Protein AF-A0A7J5TTG1-F1 (afdb_monomer_lite)

Sequence (548 aa):
MKLLYAWLSVLLIGTSTRAQTPTDELLDASKVRQKIILWPDFTQKDPLFKFELDESKGTETAKPLSGSVTFAVSLKDKSVNVVTPFYNPLRFSLTVSDTSLIDPSYQSVSDHVNGITAILKETGLTIPSQSISDFENHGFKDLATGRFSMIIGEAGGSVQGAAAAETLDLQLGELAEWGYLAASVSLDCINLQSPTIKWLIGLDKEFSKTTFNHDLTDVLERLKEAESLNEFKRIRTDLTKTLKDLKKLNETNHRKLSNFVEAVATQDFITMGSSNTVCEAFGDYSKLVFKRVVETLQTKQKKREQLITIAVNLDESLEQILNKTGLVNTANGTQSTNSFILGTYRVSFDKMSDLTLVMRKREVDFSADQPEINELNEKITAKIRLRAYRRLIPEFSIGTYYSSLTYNLYNAKVSSKVLSSSLVETATTVDSVVGRDKNPMVLAGMLNLTLNTYSGEAHPVFQFGVGTGKGRPSILLGGGVRFRRANPLVISLGVIWAWKKELNELKLGQTISGQSQIDNDLKYQGFWEPFRNRPQFYAGLQYAFKSK

Secondary structure (DSSP, 8-state):
-HHHHHHHHHHHHTT-S----HHHHHHHPEEESSEEEEEEE-SSSS-EEEEEESS---TTTPEE--SEEEEEE-TTT-EEEEEEE---TTTEEEEEEEEEEE-HHHHHHHHHHHHHHHHHHHTT-----------------------------------------------SHHHHHHHHHHHHS-GGGB-TTSHHHHHHHHHHHHHS-THHHHHHHHHHHHHHH--SHHHHHHHHHHHHHHHHHHHHHHHHHHHHHHHHHHHHHHTTTB-TT---HHHHHHHHHHHHHHHHHHHHHHHHHHHHHHHHHHHHHHHHHHHHHHTT---EE-TTS-EE-SEEEEEEEE--SSEEEEEEEEEEEEEEESSSSS-EEEEEEEEEEEEEEEEE--SEEEEEEEEEEEE--EEEEEEEEEEEEEEETTEEEEEEEEEEEEEEPS---EEEEEEEEEE--SS-SEEEEEEEEEEEETTEEEEEEEEEEEESTTSSEEEEEEEEEEPPEE-SS--TT-B-S-HHHHHHH-EEPPTTHHHHSPPEEEEEEEEEPPP-

Organism: NCBI:txid2614655

Foldseek 3Di:
DVVVVVVVVCVQVVPPPPDAFLVLLLLPAAEAEAEKEWEWDPPDPATFIFIDGQDDPDDVPTHTQPAEHEHAYAPVNLWYFYKYFDDQCQFKDKDKDKDKDFRVLLVLVVVQVVVVVVVCVVQVNDDPDDDPDDDDDDDDDDDDDDDDDDDDDYDDDDDDDDDDDDQQDADPPLCVVLSVVCVVLDVLFWPCGDLLVVLRSVLRVLLVPPCLVVQQVVLVVQCSPDDFPVSNVVSLVSLVVSLVVLVVSLVVSVVSLVSNVVRLVVLRTGDPPDPDVSSVVSSVVVSVSSVVVSVVSVVSSVLSVLVSVQSVVVSVVVVVQQVQQDQDQRPVRDTDRGMGRPDIGGEDQGIKMKMKMKMWTWHWDPPDSHIDIGTDPDMYIHIYIYYHNDQWRKFKWKWKKFWPDKAWDWFFDWDWDDPDPPDTDTFTFIATDGDDDPPRIFMKIKIWGWGSDHDDQKTKTWIWIWTPPDQKIKIWTWIWIFGRPSQGKTKIKGWMFIFFFDFDPGDGGDGDPGCVVVVVRRHTDDPCVSVVDDTIMMIIIIHGDRDD

pLDDT: mean 79.15, std 18.77, range [20.89, 97.56]

Radius of gyration: 44.65 Å; chains: 1; bounding box: 106×52×143 Å

Structure (mmCIF, N/CA/C/O backbone):
data_AF-A0A7J5TTG1-F1
#
_entry.id   AF-A0A7J5TTG1-F1
#
loop_
_atom_site.group_PDB
_atom_site.id
_atom_site.type_symbol
_atom_site.label_atom_id
_atom_site.label_alt_id
_atom_site.label_comp_id
_atom_site.label_asym_id
_atom_site.label_entity_id
_atom_site.label_seq_id
_atom_site.pdbx_PDB_ins_code
_atom_site.Cartn_x
_atom_site.Cartn_y
_atom_site.Cartn_z
_atom_site.occupancy
_atom_site.B_iso_or_equiv
_atom_site.auth_seq_id
_atom_site.auth_comp_id
_atom_site.auth_asym_id
_atom_site.auth_atom_id
_atom_site.pdbx_PDB_model_num
ATOM 1 N N . MET A 1 1 ? -13.002 -17.277 48.155 1.00 49.00 1 MET A N 1
ATOM 2 C CA . MET A 1 1 ? -11.726 -16.541 47.986 1.00 49.00 1 MET A CA 1
ATOM 3 C C . MET A 1 1 ? -10.653 -17.378 47.279 1.00 49.00 1 MET A C 1
ATOM 5 O O . MET A 1 1 ? -10.402 -17.079 46.124 1.00 49.00 1 MET A O 1
ATOM 9 N N . LYS A 1 2 ? -10.080 -18.449 47.869 1.00 54.44 2 LYS A N 1
ATOM 10 C CA . LYS A 1 2 ? -8.990 -19.248 47.239 1.00 54.44 2 LYS A CA 1
ATOM 11 C C . LYS A 1 2 ? -9.258 -19.697 45.784 1.00 54.44 2 LYS A C 1
ATOM 13 O O . LYS A 1 2 ? -8.384 -19.540 44.942 1.00 54.44 2 LYS A O 1
ATOM 18 N N . LEU A 1 3 ? -10.470 -20.172 45.471 1.00 57.81 3 LEU A N 1
ATOM 19 C CA . LEU A 1 3 ? -10.838 -20.593 44.106 1.00 57.81 3 LEU A CA 1
ATOM 20 C C . LEU A 1 3 ? -10.782 -19.445 43.073 1.00 57.81 3 LEU A C 1
ATOM 22 O O . LEU A 1 3 ? -10.417 -19.673 41.926 1.00 57.81 3 LEU A O 1
ATOM 26 N N . LEU A 1 4 ? -11.101 -18.213 43.491 1.00 56.56 4 LEU A N 1
ATOM 27 C CA . LEU A 1 4 ? -11.053 -17.022 42.635 1.00 56.56 4 LEU A CA 1
ATOM 28 C C . LEU A 1 4 ? -9.604 -16.673 42.269 1.00 56.56 4 LEU A C 1
ATOM 30 O O . LEU A 1 4 ? -9.322 -16.395 41.111 1.00 56.56 4 LEU A O 1
ATOM 34 N N . TYR A 1 5 ? -8.686 -16.758 43.240 1.00 68.25 5 TYR A N 1
ATOM 35 C CA . TYR A 1 5 ? -7.248 -16.592 43.003 1.00 68.25 5 TYR A CA 1
ATOM 36 C C . TYR A 1 5 ? -6.707 -17.639 42.025 1.00 68.25 5 TYR A C 1
ATOM 38 O O . TYR A 1 5 ? -5.988 -17.279 41.101 1.00 68.25 5 TYR A O 1
ATOM 46 N N . ALA A 1 6 ? -7.079 -18.915 42.187 1.00 66.00 6 ALA A N 1
ATOM 47 C CA . ALA A 1 6 ? -6.650 -19.976 41.275 1.00 66.00 6 ALA A CA 1
ATOM 48 C C . ALA A 1 6 ? -7.099 -19.708 39.825 1.00 66.00 6 ALA A C 1
ATOM 50 O O . ALA A 1 6 ? -6.284 -19.790 38.908 1.00 66.00 6 ALA A O 1
ATOM 51 N N . TRP A 1 7 ? -8.361 -19.309 39.625 1.00 68.94 7 TRP A N 1
ATOM 52 C CA . TRP A 1 7 ? -8.869 -18.918 38.306 1.00 68.94 7 TRP A CA 1
ATOM 53 C C . TRP A 1 7 ? -8.161 -17.682 37.739 1.00 68.94 7 TRP A C 1
ATOM 55 O O . TRP A 1 7 ? -7.772 -17.707 36.573 1.00 68.94 7 TRP A O 1
ATOM 65 N N . LEU A 1 8 ? -7.932 -16.637 38.545 1.00 56.69 8 LEU A N 1
ATOM 66 C CA . LEU A 1 8 ? -7.199 -15.442 38.105 1.00 56.69 8 LEU A CA 1
ATOM 67 C C . LEU A 1 8 ? -5.778 -15.792 37.639 1.00 56.69 8 LEU A C 1
ATOM 69 O O . LEU A 1 8 ? -5.361 -15.358 36.569 1.00 56.69 8 LEU A O 1
ATOM 73 N N . SER A 1 9 ? -5.056 -16.613 38.409 1.00 62.72 9 SER A N 1
ATOM 74 C CA . SER A 1 9 ? -3.698 -17.050 38.070 1.00 62.72 9 SER A CA 1
ATOM 75 C C . SER A 1 9 ? -3.651 -17.848 36.767 1.00 62.72 9 SER A C 1
ATOM 77 O O . SER A 1 9 ? -2.783 -17.592 35.937 1.00 62.72 9 SER A O 1
ATOM 79 N N . VAL A 1 10 ? -4.590 -18.773 36.536 1.00 61.06 10 VAL A N 1
ATOM 80 C CA . VAL A 1 10 ? -4.649 -19.542 35.277 1.00 61.06 10 VAL A CA 1
ATOM 81 C C . VAL A 1 10 ? -4.916 -18.625 34.076 1.00 61.06 10 VAL A C 1
ATOM 83 O O . VAL A 1 10 ? -4.260 -18.765 33.044 1.00 61.06 10 VAL A O 1
ATOM 86 N N . LEU A 1 11 ? -5.813 -17.644 34.221 1.00 54.12 11 LEU A N 1
ATOM 87 C CA . LEU A 1 11 ? -6.148 -16.680 33.164 1.00 54.12 11 LEU A CA 1
ATOM 88 C C . LEU A 1 11 ? -4.971 -15.732 32.845 1.00 54.12 11 LEU A C 1
ATOM 90 O O . LEU A 1 11 ? -4.722 -15.420 31.679 1.00 54.12 11 LEU A O 1
ATOM 94 N N . LEU A 1 12 ? -4.204 -15.330 33.864 1.00 53.06 12 LEU A N 1
ATOM 95 C CA . LEU A 1 12 ? -2.993 -14.509 33.724 1.00 53.06 12 LEU A CA 1
ATOM 96 C C . LEU A 1 12 ? -1.816 -15.272 33.092 1.00 53.06 12 LEU A C 1
ATOM 98 O O . LEU A 1 12 ? -1.080 -14.702 32.291 1.00 53.06 12 LEU A O 1
ATOM 102 N N . ILE A 1 13 ? -1.628 -16.552 33.430 1.00 54.59 13 ILE A N 1
ATOM 103 C CA . ILE A 1 13 ? -0.496 -17.360 32.940 1.00 54.59 13 ILE A CA 1
ATOM 104 C C . ILE A 1 13 ? -0.752 -17.878 31.513 1.00 54.59 13 ILE A C 1
ATOM 106 O O . ILE A 1 13 ? 0.133 -17.804 30.655 1.00 54.59 13 ILE A O 1
ATOM 110 N N . GLY A 1 14 ? -1.972 -18.350 31.229 1.00 47.59 14 GLY A N 1
ATOM 111 C CA . GLY A 1 14 ? -2.349 -18.959 29.947 1.00 47.59 14 GLY A CA 1
ATOM 112 C C . GLY A 1 14 ? -2.468 -17.996 28.757 1.00 47.59 14 GLY A C 1
ATOM 113 O O . GLY A 1 14 ? -2.722 -18.442 27.642 1.00 47.59 14 GLY A O 1
ATOM 114 N N . THR A 1 15 ? -2.295 -16.687 28.965 1.00 44.94 15 THR A N 1
ATOM 115 C CA . THR A 1 15 ? -2.485 -15.638 27.941 1.00 44.94 15 THR A CA 1
ATOM 116 C C . THR A 1 15 ? -1.195 -14.885 27.582 1.00 44.94 15 THR A C 1
ATOM 118 O O . THR A 1 15 ? -1.231 -13.810 26.985 1.00 44.94 15 THR A O 1
ATOM 121 N N . SER A 1 16 ? -0.032 -15.448 27.916 1.00 42.53 16 SER A N 1
ATOM 122 C CA . SER A 1 16 ? 1.294 -14.816 27.784 1.00 42.53 16 SER A CA 1
ATOM 123 C C . SER A 1 16 ? 1.803 -14.611 26.342 1.00 42.53 16 SER A C 1
ATOM 125 O O . SER A 1 16 ? 2.803 -13.916 26.137 1.00 42.53 16 SER A O 1
ATOM 127 N N . THR A 1 17 ? 1.114 -15.132 25.321 1.00 46.41 17 THR A N 1
ATOM 128 C CA . THR A 1 17 ? 1.418 -14.846 23.910 1.00 46.41 17 THR A CA 1
ATOM 129 C C . THR A 1 17 ? 1.014 -13.411 23.536 1.00 46.41 17 THR A C 1
ATOM 131 O O . THR A 1 17 ? -0.165 -13.044 23.520 1.00 46.41 17 THR A O 1
ATOM 134 N N . ARG A 1 18 ? 2.016 -12.580 23.205 1.00 53.44 18 ARG A N 1
ATOM 135 C CA . ARG A 1 18 ? 1.894 -11.131 22.923 1.00 53.44 18 ARG A CA 1
ATOM 136 C C . ARG A 1 18 ? 1.210 -10.782 21.586 1.00 53.44 18 ARG A C 1
ATOM 138 O O . ARG A 1 18 ? 1.664 -9.895 20.870 1.00 53.44 18 ARG A O 1
ATOM 145 N N . ALA A 1 19 ? 0.111 -11.444 21.242 1.00 50.91 19 ALA A N 1
ATOM 146 C CA . ALA A 1 19 ? -0.773 -10.965 20.183 1.00 50.91 19 ALA A CA 1
ATOM 147 C C . ALA A 1 19 ? -1.431 -9.644 20.631 1.00 50.91 19 ALA A C 1
ATOM 149 O O . ALA A 1 19 ? -2.189 -9.648 21.607 1.00 50.91 19 ALA A O 1
ATOM 150 N N . GLN A 1 20 ? -1.101 -8.542 19.947 1.00 59.50 20 GLN A N 1
ATOM 151 C CA . GLN A 1 20 ? -1.744 -7.228 20.093 1.00 59.50 20 GLN A CA 1
ATOM 152 C C . GLN A 1 20 ? -3.214 -7.303 19.648 1.00 59.50 20 GLN A C 1
ATOM 154 O O . GLN A 1 20 ? -3.555 -8.093 18.769 1.00 59.50 20 GLN A O 1
ATOM 159 N N . THR A 1 21 ? -4.088 -6.477 20.226 1.00 78.50 21 THR A N 1
ATOM 160 C CA . THR A 1 21 ? -5.443 -6.265 19.680 1.00 78.50 21 THR A CA 1
ATOM 161 C C . THR A 1 21 ? -5.451 -5.177 18.597 1.00 78.50 21 THR A C 1
ATOM 163 O O . THR A 1 21 ? -4.573 -4.308 18.608 1.00 78.50 21 THR A O 1
ATOM 166 N N . PRO A 1 22 ? -6.478 -5.127 17.719 1.00 83.00 22 PRO A N 1
ATOM 167 C CA . PRO A 1 22 ? -6.664 -4.028 16.759 1.00 83.00 22 PRO A CA 1
ATOM 168 C C . PRO A 1 22 ? -6.805 -2.636 17.401 1.00 83.00 22 PRO A C 1
ATOM 170 O O . PRO A 1 22 ? -6.673 -1.620 16.715 1.00 83.00 22 PRO A O 1
ATOM 173 N N . THR A 1 23 ? -7.099 -2.583 18.704 1.00 85.94 23 THR A N 1
ATOM 174 C CA . THR A 1 23 ? -7.115 -1.361 19.516 1.00 85.94 23 THR A CA 1
ATOM 175 C C . THR A 1 23 ? -5.706 -0.965 19.950 1.00 85.94 23 THR A C 1
ATOM 177 O O . THR A 1 23 ? -5.356 0.204 19.832 1.00 85.94 23 THR A O 1
ATOM 180 N N . ASP A 1 24 ? -4.879 -1.913 20.411 1.00 86.94 24 ASP A N 1
ATOM 181 C CA . ASP A 1 24 ? -3.475 -1.639 20.767 1.00 86.94 24 ASP A CA 1
ATOM 182 C C . ASP A 1 24 ? -2.696 -1.164 19.536 1.00 86.94 24 ASP A C 1
ATOM 184 O O . ASP A 1 24 ? -1.971 -0.176 19.597 1.00 86.94 24 ASP A O 1
ATOM 188 N N . GLU A 1 25 ? -2.944 -1.807 18.395 1.00 87.00 25 GLU A N 1
ATOM 189 C CA . GLU A 1 25 ? -2.446 -1.402 17.084 1.00 87.00 25 GLU A CA 1
ATOM 190 C C . GLU A 1 25 ? -2.823 0.052 16.735 1.00 87.00 25 GLU A C 1
ATOM 192 O O . GLU A 1 25 ? -1.974 0.801 16.263 1.00 87.00 25 GLU A O 1
ATOM 197 N N . LEU A 1 26 ? -4.059 0.492 17.010 1.00 86.62 26 LEU A N 1
ATOM 198 C CA . LEU A 1 26 ? -4.494 1.884 16.803 1.00 86.62 26 LEU A CA 1
ATOM 199 C C . LEU A 1 26 ? -3.945 2.881 17.836 1.00 86.62 26 LEU A C 1
ATOM 201 O O . LEU A 1 26 ? -3.876 4.079 17.548 1.00 86.62 26 LEU A O 1
ATOM 205 N N . LEU A 1 27 ? -3.595 2.421 19.038 1.00 88.75 27 LEU A N 1
ATOM 206 C CA . LEU A 1 27 ? -2.953 3.235 20.075 1.00 88.75 27 LEU A CA 1
ATOM 207 C C . LEU A 1 27 ? -1.455 3.431 19.789 1.00 88.75 27 LEU A C 1
ATOM 209 O O . LEU A 1 27 ? -0.918 4.496 20.090 1.00 88.75 27 LEU A O 1
ATOM 213 N N . ASP A 1 28 ? -0.811 2.441 19.167 1.00 88.88 28 ASP A N 1
ATOM 214 C CA . ASP A 1 28 ? 0.575 2.502 18.684 1.00 88.88 28 ASP A CA 1
ATOM 215 C C . ASP A 1 28 ? 0.724 3.100 17.276 1.00 88.88 28 ASP A C 1
ATOM 217 O O . ASP A 1 28 ? 1.822 3.521 16.899 1.00 88.88 28 ASP A O 1
ATOM 221 N N . ALA A 1 29 ? -0.361 3.161 16.497 1.00 91.81 29 ALA A N 1
ATOM 222 C CA . ALA A 1 29 ? -0.339 3.643 15.122 1.00 91.81 29 ALA A CA 1
ATOM 223 C C . ALA A 1 29 ? 0.225 5.067 15.029 1.00 91.81 29 ALA A C 1
ATOM 225 O O . ALA A 1 29 ? -0.354 6.039 15.532 1.00 91.81 29 ALA A O 1
ATOM 226 N N . SER A 1 30 ? 1.354 5.204 14.331 1.00 93.50 30 SER A N 1
ATOM 227 C CA . SER A 1 30 ? 1.978 6.509 14.126 1.00 93.50 30 SER A CA 1
ATOM 228 C C . SER A 1 30 ? 1.075 7.375 13.246 1.00 93.50 30 SER A C 1
ATOM 230 O O . SER A 1 30 ? 0.589 6.938 12.202 1.00 93.50 30 SER A O 1
ATOM 232 N N . LYS A 1 31 ? 0.807 8.602 13.700 1.00 93.25 31 LYS A N 1
ATOM 233 C CA . LYS A 1 31 ? -0.124 9.524 13.038 1.00 93.25 31 LYS A CA 1
ATOM 234 C C . LYS A 1 31 ? 0.568 10.149 11.829 1.00 93.25 31 LYS A C 1
ATOM 236 O O . LYS A 1 31 ? 1.689 10.631 11.962 1.00 93.25 31 LYS A O 1
ATOM 241 N N . VAL A 1 32 ? -0.110 10.154 10.685 1.00 92.31 32 VAL A N 1
ATOM 242 C CA . VAL A 1 32 ? 0.381 10.726 9.423 1.00 92.31 32 VAL A CA 1
ATOM 243 C C . VAL A 1 32 ? -0.690 11.627 8.811 1.00 92.31 32 VAL A C 1
ATOM 245 O O . VAL A 1 32 ? -1.887 11.351 8.932 1.00 92.31 32 VAL A O 1
ATOM 248 N N . ARG A 1 33 ? -0.282 12.733 8.191 1.00 89.12 33 ARG A N 1
ATOM 249 C CA . ARG A 1 33 ? -1.192 13.733 7.615 1.00 89.12 33 ARG A CA 1
ATOM 250 C C . ARG A 1 33 ? -1.266 13.643 6.099 1.00 89.12 33 ARG A C 1
ATOM 252 O O . ARG A 1 33 ? -2.359 13.671 5.556 1.00 89.12 33 ARG A O 1
ATOM 259 N N . GLN A 1 34 ? -0.116 13.553 5.438 1.00 88.81 34 GLN A N 1
ATOM 260 C CA . GLN A 1 34 ? 0.037 13.796 4.005 1.00 88.81 34 GLN A CA 1
ATOM 261 C C . GLN A 1 34 ? 0.880 12.733 3.300 1.00 88.81 34 GLN A C 1
ATOM 263 O O . GLN A 1 34 ? 0.525 12.343 2.184 1.00 88.81 34 GLN A O 1
ATOM 268 N N . LYS A 1 35 ? 1.981 12.252 3.902 1.00 91.81 35 LYS A N 1
ATOM 269 C CA . LYS A 1 35 ? 2.847 11.268 3.227 1.00 91.81 35 LYS A CA 1
ATOM 270 C C . LYS A 1 35 ? 3.603 10.298 4.131 1.00 91.81 35 LYS A C 1
ATOM 272 O O . LYS A 1 35 ? 4.039 10.647 5.223 1.00 91.81 35 LYS A O 1
ATOM 277 N N . ILE A 1 36 ? 3.826 9.101 3.594 1.00 94.88 36 ILE A N 1
ATOM 278 C CA . ILE A 1 36 ? 4.741 8.083 4.118 1.00 94.88 36 ILE A CA 1
ATOM 279 C C . ILE A 1 36 ? 5.863 7.935 3.090 1.00 94.88 36 ILE A C 1
ATOM 281 O O . ILE A 1 36 ? 5.590 7.582 1.944 1.00 94.88 36 ILE A O 1
ATOM 285 N N . ILE A 1 37 ? 7.101 8.230 3.482 1.00 94.38 37 ILE A N 1
ATOM 286 C CA . ILE A 1 37 ? 8.291 8.089 2.632 1.00 94.38 37 ILE A CA 1
ATOM 287 C C . ILE A 1 37 ? 8.943 6.750 2.964 1.00 94.38 37 ILE A C 1
ATOM 289 O O . ILE A 1 37 ? 9.216 6.494 4.134 1.00 94.38 37 ILE A O 1
ATOM 293 N N . LEU A 1 38 ? 9.191 5.911 1.960 1.00 95.81 38 LEU A N 1
ATOM 294 C CA . LEU A 1 38 ? 9.753 4.571 2.114 1.00 95.81 38 LEU A CA 1
ATOM 295 C C . LEU A 1 38 ? 11.113 4.473 1.431 1.00 95.81 38 LEU A C 1
ATOM 297 O O . LEU A 1 38 ? 11.202 4.597 0.215 1.00 95.81 38 LEU A O 1
ATOM 301 N N . TRP A 1 39 ? 12.159 4.214 2.208 1.00 94.31 39 TRP A N 1
ATOM 302 C CA . TRP A 1 39 ? 13.531 4.064 1.729 1.00 94.31 39 TRP A CA 1
ATOM 303 C C . TRP A 1 39 ? 13.890 2.573 1.687 1.00 94.31 39 TRP A C 1
ATOM 305 O O . TRP A 1 39 ? 13.927 1.951 2.751 1.00 94.31 39 TRP A O 1
ATOM 315 N N . PRO A 1 40 ? 14.131 1.963 0.515 1.00 94.69 40 PRO A N 1
ATOM 316 C CA . PRO A 1 40 ? 14.647 0.599 0.450 1.00 94.69 40 PRO A CA 1
ATOM 317 C C . PRO A 1 40 ? 16.107 0.567 0.921 1.00 94.69 40 PRO A C 1
ATOM 319 O O . PRO A 1 40 ? 16.923 1.368 0.472 1.00 94.69 40 PRO A O 1
ATOM 322 N N . ASP A 1 41 ? 16.448 -0.365 1.808 1.00 94.00 41 ASP A N 1
ATOM 323 C CA . ASP A 1 41 ? 17.803 -0.546 2.323 1.00 94.00 41 ASP A CA 1
ATOM 324 C C . ASP A 1 41 ? 18.297 -1.973 2.050 1.00 94.00 41 ASP A C 1
ATOM 326 O O . ASP A 1 41 ? 17.968 -2.922 2.762 1.00 94.00 41 ASP A O 1
ATOM 330 N N . PHE A 1 42 ? 19.099 -2.097 0.990 1.00 91.00 42 PHE A N 1
ATOM 331 C CA . PHE A 1 42 ? 19.813 -3.317 0.602 1.00 91.00 42 PHE A CA 1
ATOM 332 C C . PHE A 1 42 ? 21.252 -3.374 1.156 1.00 91.00 42 PHE A C 1
ATOM 334 O O . PHE A 1 42 ? 22.014 -4.251 0.761 1.00 91.00 42 PHE A O 1
ATOM 341 N N . THR A 1 43 ? 21.657 -2.442 2.030 1.00 90.12 43 THR A N 1
ATOM 342 C CA . THR A 1 43 ? 23.013 -2.436 2.623 1.00 90.12 43 THR A CA 1
ATOM 343 C C . THR A 1 43 ? 23.117 -3.321 3.865 1.00 90.12 43 THR A C 1
ATOM 345 O O . THR A 1 43 ? 24.208 -3.728 4.261 1.00 90.12 43 THR A O 1
ATOM 348 N N . GLN A 1 44 ? 21.977 -3.632 4.484 1.00 90.25 44 GLN A N 1
ATOM 349 C CA . GLN A 1 44 ? 21.888 -4.494 5.656 1.00 90.25 44 GLN A CA 1
ATOM 350 C C . GLN A 1 44 ? 21.850 -5.975 5.266 1.00 90.25 44 GLN A C 1
ATOM 352 O O . GLN A 1 44 ? 21.307 -6.346 4.227 1.00 90.25 44 GLN A O 1
ATOM 357 N N . LYS A 1 45 ? 22.367 -6.831 6.158 1.00 92.38 45 LYS A N 1
ATOM 358 C CA . LYS A 1 45 ? 22.356 -8.299 6.015 1.00 92.38 45 LYS A CA 1
ATOM 359 C C . LYS A 1 45 ? 20.951 -8.865 5.767 1.00 92.38 45 LYS A C 1
ATOM 361 O O . LYS A 1 45 ? 20.811 -9.837 5.032 1.00 92.38 45 LYS A O 1
ATOM 366 N N . ASP A 1 46 ? 19.944 -8.250 6.381 1.00 92.44 46 ASP A N 1
ATOM 367 C CA . ASP A 1 46 ? 18.528 -8.567 6.214 1.00 92.44 46 ASP A CA 1
ATOM 368 C C . ASP A 1 46 ? 17.839 -7.346 5.559 1.00 92.44 46 ASP A C 1
ATOM 370 O O . ASP A 1 46 ? 17.439 -6.420 6.273 1.00 92.44 46 ASP A O 1
ATOM 374 N N . PRO A 1 47 ? 17.753 -7.279 4.211 1.00 94.12 47 PRO A N 1
ATOM 375 C CA . PRO A 1 47 ? 17.251 -6.106 3.496 1.00 94.12 47 PRO A CA 1
ATOM 376 C C . PRO A 1 47 ? 15.826 -5.707 3.896 1.00 94.12 47 PRO A C 1
ATOM 378 O O . PRO A 1 47 ? 14.901 -6.525 3.892 1.00 94.12 47 PRO A O 1
ATOM 381 N N . LEU A 1 48 ? 15.633 -4.423 4.205 1.00 96.12 48 LEU A N 1
ATOM 382 C CA . LEU A 1 48 ? 14.389 -3.895 4.772 1.00 96.12 48 LEU A CA 1
ATOM 383 C C . LEU A 1 48 ? 14.034 -2.515 4.210 1.00 96.12 48 LEU A C 1
ATOM 385 O O . LEU A 1 48 ? 14.888 -1.787 3.715 1.00 96.12 48 LEU A O 1
ATOM 389 N N . PHE A 1 49 ? 12.764 -2.125 4.303 1.00 96.56 49 PHE A N 1
ATOM 390 C CA . PHE A 1 49 ? 12.383 -0.724 4.117 1.00 96.56 49 PHE A CA 1
ATOM 391 C C . PHE A 1 49 ? 12.607 0.048 5.423 1.00 96.56 49 PHE A C 1
ATOM 393 O O . PHE A 1 49 ? 12.319 -0.459 6.506 1.00 96.56 49 PHE A O 1
ATOM 400 N N . LYS A 1 50 ? 13.050 1.300 5.331 1.00 96.06 50 LYS A N 1
ATOM 401 C CA . LYS A 1 50 ? 12.933 2.310 6.393 1.00 96.06 50 LYS A CA 1
ATOM 402 C C . LYS A 1 50 ? 11.823 3.303 6.035 1.00 96.06 50 LYS A C 1
ATOM 404 O O . LYS A 1 50 ? 11.503 3.454 4.857 1.00 96.06 50 LYS A O 1
ATOM 409 N N . PHE A 1 51 ? 11.241 3.993 7.015 1.00 95.50 51 PHE A N 1
ATOM 410 C CA . PHE A 1 51 ? 10.156 4.951 6.791 1.00 95.50 51 PHE A CA 1
ATOM 411 C C . PHE A 1 51 ? 10.317 6.290 7.527 1.00 95.50 51 PHE A C 1
ATOM 413 O O . PHE A 1 51 ? 10.795 6.349 8.662 1.00 95.50 51 PHE A O 1
ATOM 420 N N . GLU A 1 52 ? 9.834 7.356 6.888 1.00 94.56 52 GLU A N 1
ATOM 421 C CA . GLU A 1 52 ? 9.618 8.695 7.457 1.00 94.56 52 GLU A CA 1
ATOM 422 C C . GLU A 1 52 ? 8.167 9.145 7.213 1.00 94.56 52 GLU A C 1
ATOM 424 O O . GLU A 1 52 ? 7.495 8.645 6.306 1.00 94.56 52 GLU A O 1
ATOM 429 N N . LEU A 1 53 ? 7.668 10.085 8.024 1.00 93.56 53 LEU A N 1
ATOM 430 C CA . LEU A 1 53 ? 6.279 10.560 7.991 1.00 93.56 53 LEU A CA 1
ATOM 431 C C . LEU A 1 53 ? 6.224 12.085 7.848 1.00 93.56 53 LEU A C 1
ATOM 433 O O . LEU A 1 53 ? 6.850 12.797 8.630 1.00 93.56 53 LEU A O 1
ATOM 437 N N . ASP A 1 54 ? 5.415 12.557 6.895 1.00 88.00 54 ASP A N 1
ATOM 438 C CA . ASP A 1 54 ? 5.083 13.954 6.557 1.00 88.00 54 ASP A CA 1
ATOM 439 C C . ASP A 1 54 ? 6.250 14.882 6.151 1.00 88.00 54 ASP A C 1
ATOM 441 O O . ASP A 1 54 ? 6.171 15.544 5.114 1.00 88.00 54 ASP A O 1
ATOM 445 N N . GLU A 1 55 ? 7.356 14.900 6.888 1.00 81.75 55 GLU A N 1
ATOM 446 C CA . GLU A 1 55 ? 8.595 15.610 6.547 1.00 81.75 55 GLU A CA 1
ATOM 447 C C . GLU A 1 55 ? 9.677 14.622 6.105 1.00 81.75 55 GLU A C 1
ATOM 449 O O . GLU A 1 55 ? 9.687 13.473 6.537 1.00 81.75 55 GLU A O 1
ATOM 454 N N . SER A 1 56 ? 10.596 15.074 5.245 1.00 72.88 56 SER A N 1
ATOM 455 C CA . SER A 1 56 ? 11.822 14.329 4.952 1.00 72.88 56 SER A CA 1
ATOM 456 C C . SER A 1 56 ? 12.990 14.998 5.665 1.00 72.88 56 SER A C 1
ATOM 458 O O . SER A 1 56 ? 13.266 16.170 5.416 1.00 72.88 56 SER A O 1
ATOM 460 N N . LYS A 1 57 ? 13.642 14.256 6.556 1.00 76.06 57 LYS A N 1
ATOM 461 C CA . LYS A 1 57 ? 14.907 14.594 7.220 1.00 76.06 57 LYS A CA 1
ATOM 462 C C . LYS A 1 57 ? 16.033 13.651 6.788 1.00 76.06 57 LYS A C 1
ATOM 464 O O . LYS A 1 57 ? 17.194 13.983 6.991 1.00 76.06 57 LYS A O 1
ATOM 469 N N . GLY A 1 58 ? 15.699 12.548 6.114 1.00 73.81 58 GLY A N 1
ATOM 470 C CA . GLY A 1 58 ? 16.641 11.670 5.428 1.00 73.81 58 GLY A CA 1
ATOM 471 C C . GLY A 1 58 ? 16.862 10.345 6.150 1.00 73.81 58 GLY A C 1
ATOM 472 O O . GLY A 1 58 ? 16.467 10.163 7.306 1.00 73.81 58 GLY A O 1
ATOM 473 N N . THR A 1 59 ? 17.535 9.428 5.451 1.00 77.12 59 THR A N 1
ATOM 474 C CA . THR A 1 59 ? 17.721 8.008 5.808 1.00 77.12 59 THR A CA 1
ATOM 475 C C . THR A 1 59 ? 18.241 7.753 7.222 1.00 77.12 59 THR A C 1
ATOM 477 O O . THR A 1 59 ? 17.894 6.727 7.805 1.00 77.12 59 THR A O 1
ATOM 480 N N . GLU A 1 60 ? 19.027 8.669 7.790 1.00 82.38 60 GLU A N 1
ATOM 481 C CA . GLU A 1 60 ? 19.523 8.613 9.175 1.00 82.38 60 GLU A CA 1
ATOM 482 C C . GLU A 1 60 ? 18.395 8.679 10.218 1.00 82.38 60 GLU A C 1
ATOM 484 O O . GLU A 1 60 ? 18.485 8.084 11.290 1.00 82.38 60 GLU A O 1
ATOM 489 N N . THR A 1 61 ? 17.304 9.380 9.896 1.00 84.50 61 THR A N 1
ATOM 490 C CA . THR A 1 61 ? 16.117 9.529 10.754 1.00 84.50 61 THR A CA 1
ATOM 491 C C . THR A 1 61 ? 15.022 8.498 10.459 1.00 84.50 61 THR A C 1
ATOM 493 O O . THR A 1 61 ? 14.056 8.377 11.221 1.00 84.50 61 THR A O 1
ATOM 496 N N . ALA A 1 62 ? 15.161 7.750 9.361 1.00 91.12 62 ALA A N 1
ATOM 497 C CA . ALA A 1 62 ? 14.157 6.820 8.873 1.00 91.12 62 ALA A CA 1
ATOM 498 C C . ALA A 1 62 ? 14.115 5.537 9.723 1.00 91.12 62 ALA A C 1
ATOM 500 O O . ALA A 1 62 ? 15.102 4.813 9.869 1.00 91.12 62 ALA A O 1
ATOM 501 N N . LYS A 1 63 ? 12.940 5.225 10.276 1.00 94.25 63 LYS A N 1
ATOM 502 C CA . LYS A 1 63 ? 12.743 4.086 11.187 1.00 94.25 63 LYS A CA 1
ATOM 503 C C . LYS A 1 63 ? 12.653 2.772 10.406 1.00 94.25 63 LYS A C 1
ATOM 505 O O . LYS A 1 63 ? 11.992 2.761 9.373 1.00 94.25 63 LYS A O 1
ATOM 510 N N . PRO A 1 64 ? 13.228 1.651 10.874 1.00 95.56 64 PRO A N 1
ATOM 511 C CA . PRO A 1 64 ? 13.068 0.363 10.200 1.00 95.56 64 PRO A CA 1
ATOM 512 C C . PRO A 1 64 ? 11.596 -0.081 10.193 1.00 95.56 64 PRO A C 1
ATOM 514 O O . PRO A 1 64 ? 10.909 -0.037 11.214 1.00 95.56 64 PRO A O 1
ATOM 517 N N . LEU A 1 65 ? 11.115 -0.528 9.034 1.00 94.81 65 LEU A N 1
ATOM 518 C CA . LEU A 1 65 ? 9.754 -1.008 8.798 1.00 94.81 65 LEU A CA 1
ATOM 519 C C . LEU A 1 65 ? 9.689 -2.530 9.014 1.00 94.81 65 LEU A C 1
ATOM 521 O O . LEU A 1 65 ? 9.462 -3.308 8.089 1.00 94.81 65 LEU A O 1
ATOM 525 N N . SER A 1 66 ? 9.958 -2.971 10.243 1.00 87.81 66 SER A N 1
ATOM 526 C CA . SER A 1 66 ? 10.009 -4.395 10.587 1.00 87.81 66 SER A CA 1
ATOM 527 C C . SER A 1 66 ? 8.606 -5.011 10.676 1.00 87.81 66 SER A C 1
ATOM 529 O O . SER A 1 66 ? 7.865 -4.742 11.623 1.00 87.81 66 SER A O 1
ATOM 531 N N . GLY A 1 67 ? 8.262 -5.884 9.724 1.00 88.69 67 GLY A N 1
ATOM 532 C CA . GLY A 1 67 ? 7.007 -6.642 9.718 1.00 88.69 67 GLY A CA 1
ATOM 533 C C . GLY A 1 67 ? 5.834 -5.877 9.099 1.00 88.69 67 GLY A C 1
ATOM 534 O O . GLY A 1 67 ? 5.894 -5.477 7.937 1.00 88.69 67 GLY A O 1
ATOM 535 N N . SER A 1 68 ? 4.748 -5.731 9.864 1.00 92.19 68 SER A N 1
ATOM 536 C CA . SER A 1 68 ? 3.555 -4.971 9.474 1.00 92.19 68 SER A CA 1
ATOM 537 C C . SER A 1 68 ? 3.401 -3.769 10.398 1.00 92.19 68 SER A C 1
ATOM 539 O O . SER A 1 68 ? 3.291 -3.950 11.609 1.00 92.19 68 SER A O 1
ATOM 541 N N . VAL A 1 69 ? 3.397 -2.557 9.841 1.00 94.94 69 VAL A N 1
ATOM 542 C CA . VAL A 1 69 ? 3.296 -1.309 10.616 1.00 94.94 69 VAL A CA 1
ATOM 543 C C . VAL A 1 69 ? 2.061 -0.521 10.198 1.00 94.94 69 VAL A C 1
ATOM 545 O O . VAL A 1 69 ? 1.757 -0.390 9.012 1.00 94.94 69 VAL A O 1
ATOM 548 N N . THR A 1 70 ? 1.354 0.013 11.190 1.00 95.31 70 THR A N 1
ATOM 549 C CA . THR A 1 70 ? 0.042 0.637 11.006 1.00 95.31 70 THR A CA 1
ATOM 550 C C . THR A 1 70 ? 0.132 2.147 11.199 1.00 95.31 70 THR A C 1
ATOM 552 O O . THR A 1 70 ? 0.663 2.630 12.202 1.00 95.31 70 THR A O 1
ATOM 555 N N . PHE A 1 71 ? -0.392 2.904 10.234 1.00 96.06 71 PHE A N 1
ATOM 556 C CA . PHE A 1 71 ? -0.391 4.364 10.238 1.00 96.06 71 PHE A CA 1
ATOM 557 C C . PHE A 1 71 ? -1.810 4.918 10.328 1.00 96.06 71 PHE A C 1
ATOM 559 O O . PHE A 1 71 ? -2.711 4.536 9.576 1.00 96.06 71 PHE A O 1
ATOM 566 N N . ALA A 1 72 ? -1.990 5.856 11.255 1.00 94.69 72 ALA A N 1
ATOM 567 C CA . ALA A 1 72 ? -3.258 6.517 11.508 1.00 94.69 72 ALA A CA 1
ATOM 568 C C . ALA A 1 72 ? -3.343 7.805 10.675 1.00 94.69 72 ALA A C 1
ATOM 570 O O . ALA A 1 72 ? -2.787 8.842 11.047 1.00 94.69 72 ALA A O 1
ATOM 571 N N . VAL A 1 73 ? -4.026 7.725 9.534 1.00 94.69 73 VAL A N 1
ATOM 572 C CA . VAL A 1 73 ? -4.136 8.804 8.543 1.00 94.69 73 VAL A CA 1
ATOM 573 C C . VAL A 1 73 ? -5.148 9.859 8.997 1.00 94.69 73 VAL A C 1
ATOM 575 O O . VAL A 1 73 ? -6.254 9.541 9.441 1.00 94.69 73 VAL A O 1
ATOM 578 N N . SER A 1 74 ? -4.782 11.132 8.880 1.00 90.00 74 SER A N 1
ATOM 579 C CA . SER A 1 74 ? -5.620 12.273 9.257 1.00 90.00 74 SER A CA 1
ATOM 580 C C . SER A 1 74 ? -6.945 12.344 8.479 1.00 90.00 74 SER A C 1
ATOM 582 O O . SER A 1 74 ? -6.983 12.446 7.255 1.00 90.00 74 SER A O 1
ATOM 584 N N . LEU A 1 75 ? -8.059 12.393 9.217 1.00 82.31 75 LEU A N 1
ATOM 585 C CA . LEU A 1 75 ? -9.416 12.562 8.674 1.00 82.31 75 LEU A CA 1
ATOM 586 C C . LEU A 1 75 ? -9.664 13.913 7.979 1.00 82.31 75 LEU A C 1
ATOM 588 O O . LEU A 1 75 ? -10.638 14.035 7.238 1.00 82.31 75 LEU A O 1
ATOM 592 N N . LYS A 1 76 ? -8.828 14.933 8.227 1.00 85.25 76 LYS A N 1
ATOM 593 C CA . LYS A 1 76 ? -8.927 16.221 7.517 1.00 85.25 76 LYS A CA 1
ATOM 594 C C . LYS A 1 76 ? -8.466 16.079 6.068 1.00 85.25 76 LYS A C 1
ATOM 596 O O . LYS A 1 76 ? -9.131 16.558 5.158 1.00 85.25 76 LYS A O 1
ATOM 601 N N . ASP A 1 77 ? -7.350 15.385 5.895 1.00 81.38 77 ASP A N 1
ATOM 602 C CA . ASP A 1 77 ? -6.639 15.186 4.636 1.00 81.38 77 ASP A CA 1
ATOM 603 C C . ASP A 1 77 ? -7.233 14.009 3.829 1.00 81.38 77 ASP A C 1
ATOM 605 O O . ASP A 1 77 ? -7.093 13.947 2.607 1.00 81.38 77 ASP A O 1
ATOM 609 N N . LYS A 1 78 ? -7.949 13.092 4.510 1.00 86.06 78 LYS A N 1
ATOM 610 C CA . LYS A 1 78 ? -8.709 11.930 3.981 1.00 86.06 78 LYS A CA 1
ATOM 611 C C . LYS A 1 78 ? -7.900 10.923 3.157 1.00 86.06 78 LYS A C 1
ATOM 613 O O . LYS A 1 78 ? -8.438 9.905 2.722 1.00 86.06 78 LYS A O 1
ATOM 618 N N . SER A 1 79 ? -6.627 11.196 2.923 1.00 92.19 79 SER A N 1
ATOM 619 C CA . SER A 1 79 ? -5.756 10.423 2.059 1.00 92.19 79 SER A CA 1
ATOM 620 C C . SER A 1 79 ? -4.297 10.616 2.444 1.00 92.19 79 SER A C 1
ATOM 622 O O . SER A 1 79 ? -3.942 11.612 3.068 1.00 92.19 79 SER A O 1
ATOM 624 N N . VAL A 1 80 ? -3.458 9.652 2.076 1.00 94.44 80 VAL A N 1
ATOM 625 C CA . VAL A 1 80 ? -2.010 9.706 2.281 1.00 94.44 80 VAL A CA 1
ATOM 626 C C . VAL A 1 80 ? -1.293 9.268 1.010 1.00 94.44 80 VAL A C 1
ATOM 628 O O . VAL A 1 80 ? -1.669 8.283 0.371 1.00 94.44 80 VAL A O 1
ATOM 631 N N . ASN A 1 81 ? -0.247 10.000 0.639 1.00 93.19 81 ASN A N 1
ATOM 632 C CA . ASN A 1 81 ? 0.650 9.606 -0.438 1.00 93.19 81 ASN A CA 1
ATOM 633 C C . ASN A 1 81 ? 1.706 8.654 0.122 1.00 93.19 81 ASN A C 1
ATOM 635 O O . ASN A 1 81 ? 2.523 9.057 0.952 1.00 93.19 81 ASN A O 1
ATOM 639 N N . VAL A 1 82 ? 1.721 7.405 -0.337 1.00 94.56 82 VAL A N 1
ATOM 640 C CA . VAL A 1 82 ? 2.878 6.534 -0.105 1.00 94.56 82 VAL A CA 1
ATOM 641 C C . VAL A 1 82 ? 3.866 6.807 -1.229 1.00 94.56 82 VAL A C 1
ATOM 643 O O . VAL A 1 82 ? 3.517 6.720 -2.408 1.00 94.56 82 VAL A O 1
ATOM 646 N N . VAL A 1 83 ? 5.083 7.197 -0.867 1.00 93.50 83 VAL A N 1
ATOM 647 C CA . VAL A 1 83 ? 6.127 7.615 -1.805 1.00 93.50 83 VAL A CA 1
ATOM 648 C C . VAL A 1 83 ? 7.428 6.883 -1.501 1.00 93.50 83 VAL A C 1
ATOM 650 O O . VAL A 1 83 ? 7.692 6.509 -0.362 1.00 93.50 83 VAL A O 1
ATOM 653 N N . THR A 1 84 ? 8.262 6.711 -2.516 1.00 93.00 84 THR A N 1
ATOM 654 C CA . THR A 1 84 ? 9.651 6.250 -2.379 1.00 93.00 84 THR A CA 1
ATOM 655 C C . THR A 1 84 ? 10.564 7.290 -3.022 1.00 93.00 84 THR A C 1
ATOM 657 O O . THR A 1 84 ? 10.149 7.916 -4.003 1.00 93.00 84 THR A O 1
ATOM 660 N N . PRO A 1 85 ? 11.800 7.485 -2.537 1.00 91.00 85 PRO A N 1
ATOM 661 C CA . PRO A 1 85 ? 12.838 8.162 -3.303 1.00 91.00 85 PRO A CA 1
ATOM 662 C C . PRO A 1 85 ? 13.017 7.519 -4.682 1.00 91.00 85 PRO A C 1
ATOM 664 O O . PRO A 1 85 ? 12.556 6.398 -4.930 1.00 91.00 85 PRO A O 1
ATOM 667 N N . PHE A 1 86 ? 13.723 8.217 -5.569 1.00 90.88 86 PHE A N 1
ATOM 668 C CA . PHE A 1 86 ? 14.184 7.617 -6.815 1.00 90.88 86 PHE A CA 1
ATOM 669 C C . PHE A 1 86 ? 14.966 6.321 -6.547 1.00 90.88 86 PHE A C 1
ATOM 671 O O . PHE A 1 86 ? 15.934 6.311 -5.792 1.00 90.88 86 PHE A O 1
ATOM 678 N N . TYR A 1 87 ? 14.541 5.250 -7.209 1.00 91.12 87 TYR A N 1
ATOM 679 C CA . TYR A 1 87 ? 15.308 4.035 -7.440 1.00 91.12 87 TYR A CA 1
ATOM 680 C C . TYR A 1 87 ? 15.437 3.861 -8.955 1.00 91.12 87 TYR A C 1
ATOM 682 O O . TYR A 1 87 ? 14.524 4.227 -9.701 1.00 91.12 87 TYR A O 1
ATOM 690 N N . ASN A 1 88 ? 16.545 3.292 -9.424 1.00 92.69 88 ASN A N 1
ATOM 691 C CA . ASN A 1 88 ? 16.714 3.031 -10.848 1.00 92.69 88 ASN A CA 1
ATOM 692 C C . ASN A 1 88 ? 15.807 1.851 -11.277 1.00 92.69 88 ASN A C 1
ATOM 694 O O . ASN A 1 88 ? 15.978 0.749 -10.745 1.00 92.69 88 ASN A O 1
ATOM 698 N N . PRO A 1 89 ? 14.853 2.035 -12.213 1.00 89.38 89 PRO A N 1
ATOM 699 C CA . PRO A 1 89 ? 13.884 1.001 -12.588 1.00 89.38 89 PRO A CA 1
ATOM 700 C C . PRO A 1 89 ? 14.492 -0.179 -13.365 1.00 89.38 89 PRO A C 1
ATOM 702 O O . PRO A 1 89 ? 13.819 -1.193 -13.539 1.00 89.38 89 PRO A O 1
ATOM 705 N N . LEU A 1 90 ? 15.743 -0.061 -13.830 1.00 88.69 90 LEU A N 1
ATOM 706 C CA . LEU A 1 90 ? 16.486 -1.157 -14.460 1.00 88.69 90 LEU A CA 1
ATOM 707 C C . LEU A 1 90 ? 17.118 -2.076 -13.401 1.00 88.69 90 LEU A C 1
ATOM 709 O O . LEU A 1 90 ? 17.086 -3.294 -13.545 1.00 88.69 90 LEU A O 1
ATOM 713 N N . ARG A 1 91 ? 17.625 -1.497 -12.302 1.00 93.00 91 ARG A N 1
ATOM 714 C CA . ARG A 1 91 ? 18.255 -2.224 -11.179 1.00 93.00 91 ARG A CA 1
ATOM 715 C C . ARG A 1 91 ? 17.256 -2.739 -10.141 1.00 93.00 91 ARG A C 1
ATOM 717 O O . ARG A 1 91 ? 17.562 -3.679 -9.407 1.00 93.00 91 ARG A O 1
ATOM 724 N N . PHE A 1 92 ? 16.067 -2.139 -10.052 1.00 93.62 92 PHE A N 1
ATOM 725 C CA . PHE A 1 92 ? 15.044 -2.522 -9.079 1.00 93.62 92 PHE A CA 1
ATOM 726 C C . PHE A 1 92 ? 13.634 -2.460 -9.665 1.00 93.62 92 PHE A C 1
ATOM 728 O O . PHE A 1 92 ? 13.244 -1.476 -10.290 1.00 93.62 92 PHE A O 1
ATOM 735 N N . SER A 1 93 ? 12.816 -3.464 -9.354 1.00 92.81 93 SER A N 1
ATOM 736 C CA . SER A 1 93 ? 11.370 -3.423 -9.589 1.00 92.81 93 SER A CA 1
ATOM 737 C C . SER A 1 93 ? 10.610 -3.351 -8.278 1.00 92.81 93 SER A C 1
ATOM 739 O O . SER A 1 93 ? 10.895 -4.131 -7.370 1.00 92.81 93 SER A O 1
ATOM 741 N N . LEU A 1 94 ? 9.601 -2.486 -8.209 1.00 94.19 94 LEU A N 1
ATOM 742 C CA . LEU A 1 94 ? 8.725 -2.334 -7.053 1.00 94.19 94 LEU A CA 1
ATOM 743 C C . LEU A 1 94 ? 7.279 -2.656 -7.435 1.00 94.19 94 LEU A C 1
ATOM 745 O O . LEU A 1 94 ? 6.676 -1.976 -8.262 1.00 94.19 94 LEU A O 1
ATOM 749 N N . THR A 1 95 ? 6.721 -3.684 -6.804 1.00 94.38 95 THR A N 1
ATOM 750 C CA . THR A 1 95 ? 5.295 -4.012 -6.858 1.00 94.38 95 THR A CA 1
ATOM 751 C C . THR A 1 95 ? 4.631 -3.553 -5.566 1.00 94.38 95 THR A C 1
ATOM 753 O O . THR A 1 95 ? 5.154 -3.795 -4.477 1.00 94.38 95 THR A O 1
ATOM 756 N N . VAL A 1 96 ? 3.464 -2.921 -5.680 1.00 95.75 96 VAL A N 1
ATOM 757 C CA . VAL A 1 96 ? 2.604 -2.576 -4.542 1.00 95.75 96 VAL A CA 1
ATOM 758 C C . VAL A 1 96 ? 1.224 -3.166 -4.796 1.00 95.75 96 VAL A C 1
ATOM 760 O O . VAL A 1 96 ? 0.641 -2.923 -5.851 1.00 95.75 96 VAL A O 1
ATOM 763 N N . SER A 1 97 ? 0.715 -3.946 -3.846 1.00 96.06 97 SER A N 1
ATOM 764 C CA . SER A 1 97 ? -0.654 -4.462 -3.857 1.00 96.06 97 SER A CA 1
ATOM 765 C C . SER A 1 97 ? -1.430 -3.917 -2.662 1.00 96.06 97 SER A C 1
ATOM 767 O O . SER A 1 97 ? -0.989 -4.051 -1.522 1.00 96.06 97 SER A O 1
ATOM 769 N N . ASP A 1 98 ? -2.585 -3.309 -2.933 1.00 96.38 98 ASP A N 1
ATOM 770 C CA . ASP A 1 98 ? -3.545 -2.846 -1.926 1.00 96.38 98 ASP A CA 1
ATOM 771 C C . ASP A 1 98 ? -4.614 -3.924 -1.701 1.00 96.38 98 ASP A C 1
ATOM 773 O O . ASP A 1 98 ? -5.053 -4.590 -2.640 1.00 96.38 98 ASP A O 1
ATOM 777 N N . THR A 1 99 ? -5.022 -4.123 -0.454 1.00 96.06 99 THR A N 1
ATOM 778 C CA . THR A 1 99 ? -6.154 -4.968 -0.072 1.00 96.06 99 THR A CA 1
ATOM 779 C C . THR A 1 99 ? -7.011 -4.198 0.920 1.00 96.06 99 THR A C 1
ATOM 781 O O . THR A 1 99 ? -6.602 -3.966 2.058 1.00 96.06 99 THR A O 1
ATOM 784 N N . SER A 1 100 ? -8.215 -3.808 0.498 1.00 93.62 100 SER A N 1
ATOM 785 C CA . SER A 1 100 ? -9.164 -3.136 1.383 1.00 93.62 100 SER A CA 1
ATOM 786 C C . SER A 1 100 ? -9.839 -4.148 2.312 1.00 93.62 100 SER A C 1
ATOM 788 O O . SER A 1 100 ? -10.344 -5.176 1.861 1.00 93.62 100 SER A O 1
ATOM 790 N N . LEU A 1 101 ? -9.846 -3.849 3.609 1.00 92.94 101 LEU A N 1
ATOM 791 C CA . LEU A 1 101 ? -10.401 -4.678 4.679 1.00 92.94 101 LEU A CA 1
ATOM 792 C C . LEU A 1 101 ? -11.374 -3.851 5.527 1.00 92.94 101 LEU A C 1
ATOM 794 O O . LEU A 1 101 ? -11.196 -2.641 5.675 1.00 92.94 101 LEU A O 1
ATOM 798 N N . ILE A 1 102 ? -12.378 -4.500 6.123 1.00 90.81 102 ILE A N 1
ATOM 799 C CA . ILE A 1 102 ? -13.283 -3.847 7.083 1.00 90.81 102 ILE A CA 1
ATOM 800 C C . ILE A 1 102 ? -12.495 -3.482 8.347 1.00 90.81 102 ILE A C 1
ATOM 802 O O . ILE A 1 102 ? -11.741 -4.292 8.884 1.00 90.81 102 ILE A O 1
ATOM 806 N N . ASP A 1 103 ? -12.678 -2.256 8.834 1.00 89.56 103 ASP A N 1
ATOM 807 C CA . ASP A 1 103 ? -12.068 -1.759 10.065 1.00 89.56 103 ASP A CA 1
ATOM 808 C C . ASP A 1 103 ? -12.625 -2.526 11.297 1.00 89.56 103 ASP A C 1
ATOM 810 O O . ASP A 1 103 ? -13.823 -2.428 11.581 1.00 89.56 103 ASP A O 1
ATOM 814 N N . PRO A 1 104 ? -11.802 -3.244 12.094 1.00 86.94 104 PRO A N 1
ATOM 815 C CA . PRO A 1 104 ? -12.302 -4.053 13.219 1.00 86.94 104 PRO A CA 1
ATOM 816 C C . PRO A 1 104 ? -13.005 -3.263 14.337 1.00 86.94 104 PRO A C 1
ATOM 818 O O . PRO A 1 104 ? -13.811 -3.812 15.090 1.00 86.94 104 PRO A O 1
ATOM 821 N N . SER A 1 105 ? -12.733 -1.962 14.450 1.00 85.38 105 SER A N 1
ATOM 822 C CA . SER A 1 105 ? -13.416 -1.066 15.388 1.00 85.38 105 SER A CA 1
ATOM 823 C C . SER A 1 105 ? -14.746 -0.562 14.820 1.00 85.38 105 SER A C 1
ATOM 825 O O . SER A 1 105 ? -15.667 -0.302 15.588 1.00 85.38 105 SER A O 1
ATOM 827 N N . TYR A 1 106 ? -14.897 -0.463 13.495 1.00 85.44 106 TYR A N 1
ATOM 828 C CA . TYR A 1 106 ? -16.213 -0.311 12.864 1.00 85.44 106 TYR A CA 1
ATOM 829 C C . TYR A 1 106 ? -17.060 -1.577 13.056 1.00 85.44 106 TYR A C 1
ATOM 831 O O . TYR A 1 106 ? -18.196 -1.481 13.523 1.00 85.44 106 TYR A O 1
ATOM 839 N N . GLN A 1 107 ? -16.478 -2.760 12.822 1.00 81.44 107 GLN A N 1
ATOM 840 C CA . GLN A 1 107 ? -17.141 -4.042 13.081 1.00 81.44 107 GLN A CA 1
ATOM 841 C C . GLN A 1 107 ? -17.599 -4.159 14.547 1.00 81.44 107 GLN A C 1
ATOM 843 O O . GLN A 1 107 ? -18.764 -4.452 14.791 1.00 81.44 107 GLN A O 1
ATOM 848 N N . SER A 1 108 ? -16.749 -3.782 15.512 1.00 78.69 108 SER A N 1
ATOM 849 C CA . SER A 1 108 ? -17.093 -3.759 16.949 1.00 78.69 108 SER A CA 1
ATOM 850 C C . SER A 1 108 ? -18.334 -2.914 17.290 1.00 78.69 108 SER A C 1
ATOM 852 O O . SER A 1 108 ? -19.025 -3.206 18.266 1.00 78.69 108 SER A O 1
ATOM 854 N N . VAL A 1 109 ? -18.634 -1.859 16.517 1.00 76.31 109 VAL A N 1
ATOM 855 C CA . VAL A 1 109 ? -19.866 -1.065 16.690 1.00 76.31 109 VAL A CA 1
ATOM 856 C C . VAL A 1 109 ? -21.072 -1.802 16.107 1.00 76.31 109 VAL A C 1
ATOM 858 O O . VAL A 1 109 ? -22.111 -1.854 16.761 1.00 76.31 109 VAL A O 1
ATOM 861 N N . SER A 1 110 ? -20.929 -2.409 14.924 1.00 73.38 110 SER A N 1
ATOM 862 C CA . SER A 1 110 ? -21.969 -3.248 14.310 1.00 73.38 110 SER A CA 1
ATOM 863 C C . SER A 1 110 ? -22.353 -4.415 15.228 1.00 73.38 110 SER A C 1
ATOM 865 O O . SER A 1 110 ? -23.524 -4.585 15.565 1.00 73.38 110 SER A O 1
ATOM 867 N N . ASP A 1 111 ? -21.362 -5.149 15.738 1.00 76.88 111 ASP A N 1
ATOM 868 C CA . ASP A 1 111 ? -21.545 -6.275 16.660 1.00 76.88 111 ASP A CA 1
ATOM 869 C C . ASP A 1 111 ? -22.272 -5.850 17.947 1.00 76.88 111 ASP A C 1
ATOM 871 O O . ASP A 1 111 ? -23.180 -6.543 18.412 1.00 76.88 111 ASP A O 1
ATOM 875 N N . HIS A 1 112 ? -21.936 -4.678 18.499 1.00 75.31 112 HIS A N 1
ATOM 876 C CA . HIS A 1 112 ? -22.610 -4.140 19.681 1.00 75.31 112 HIS A CA 1
ATOM 877 C C . HIS A 1 112 ? -24.071 -3.750 19.408 1.00 75.31 112 HIS A C 1
ATOM 879 O O . HIS A 1 112 ? -24.946 -4.076 20.211 1.00 75.31 112 HIS A O 1
ATOM 885 N N . VAL A 1 113 ? -24.358 -3.099 18.273 1.00 73.00 113 VAL A N 1
ATOM 886 C CA . VAL A 1 113 ? -25.732 -2.758 17.861 1.00 73.00 113 VAL A CA 1
ATOM 887 C C . VAL A 1 113 ? -26.560 -4.028 17.656 1.00 73.00 113 VAL A C 1
ATOM 889 O O . VAL A 1 113 ? -27.653 -4.138 18.210 1.00 73.00 113 VAL A O 1
ATOM 892 N N . ASN A 1 114 ? -26.010 -5.029 16.966 1.00 72.94 114 ASN A N 1
ATOM 893 C CA . ASN A 1 114 ? -26.649 -6.333 16.781 1.00 72.94 114 ASN A CA 1
ATOM 894 C C . ASN A 1 114 ? -26.918 -7.038 18.126 1.00 72.94 114 ASN A C 1
ATOM 896 O O . ASN A 1 114 ? -28.002 -7.590 18.325 1.00 72.94 114 ASN A O 1
ATOM 900 N N . GLY A 1 115 ? -25.981 -6.958 19.078 1.00 71.19 115 GLY A N 1
ATOM 901 C CA . GLY A 1 115 ? -26.148 -7.463 20.445 1.00 71.19 115 GLY A CA 1
ATOM 902 C C . GLY A 1 115 ? -27.266 -6.762 21.228 1.00 71.19 115 GLY A C 1
ATOM 903 O O . GLY A 1 115 ? -28.089 -7.433 21.851 1.00 71.19 115 GLY A O 1
ATOM 904 N N . ILE A 1 116 ? -27.362 -5.428 21.145 1.00 69.50 116 ILE A N 1
ATOM 905 C CA . ILE A 1 116 ? -28.486 -4.660 21.714 1.00 69.50 116 ILE A CA 1
ATOM 906 C C . ILE A 1 116 ? -29.812 -5.119 21.088 1.00 69.50 116 ILE A C 1
ATOM 908 O O . ILE A 1 116 ? -30.772 -5.402 21.806 1.00 69.50 116 ILE A O 1
ATOM 912 N N . THR A 1 117 ? -29.875 -5.233 19.758 1.00 70.62 117 THR A N 1
ATOM 913 C CA . THR A 1 117 ? -31.082 -5.665 19.039 1.00 70.62 117 THR A CA 1
ATOM 914 C C . THR A 1 117 ? -31.505 -7.091 19.402 1.00 70.62 117 THR A C 1
ATOM 916 O O . THR A 1 117 ? -32.703 -7.357 19.486 1.00 70.62 117 THR A O 1
ATOM 919 N N . ALA A 1 118 ? -30.564 -8.005 19.659 1.00 69.50 118 ALA A N 1
ATOM 920 C CA . ALA A 1 118 ? -30.874 -9.352 20.140 1.00 69.50 118 ALA A CA 1
ATOM 921 C C . ALA A 1 118 ? -31.532 -9.325 21.533 1.00 69.50 118 ALA A C 1
ATOM 923 O O . ALA A 1 118 ? -32.606 -9.894 21.715 1.00 69.50 118 ALA A O 1
ATOM 924 N N . ILE A 1 119 ? -30.957 -8.585 22.487 1.00 65.81 119 ILE A N 1
ATOM 925 C CA . ILE A 1 119 ? -31.487 -8.484 23.860 1.00 65.81 119 ILE A CA 1
ATOM 926 C C . ILE A 1 119 ? -32.855 -7.772 23.886 1.00 65.81 119 ILE A C 1
ATOM 928 O O . ILE A 1 119 ? -33.751 -8.154 24.641 1.00 65.81 119 ILE A O 1
ATOM 932 N N . LEU A 1 120 ? -33.078 -6.778 23.020 1.00 66.62 120 LEU A N 1
ATOM 933 C CA . LEU A 1 120 ? -34.392 -6.135 22.885 1.00 66.62 120 LEU A CA 1
ATOM 934 C C . LEU A 1 120 ? -35.456 -7.081 22.294 1.00 66.62 120 LEU A C 1
ATOM 936 O O . LEU A 1 120 ? -36.611 -7.025 22.713 1.00 66.62 120 LEU A O 1
ATOM 940 N N . LYS A 1 121 ? -35.081 -8.023 21.417 1.00 69.31 121 LYS A N 1
ATOM 941 C CA . LYS A 1 121 ? -35.995 -9.087 20.959 1.00 69.31 121 LYS A CA 1
ATOM 942 C C . LYS A 1 121 ? -36.358 -10.057 22.089 1.00 69.31 121 LYS A C 1
ATOM 944 O O . LYS A 1 121 ? -37.533 -10.385 22.230 1.00 69.31 121 LYS A O 1
ATOM 949 N N . GLU A 1 122 ? -35.402 -10.460 22.932 1.00 66.88 122 GLU A N 1
ATOM 950 C CA . GLU A 1 122 ? -35.665 -11.345 24.085 1.00 66.88 122 GLU A CA 1
ATOM 951 C C . GLU A 1 122 ? -36.621 -10.737 25.128 1.00 66.88 122 GLU A C 1
ATOM 953 O O . GLU A 1 122 ? -37.310 -11.467 25.840 1.00 66.88 122 GLU A O 1
ATOM 958 N N . THR A 1 123 ? -36.707 -9.405 25.217 1.00 62.56 123 THR A N 1
ATOM 959 C CA . THR A 1 123 ? -37.650 -8.721 26.123 1.00 62.56 123 THR A CA 1
ATOM 960 C C . THR A 1 123 ? -39.058 -8.548 25.550 1.00 62.56 123 THR A C 1
ATOM 962 O O . THR A 1 123 ? -39.935 -8.048 26.253 1.00 62.56 123 THR A O 1
ATOM 965 N N . GLY A 1 124 ? -39.297 -8.956 24.297 1.00 62.34 124 GLY A N 1
ATOM 966 C CA . GLY A 1 124 ? -40.557 -8.716 23.586 1.00 62.34 124 GLY A CA 1
ATOM 967 C C . GLY A 1 124 ? -40.748 -7.262 23.133 1.00 62.34 124 GLY A C 1
ATOM 968 O O . GLY A 1 124 ? -41.840 -6.893 22.704 1.00 62.34 124 GLY A O 1
ATOM 969 N N . LEU A 1 125 ? -39.708 -6.424 23.218 1.00 55.66 125 LEU A N 1
ATOM 970 C CA . LEU A 1 125 ? -39.767 -5.008 22.862 1.00 55.66 125 LEU A CA 1
ATOM 971 C C . LEU A 1 125 ? -39.472 -4.830 21.365 1.00 55.66 125 LEU A C 1
ATOM 973 O O . LEU A 1 125 ? -38.325 -4.691 20.938 1.00 55.66 125 LEU A O 1
ATOM 977 N N . THR A 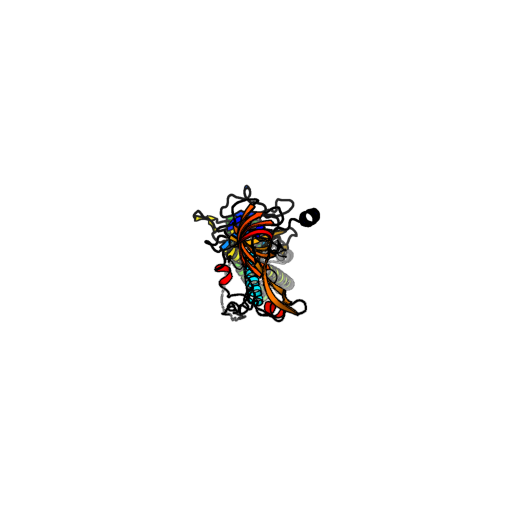1 126 ? -40.530 -4.831 20.553 1.00 47.06 126 THR A N 1
ATOM 978 C CA . THR A 1 126 ? -40.451 -4.603 19.103 1.00 47.06 126 THR A CA 1
ATOM 979 C C . THR A 1 126 ? -39.939 -3.197 18.782 1.00 47.06 126 THR A C 1
ATOM 981 O O . THR A 1 126 ? -40.672 -2.214 18.902 1.00 47.06 126 THR A O 1
ATOM 984 N N . ILE A 1 127 ? -38.690 -3.106 18.326 1.00 47.19 127 ILE A N 1
ATOM 985 C CA . ILE A 1 127 ? -38.131 -1.888 17.727 1.00 47.19 127 ILE A CA 1
ATOM 986 C C . ILE A 1 127 ? -38.842 -1.638 16.381 1.00 47.19 127 ILE A C 1
ATOM 988 O O . ILE A 1 127 ? -38.915 -2.573 15.579 1.00 47.19 127 ILE A O 1
ATOM 992 N N . PRO A 1 128 ? -39.328 -0.417 16.082 1.00 43.75 128 PRO A N 1
ATOM 993 C CA . PRO A 1 128 ? -39.840 -0.082 14.754 1.00 43.75 128 PRO A CA 1
ATOM 994 C C . PRO A 1 128 ? -38.742 -0.236 13.691 1.00 43.75 128 PRO A C 1
ATOM 996 O O . PRO A 1 128 ? -37.741 0.478 13.709 1.00 43.75 128 PRO A O 1
ATOM 999 N N . SER A 1 129 ? -38.905 -1.187 12.772 1.00 38.25 129 SER A N 1
ATOM 1000 C CA . SER A 1 129 ? -37.893 -1.504 11.763 1.00 38.25 129 SER A CA 1
ATOM 1001 C C . SER A 1 129 ? -38.023 -0.609 10.528 1.00 38.25 129 SER A C 1
ATOM 1003 O O . SER A 1 129 ? -38.883 -0.851 9.681 1.00 38.25 129 SER A O 1
ATOM 1005 N N . GLN A 1 130 ? -37.134 0.377 10.387 1.00 36.81 130 GLN A N 1
ATOM 1006 C CA . GLN A 1 130 ? -36.905 1.079 9.120 1.00 36.81 130 GLN A CA 1
ATOM 1007 C C . GLN A 1 130 ? -35.426 0.996 8.712 1.00 36.81 130 GLN A C 1
ATOM 1009 O O . GLN A 1 130 ? -34.554 1.563 9.362 1.00 36.81 130 GLN A O 1
ATOM 1014 N N . SER A 1 131 ? -35.195 0.232 7.638 1.00 35.81 131 SER A N 1
ATOM 1015 C CA . SER A 1 131 ? -34.076 0.293 6.679 1.00 35.81 131 SER A CA 1
ATOM 1016 C C . SER A 1 131 ? -32.677 0.706 7.176 1.00 35.81 131 SER A C 1
ATOM 1018 O O . SER A 1 131 ? -32.353 1.890 7.248 1.00 35.81 131 SER A O 1
ATOM 1020 N N . ILE A 1 132 ? -31.786 -0.284 7.305 1.00 29.98 132 ILE A N 1
ATOM 1021 C CA . ILE A 1 132 ? -30.349 -0.129 7.012 1.00 29.98 132 ILE A CA 1
ATOM 1022 C C . ILE A 1 132 ? -29.965 -1.271 6.060 1.00 29.98 132 ILE A C 1
ATOM 1024 O O . ILE A 1 132 ? -29.494 -2.321 6.493 1.00 29.98 132 ILE A O 1
ATOM 1028 N N . SER A 1 133 ? -30.264 -1.107 4.768 1.00 31.61 133 SER A N 1
ATOM 1029 C CA . SER A 1 133 ? -30.075 -2.159 3.754 1.00 31.61 133 SER A CA 1
ATOM 1030 C C . SER A 1 133 ? -30.014 -1.614 2.317 1.00 31.61 133 SER A C 1
ATOM 1032 O O . SER A 1 133 ? -30.643 -2.175 1.430 1.00 31.61 133 SER A O 1
ATOM 1034 N N . ASP A 1 134 ? -29.272 -0.526 2.093 1.00 31.58 134 ASP A N 1
ATOM 1035 C CA . ASP A 1 134 ? -29.045 0.062 0.762 1.00 31.58 134 ASP A CA 1
ATOM 1036 C C . ASP A 1 134 ? -27.612 0.609 0.656 1.00 31.58 134 ASP A C 1
ATOM 1038 O O . ASP A 1 134 ? -27.385 1.794 0.893 1.00 31.58 134 ASP A O 1
ATOM 1042 N N . PHE A 1 135 ? -26.627 -0.247 0.338 1.00 28.48 135 PHE A N 1
ATOM 1043 C CA . PHE A 1 135 ? -25.324 0.218 -0.178 1.00 28.48 135 PHE A CA 1
ATOM 1044 C C . PHE A 1 135 ? -24.476 -0.848 -0.906 1.00 28.48 135 PHE A C 1
ATOM 1046 O O . PHE A 1 135 ? -23.272 -0.948 -0.681 1.00 28.48 135 PHE A O 1
ATOM 1053 N N . GLU A 1 136 ? -25.062 -1.631 -1.819 1.00 25.47 136 GLU A N 1
ATOM 1054 C CA . GLU A 1 136 ? -24.257 -2.503 -2.691 1.00 25.47 136 GLU A CA 1
ATOM 1055 C C . GLU A 1 136 ? -24.944 -2.798 -4.038 1.00 25.47 136 GLU A C 1
ATOM 1057 O O . GLU A 1 136 ? -25.921 -3.541 -4.072 1.00 25.47 136 GLU A O 1
ATOM 1062 N N . ASN A 1 137 ? -24.457 -2.188 -5.137 1.00 25.59 137 ASN A N 1
ATOM 1063 C CA . ASN A 1 137 ? -24.411 -2.704 -6.527 1.00 25.59 137 ASN A CA 1
ATOM 1064 C C . ASN A 1 137 ? -23.954 -1.621 -7.538 1.00 25.59 137 ASN A C 1
ATOM 1066 O O . ASN A 1 137 ? -23.931 -0.441 -7.200 1.00 25.59 137 ASN A O 1
ATOM 1070 N N . HIS A 1 138 ? -23.686 -2.033 -8.791 1.00 25.64 138 HIS A N 1
ATOM 1071 C CA . HIS A 1 138 ? -23.061 -1.281 -9.908 1.00 25.64 138 HIS A CA 1
ATOM 1072 C C . HIS A 1 138 ? -21.533 -1.096 -9.740 1.00 25.64 138 HIS A C 1
ATOM 1074 O O . HIS A 1 138 ? -21.081 -0.375 -8.860 1.00 25.64 138 HIS A O 1
ATOM 1080 N N . GLY A 1 139 ? -20.647 -1.698 -10.544 1.00 23.20 139 GLY A N 1
ATOM 1081 C CA . GLY A 1 139 ? -20.844 -2.621 -11.670 1.00 23.20 139 GLY A CA 1
ATOM 1082 C C . GLY A 1 139 ? -20.785 -1.934 -13.040 1.00 23.20 139 GLY A C 1
ATOM 1083 O O . GLY A 1 139 ? -21.732 -1.260 -13.425 1.00 23.20 139 GLY A O 1
ATOM 1084 N N . PHE A 1 140 ? -19.689 -2.147 -13.778 1.00 23.61 140 PHE A N 1
ATOM 1085 C CA . PHE A 1 140 ? -19.523 -1.799 -15.198 1.00 23.61 140 PHE A CA 1
ATOM 1086 C C . PHE A 1 140 ? -18.579 -2.801 -15.883 1.00 23.61 140 PHE A C 1
ATOM 1088 O O . PHE A 1 140 ? -17.787 -3.462 -15.209 1.00 23.61 140 PHE A O 1
ATOM 1095 N N . LYS A 1 141 ? -18.696 -2.950 -17.208 1.00 23.41 141 LYS A N 1
ATOM 1096 C CA . LYS A 1 141 ? -18.097 -4.053 -17.977 1.00 23.41 141 LYS A CA 1
ATOM 1097 C C . LYS A 1 141 ? -17.761 -3.626 -19.417 1.00 23.41 141 LYS A C 1
ATOM 1099 O O . LYS A 1 141 ? -18.396 -2.713 -19.925 1.00 23.41 141 LYS A O 1
ATOM 1104 N N . ASP A 1 142 ? -16.808 -4.341 -20.021 1.00 22.33 142 ASP A N 1
ATOM 1105 C CA . ASP A 1 142 ? -16.479 -4.490 -21.456 1.00 22.33 142 ASP A CA 1
ATOM 1106 C C . ASP A 1 142 ? -16.407 -3.256 -22.390 1.00 22.33 142 ASP A C 1
ATOM 1108 O O . ASP A 1 142 ? -17.394 -2.574 -22.642 1.00 22.33 142 ASP A O 1
ATOM 1112 N N . LEU A 1 143 ? -15.273 -3.121 -23.093 1.00 23.77 143 LEU A N 1
ATOM 1113 C CA . LEU A 1 143 ? -15.235 -2.831 -24.539 1.00 23.77 143 LEU A CA 1
ATOM 1114 C C . LEU A 1 143 ? -13.866 -3.232 -25.127 1.00 23.77 143 LEU A C 1
ATOM 1116 O O . LEU A 1 143 ? -12.884 -3.328 -24.390 1.00 23.77 143 LEU A O 1
ATOM 1120 N N . ALA A 1 144 ? -13.805 -3.538 -26.428 1.00 21.66 144 ALA A N 1
ATOM 1121 C CA . ALA A 1 144 ? -12.711 -4.319 -27.017 1.00 21.66 144 ALA A CA 1
ATOM 1122 C C . ALA A 1 144 ? -12.199 -3.807 -28.382 1.00 21.66 144 ALA A C 1
ATOM 1124 O O . ALA A 1 144 ? -12.937 -3.205 -29.152 1.00 21.66 144 ALA A O 1
ATOM 1125 N N . THR A 1 145 ? -10.923 -4.119 -28.651 1.00 27.20 145 THR A N 1
ATOM 1126 C CA . THR A 1 145 ? -10.256 -4.380 -29.952 1.00 27.20 145 THR A CA 1
ATOM 1127 C C . THR A 1 145 ? -10.752 -3.709 -31.249 1.00 27.20 145 THR A C 1
ATOM 1129 O O . THR A 1 145 ? -11.833 -4.019 -31.744 1.00 27.20 145 THR A O 1
ATOM 1132 N N . GLY A 1 146 ? -9.848 -3.000 -31.942 1.00 22.36 146 GLY A N 1
ATOM 1133 C CA . GLY A 1 146 ? -9.972 -2.668 -33.372 1.00 22.36 146 GLY A CA 1
ATOM 1134 C C . GLY A 1 146 ? -8.626 -2.312 -34.033 1.00 22.36 146 GLY A C 1
ATOM 1135 O O . GLY A 1 146 ? -7.798 -1.643 -33.422 1.00 22.36 146 GLY A O 1
ATOM 1136 N N . ARG A 1 147 ? -8.397 -2.764 -35.277 1.00 21.59 147 ARG A N 1
ATOM 1137 C CA . ARG A 1 147 ? -7.232 -2.464 -36.150 1.00 21.59 147 ARG A CA 1
ATOM 1138 C C . ARG A 1 147 ? -7.733 -2.115 -37.558 1.00 21.59 147 ARG A C 1
ATOM 1140 O O . ARG A 1 147 ? -8.686 -2.750 -37.991 1.00 21.59 147 ARG A O 1
ATOM 1147 N N . PHE A 1 148 ? -7.040 -1.240 -38.297 1.00 20.89 148 PHE A N 1
ATOM 1148 C CA . PHE A 1 148 ? -7.108 -1.139 -39.773 1.00 20.89 148 PHE A CA 1
ATOM 1149 C C . PHE A 1 148 ? -5.788 -0.578 -40.370 1.00 20.89 148 PHE A C 1
ATOM 1151 O O . PHE A 1 148 ? -4.846 -0.334 -39.618 1.00 20.89 148 PHE A O 1
ATOM 1158 N N . SER A 1 149 ? -5.668 -0.470 -41.704 1.00 21.25 149 SER A N 1
ATOM 1159 C CA . SER A 1 149 ? -4.404 -0.282 -42.472 1.00 21.25 149 SER A CA 1
ATOM 1160 C C . SER A 1 149 ? -4.630 0.402 -43.844 1.00 21.25 149 SER A C 1
ATOM 1162 O O . SER A 1 149 ? -5.804 0.610 -44.148 1.00 21.25 149 SER A O 1
ATOM 1164 N N . MET A 1 150 ? -3.567 0.686 -44.654 1.00 21.34 150 MET A N 1
ATOM 1165 C CA . MET A 1 150 ? -3.453 0.442 -46.141 1.00 21.34 150 MET A CA 1
ATOM 1166 C C . MET A 1 150 ? -2.553 1.432 -46.983 1.00 21.34 150 MET A C 1
ATOM 1168 O O . MET A 1 150 ? -2.783 2.629 -46.913 1.00 21.34 150 MET A O 1
ATOM 1172 N N . ILE A 1 151 ? -1.608 0.890 -47.809 1.00 21.81 151 ILE A N 1
ATOM 1173 C CA . ILE A 1 151 ? -1.023 1.312 -49.153 1.00 21.81 151 ILE A CA 1
ATOM 1174 C C . ILE A 1 151 ? -0.420 2.753 -49.340 1.00 21.81 151 ILE A C 1
ATOM 1176 O O . ILE A 1 151 ? -1.081 3.722 -49.003 1.00 21.81 151 ILE A O 1
ATOM 1180 N N . ILE A 1 152 ? 0.863 3.007 -49.718 1.00 25.08 152 ILE A N 1
ATOM 1181 C CA . ILE A 1 152 ? 1.726 2.815 -50.949 1.00 25.08 152 ILE A CA 1
ATOM 1182 C C . ILE A 1 152 ? 1.625 3.937 -52.039 1.00 25.08 152 ILE A C 1
ATOM 1184 O O . ILE A 1 152 ? 0.524 4.323 -52.416 1.00 25.08 152 ILE A O 1
ATOM 1188 N N . GLY A 1 153 ? 2.778 4.420 -52.568 1.00 22.81 153 GLY A N 1
ATOM 1189 C CA . GLY A 1 153 ? 2.946 5.365 -53.709 1.00 22.81 153 GLY A CA 1
ATOM 1190 C C . GLY A 1 153 ? 4.432 5.707 -54.045 1.00 22.81 153 GLY A C 1
ATOM 1191 O O . GLY A 1 153 ? 5.295 5.478 -53.201 1.00 22.81 153 GLY A O 1
ATOM 1192 N N . GLU A 1 154 ? 4.750 6.222 -55.252 1.00 25.67 154 GLU A N 1
ATOM 1193 C CA . GLU A 1 154 ? 6.114 6.264 -55.885 1.00 25.67 154 GLU A CA 1
ATOM 1194 C C . GLU A 1 154 ? 6.377 7.604 -56.676 1.00 25.67 154 GLU A C 1
ATOM 1196 O O . GLU A 1 154 ? 5.538 8.494 -56.563 1.00 25.67 154 GLU A O 1
ATOM 1201 N N . ALA A 1 155 ? 7.433 7.922 -57.476 1.00 27.22 155 ALA A N 1
ATOM 1202 C CA . ALA A 1 155 ? 8.635 7.244 -58.043 1.00 27.22 155 ALA A CA 1
ATOM 1203 C C . ALA A 1 155 ? 9.735 8.257 -58.555 1.00 27.22 155 ALA A C 1
ATOM 1205 O O . ALA A 1 155 ? 9.421 9.426 -58.769 1.00 27.22 155 ALA A O 1
ATOM 1206 N N . GLY A 1 156 ? 10.967 7.792 -58.884 1.00 25.88 156 GLY A N 1
ATOM 1207 C CA . GLY A 1 156 ? 11.989 8.451 -59.767 1.00 25.88 156 GLY A CA 1
ATOM 1208 C C . GLY A 1 156 ? 12.927 9.542 -59.168 1.00 25.88 156 GLY A C 1
ATOM 1209 O O . GLY A 1 156 ? 12.570 10.169 -58.179 1.00 25.88 156 GLY A O 1
ATOM 1210 N N . GLY A 1 157 ? 14.142 9.852 -59.688 1.00 26.91 157 GLY A N 1
ATOM 1211 C CA . GLY A 1 157 ? 14.996 9.231 -60.738 1.00 26.91 157 GLY A CA 1
ATOM 1212 C C . GLY A 1 157 ? 16.329 10.002 -61.049 1.00 26.91 157 GLY A C 1
ATOM 1213 O O . GLY A 1 157 ? 16.387 11.203 -60.816 1.00 26.91 157 GLY A O 1
ATOM 1214 N N . SER A 1 158 ? 17.364 9.319 -61.604 1.00 29.03 158 SER A N 1
ATOM 1215 C CA . SER A 1 158 ? 18.668 9.787 -62.218 1.00 29.03 158 SER A CA 1
ATOM 1216 C C . SER A 1 158 ? 19.637 10.727 -61.427 1.00 29.03 158 SER A C 1
ATOM 1218 O O . SER A 1 158 ? 19.198 11.759 -60.942 1.00 29.03 158 SER A O 1
ATOM 1220 N N . VAL A 1 159 ? 20.947 10.458 -61.178 1.00 30.47 159 VAL A N 1
ATOM 1221 C CA . VAL A 1 159 ? 22.144 10.085 -62.022 1.00 30.47 159 VAL A CA 1
ATOM 1222 C C . VAL A 1 159 ? 22.764 11.304 -62.759 1.00 30.47 159 VAL A C 1
ATOM 1224 O O . VAL A 1 159 ? 22.003 12.072 -63.328 1.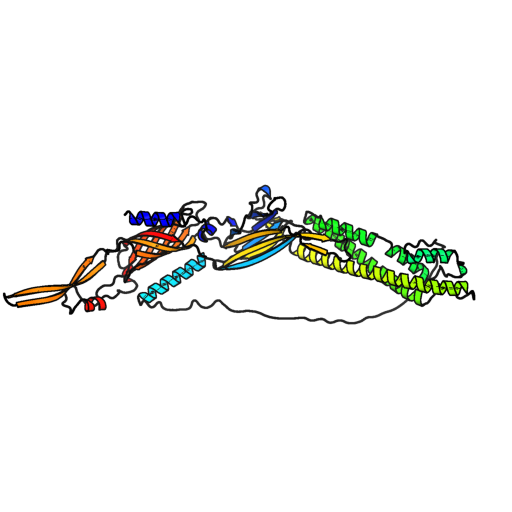00 30.47 159 VAL A O 1
ATOM 1227 N N . GLN A 1 160 ? 24.089 11.587 -62.835 1.00 32.31 160 G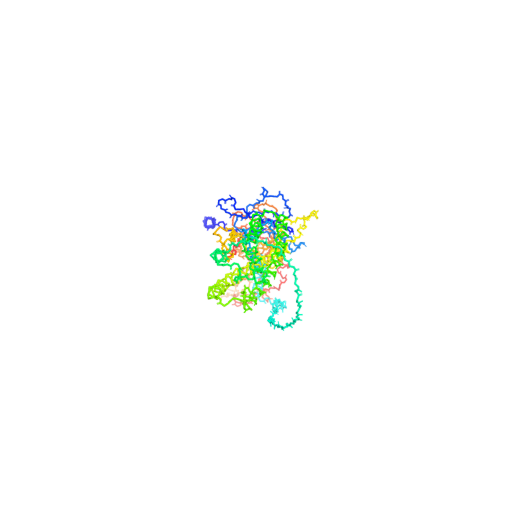LN A N 1
ATOM 1228 C CA . GLN A 1 160 ? 25.363 10.864 -62.522 1.00 32.31 160 GLN A CA 1
ATOM 1229 C C . GLN A 1 160 ? 26.210 11.618 -61.432 1.00 32.31 160 GLN A C 1
ATOM 1231 O O . GLN A 1 160 ? 25.570 12.084 -60.498 1.00 32.31 160 GLN A O 1
ATOM 1236 N N . GLY A 1 161 ? 27.554 11.813 -61.343 1.00 30.31 161 GLY A N 1
ATOM 1237 C CA . GLY A 1 161 ? 28.833 11.500 -62.058 1.00 30.31 161 GLY A CA 1
ATOM 1238 C C . GLY A 1 161 ? 29.932 12.524 -61.624 1.00 30.31 161 GLY A C 1
ATOM 1239 O O . GLY A 1 161 ? 29.561 13.643 -61.292 1.00 30.31 161 GLY A O 1
ATOM 1240 N N . ALA A 1 162 ? 31.257 12.304 -61.539 1.00 29.53 162 ALA A N 1
ATOM 1241 C CA . ALA A 1 162 ? 32.158 11.138 -61.640 1.00 29.53 162 ALA A CA 1
ATOM 1242 C C . ALA A 1 162 ? 33.399 11.364 -60.714 1.00 29.53 162 ALA A C 1
ATOM 1244 O O . ALA A 1 162 ? 33.634 12.498 -60.297 1.00 29.53 162 ALA A O 1
ATOM 1245 N N . ALA A 1 163 ? 34.184 10.329 -60.365 1.00 31.52 163 ALA A N 1
ATOM 1246 C CA . ALA A 1 163 ? 35.205 10.401 -59.296 1.00 31.52 163 ALA A CA 1
ATOM 1247 C C . ALA A 1 163 ? 36.584 9.808 -59.663 1.00 31.52 163 ALA A C 1
ATOM 1249 O O . ALA A 1 163 ? 36.677 8.891 -60.482 1.00 31.52 163 ALA A O 1
ATOM 1250 N N . ALA A 1 164 ? 37.639 10.325 -59.018 1.00 32.28 164 ALA A N 1
ATOM 1251 C CA . ALA A 1 164 ? 39.021 9.841 -59.115 1.00 32.28 164 ALA A CA 1
ATOM 1252 C C . ALA A 1 164 ? 39.209 8.442 -58.484 1.00 32.28 164 ALA A C 1
ATOM 1254 O O . ALA A 1 164 ? 38.322 7.937 -57.801 1.00 32.28 164 ALA A O 1
ATOM 1255 N N . ALA A 1 165 ? 40.362 7.809 -58.726 1.00 34.09 165 ALA A N 1
ATOM 1256 C CA . ALA A 1 165 ? 40.638 6.447 -58.269 1.00 34.09 165 ALA A CA 1
ATOM 1257 C C . ALA A 1 165 ? 40.897 6.375 -56.751 1.00 34.09 165 ALA A C 1
ATOM 1259 O O . ALA A 1 165 ? 41.945 6.810 -56.274 1.00 34.09 165 ALA A O 1
ATOM 1260 N N . GLU A 1 166 ? 39.958 5.786 -56.009 1.00 41.75 166 GLU A N 1
ATOM 1261 C CA . GLU A 1 166 ? 40.142 5.365 -54.615 1.00 41.75 166 GLU A CA 1
ATOM 1262 C C . GLU A 1 166 ? 40.603 3.899 -54.544 1.00 41.75 166 GLU A C 1
ATOM 1264 O O . GLU A 1 166 ? 40.188 3.057 -55.341 1.00 41.75 166 GLU A O 1
ATOM 1269 N N . THR A 1 167 ? 41.441 3.576 -53.559 1.00 45.44 167 THR A N 1
ATOM 1270 C CA . THR A 1 167 ? 41.788 2.194 -53.195 1.00 45.44 167 THR A CA 1
ATOM 1271 C C . THR A 1 167 ? 40.636 1.535 -52.437 1.00 45.44 167 THR A C 1
ATOM 1273 O O . THR A 1 167 ? 40.140 2.122 -51.474 1.00 45.44 167 THR A O 1
ATOM 1276 N N . LEU A 1 168 ? 40.244 0.310 -52.805 1.00 51.91 168 LEU A N 1
ATOM 1277 C CA . LEU A 1 168 ? 39.222 -0.436 -52.064 1.00 51.91 168 LEU A CA 1
ATOM 1278 C C . LEU A 1 168 ? 39.770 -0.944 -50.720 1.00 51.91 168 LEU A C 1
ATOM 1280 O O . LEU A 1 168 ? 40.558 -1.884 -50.677 1.00 51.91 168 LEU A O 1
ATOM 1284 N N . ASP A 1 169 ? 39.296 -0.335 -49.635 1.00 61.19 169 ASP A N 1
ATOM 1285 C CA . ASP A 1 169 ? 39.327 -0.873 -48.271 1.00 61.19 169 ASP A CA 1
ATOM 1286 C C . ASP A 1 169 ? 37.961 -1.529 -47.995 1.00 61.19 169 ASP A C 1
ATOM 1288 O O . ASP A 1 169 ? 36.935 -0.849 -48.069 1.00 61.19 169 ASP A O 1
ATOM 1292 N N . LEU A 1 170 ? 37.944 -2.846 -47.754 1.00 71.69 170 LEU A N 1
ATOM 1293 C CA . LEU A 1 170 ? 36.740 -3.655 -47.510 1.00 71.69 170 LEU A CA 1
ATOM 1294 C C . LEU A 1 170 ? 36.939 -4.504 -46.250 1.00 71.69 170 LEU A C 1
ATOM 1296 O O . LEU A 1 170 ? 37.972 -5.153 -46.087 1.00 71.69 170 LEU A O 1
ATOM 1300 N N . GLN A 1 171 ? 35.946 -4.497 -45.363 1.00 71.31 171 GLN A N 1
ATOM 1301 C CA . GLN A 1 171 ? 36.073 -4.941 -43.973 1.00 71.31 171 GLN A CA 1
ATOM 1302 C C . GLN A 1 171 ? 35.144 -6.122 -43.626 1.00 71.31 171 GLN A C 1
ATOM 1304 O O . GLN A 1 171 ? 35.307 -6.753 -42.580 1.00 71.31 171 GLN A O 1
ATOM 1309 N N . LEU A 1 172 ? 34.187 -6.469 -44.495 1.00 76.81 172 LEU A N 1
ATOM 1310 C CA . LEU A 1 172 ? 33.471 -7.748 -44.458 1.00 76.81 172 LEU A CA 1
ATOM 1311 C C . LEU A 1 172 ? 34.396 -8.896 -44.900 1.00 76.81 172 LEU A C 1
ATOM 1313 O O . LEU A 1 172 ? 35.055 -8.815 -45.937 1.00 76.81 172 LEU A O 1
ATOM 1317 N N . GLY A 1 173 ? 34.412 -10.000 -44.147 1.00 72.75 173 GLY A N 1
ATOM 1318 C CA . GLY A 1 173 ? 35.282 -11.148 -44.437 1.00 72.75 173 GLY A CA 1
ATOM 1319 C C . GLY A 1 173 ? 34.981 -11.800 -45.790 1.00 72.75 173 GLY A C 1
ATOM 1320 O O . GLY A 1 173 ? 35.893 -12.232 -46.488 1.00 72.75 173 GLY A O 1
ATOM 1321 N N . GLU A 1 174 ? 33.714 -11.780 -46.204 1.00 75.50 174 GLU A N 1
ATOM 1322 C CA . GLU A 1 174 ? 33.246 -12.242 -47.513 1.00 75.50 174 GLU A CA 1
ATOM 1323 C C . GLU A 1 174 ? 33.792 -11.404 -48.685 1.00 75.50 174 GLU A C 1
ATOM 1325 O O . GLU A 1 174 ? 33.779 -11.865 -49.825 1.00 75.50 174 GLU A O 1
ATOM 1330 N N . LEU A 1 175 ? 34.273 -10.184 -48.418 1.00 80.75 175 LEU A N 1
ATOM 1331 C CA . LEU A 1 175 ? 34.819 -9.267 -49.418 1.00 80.75 175 LEU A CA 1
ATOM 1332 C C . LEU A 1 175 ? 36.346 -9.234 -49.476 1.00 80.75 175 LEU A C 1
ATOM 1334 O O . LEU A 1 175 ? 36.880 -8.783 -50.485 1.00 80.75 175 LEU A O 1
ATOM 1338 N N . ALA A 1 176 ? 37.055 -9.732 -48.461 1.00 75.12 176 ALA A N 1
ATOM 1339 C CA . ALA A 1 176 ? 38.519 -9.747 -48.462 1.00 75.12 176 ALA A CA 1
ATOM 1340 C C . ALA A 1 176 ? 39.086 -10.635 -49.590 1.00 75.12 176 ALA A C 1
ATOM 1342 O O . ALA A 1 176 ? 39.968 -10.213 -50.339 1.00 75.12 176 ALA A O 1
ATOM 1343 N N . GLU A 1 177 ? 38.530 -11.840 -49.76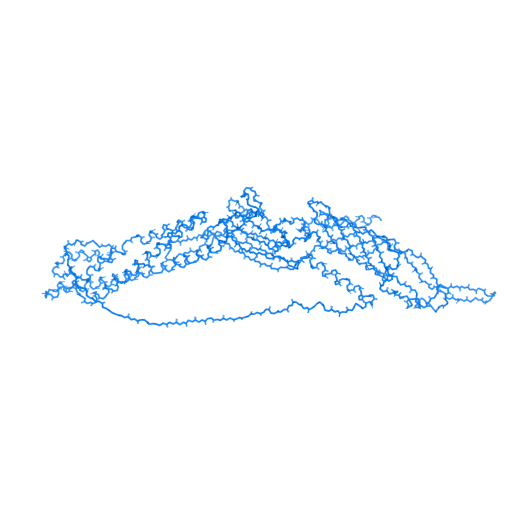4 1.00 75.69 177 GLU A N 1
ATOM 1344 C CA . GLU A 1 177 ? 38.894 -12.759 -50.853 1.00 75.69 177 GLU A CA 1
ATOM 1345 C C . GLU A 1 177 ? 38.523 -12.174 -52.226 1.00 75.69 177 GLU A C 1
ATOM 1347 O O . GLU A 1 177 ? 39.320 -12.204 -53.164 1.00 75.69 177 GLU A O 1
ATOM 1352 N N . TRP A 1 178 ? 37.330 -11.579 -52.338 1.00 83.06 178 TRP A N 1
ATOM 1353 C CA . TRP A 1 178 ? 36.872 -10.943 -53.573 1.00 83.06 178 TRP A CA 1
ATOM 1354 C C . TRP A 1 178 ? 37.720 -9.729 -53.962 1.00 83.06 178 TRP A C 1
ATOM 1356 O O . TRP A 1 178 ? 38.098 -9.623 -55.121 1.00 83.06 178 TRP A O 1
ATOM 1366 N N . GLY A 1 179 ? 38.076 -8.858 -53.014 1.00 77.31 179 GLY A N 1
ATOM 1367 C CA . GLY A 1 179 ? 38.923 -7.689 -53.255 1.00 77.31 179 GLY A CA 1
ATOM 1368 C C . GLY A 1 179 ? 40.342 -8.064 -53.690 1.00 77.31 179 GLY A C 1
ATOM 1369 O O . GLY A 1 179 ? 40.897 -7.430 -54.585 1.00 77.31 179 GLY A O 1
ATOM 1370 N N . TYR A 1 180 ? 40.905 -9.138 -53.124 1.00 75.81 180 TYR A N 1
ATOM 1371 C CA . TYR A 1 180 ? 42.185 -9.689 -53.576 1.00 75.81 180 TYR A CA 1
ATOM 1372 C C . TYR A 1 180 ? 42.100 -10.223 -55.014 1.00 75.81 180 TYR A C 1
ATOM 1374 O O . TYR A 1 180 ? 42.915 -9.855 -55.860 1.00 75.81 180 TYR A O 1
ATOM 1382 N N . LEU A 1 181 ? 41.079 -11.032 -55.320 1.00 74.25 181 LEU A N 1
ATOM 1383 C CA . LEU A 1 181 ? 40.878 -11.582 -56.665 1.00 74.25 181 LEU A CA 1
ATOM 1384 C C . LEU A 1 181 ? 40.559 -10.489 -57.702 1.00 74.25 181 LEU A C 1
ATOM 1386 O O . LEU A 1 181 ? 41.061 -10.550 -58.821 1.00 74.25 181 LEU A O 1
ATOM 1390 N N . ALA A 1 182 ? 39.802 -9.459 -57.316 1.00 76.19 182 ALA A N 1
ATOM 1391 C CA . ALA A 1 182 ? 39.495 -8.273 -58.119 1.00 76.19 182 ALA A CA 1
ATOM 1392 C C . ALA A 1 182 ? 40.728 -7.414 -58.450 1.00 76.19 182 ALA A C 1
ATOM 1394 O O . ALA A 1 182 ? 40.713 -6.674 -59.430 1.00 76.19 182 ALA A O 1
ATOM 1395 N N . ALA A 1 183 ? 41.785 -7.493 -57.636 1.00 72.50 183 ALA A N 1
ATOM 1396 C CA . ALA A 1 183 ? 43.064 -6.843 -57.903 1.00 72.50 183 ALA A CA 1
ATOM 1397 C C . ALA A 1 183 ? 44.022 -7.726 -58.728 1.00 72.50 183 ALA A C 1
ATOM 1399 O O . ALA A 1 183 ? 44.937 -7.200 -59.362 1.00 72.50 183 ALA A O 1
ATOM 1400 N N . SER A 1 184 ? 43.837 -9.054 -58.723 1.00 69.00 184 SER A N 1
ATOM 1401 C CA . SER A 1 184 ? 44.691 -10.008 -59.451 1.00 69.00 184 SER A CA 1
ATOM 1402 C C . SER A 1 184 ? 44.177 -10.362 -60.850 1.00 69.00 184 SER A C 1
ATOM 1404 O O . SER A 1 184 ? 44.967 -10.612 -61.758 1.00 69.00 184 SER A O 1
ATOM 1406 N N . VAL A 1 185 ? 42.855 -10.413 -61.029 1.00 63.97 185 VAL A N 1
ATOM 1407 C CA . VAL A 1 185 ? 42.189 -10.525 -62.332 1.00 63.97 185 VAL A CA 1
ATOM 1408 C C . VAL A 1 185 ? 42.015 -9.104 -62.858 1.00 63.97 185 VAL A C 1
ATOM 1410 O O . VAL A 1 185 ? 41.486 -8.268 -62.135 1.00 63.97 185 VAL A O 1
ATOM 1413 N N . SER A 1 186 ? 42.506 -8.820 -64.072 1.00 61.22 186 SER A N 1
ATOM 1414 C CA . SER A 1 186 ? 42.716 -7.436 -64.532 1.00 61.22 186 SER A CA 1
ATOM 1415 C C . SER A 1 186 ? 41.504 -6.529 -64.308 1.00 61.22 186 SER A C 1
ATOM 1417 O O . SER A 1 186 ? 40.369 -6.914 -64.602 1.00 61.22 186 SER A O 1
ATOM 1419 N N . LEU A 1 187 ? 41.772 -5.295 -63.864 1.00 64.31 187 LEU A N 1
ATOM 1420 C CA . LEU A 1 187 ? 40.764 -4.259 -63.605 1.00 64.31 187 LEU A CA 1
ATOM 1421 C C . LEU A 1 187 ? 39.841 -4.017 -64.812 1.00 64.31 187 LEU A C 1
ATOM 1423 O O . LEU A 1 187 ? 38.702 -3.595 -64.638 1.00 64.31 187 LEU A O 1
ATOM 1427 N N . ASP A 1 188 ? 40.301 -4.356 -66.020 1.00 73.62 188 ASP A N 1
ATOM 1428 C CA . ASP A 1 188 ? 39.525 -4.350 -67.263 1.00 73.62 188 ASP A CA 1
ATOM 1429 C C . ASP A 1 188 ? 38.233 -5.186 -67.200 1.00 73.62 188 ASP A C 1
ATOM 1431 O O . ASP A 1 188 ? 37.308 -4.892 -67.954 1.00 73.62 188 ASP A O 1
ATOM 1435 N N . CYS A 1 189 ? 38.143 -6.202 -66.324 1.00 78.56 189 CYS A N 1
ATOM 1436 C CA . CYS A 1 189 ? 36.935 -7.011 -66.095 1.00 78.56 189 CYS A CA 1
ATOM 1437 C C . CYS A 1 189 ? 35.892 -6.332 -65.175 1.00 78.56 189 CYS A C 1
ATOM 1439 O O . CYS A 1 189 ? 34.771 -6.836 -65.058 1.00 78.56 189 CYS A O 1
ATOM 1441 N N . ILE A 1 190 ? 36.242 -5.239 -64.478 1.00 80.31 190 ILE A N 1
ATOM 1442 C CA . ILE A 1 190 ? 35.420 -4.647 -63.410 1.00 80.31 190 ILE A CA 1
ATOM 1443 C C . ILE A 1 190 ? 35.151 -3.169 -63.681 1.00 80.31 190 ILE A C 1
ATOM 1445 O O . ILE A 1 190 ? 36.039 -2.317 -63.657 1.00 80.31 190 ILE A O 1
ATOM 1449 N N . ASN A 1 191 ? 33.875 -2.820 -63.809 1.00 85.69 191 ASN A N 1
ATOM 1450 C CA . ASN A 1 191 ? 33.434 -1.435 -63.817 1.00 85.69 191 ASN A CA 1
ATOM 1451 C C . ASN A 1 191 ? 33.498 -0.848 -62.392 1.00 85.69 191 ASN A C 1
ATOM 1453 O O . ASN A 1 191 ? 32.482 -0.736 -61.704 1.00 85.69 191 ASN A O 1
ATOM 1457 N N . LEU A 1 192 ? 34.689 -0.432 -61.943 1.00 81.44 192 LEU A N 1
ATOM 1458 C CA . LEU A 1 192 ? 34.892 0.258 -60.655 1.00 81.44 192 LEU A CA 1
ATOM 1459 C C . LEU A 1 192 ? 34.076 1.557 -60.528 1.00 81.44 192 LEU A C 1
ATOM 1461 O O . LEU A 1 192 ? 33.813 2.033 -59.425 1.00 81.44 192 LEU A O 1
ATOM 1465 N N . GLN A 1 193 ? 33.657 2.145 -61.652 1.00 85.38 193 GLN A N 1
ATOM 1466 C CA . GLN A 1 193 ? 32.812 3.336 -61.669 1.00 85.38 193 GLN A CA 1
ATOM 1467 C C . GLN A 1 193 ? 31.309 3.015 -61.558 1.00 85.38 193 GLN A C 1
ATOM 1469 O O . GLN A 1 193 ? 30.521 3.956 -61.409 1.00 85.38 193 GLN A O 1
ATOM 1474 N N . SER A 1 194 ? 30.914 1.736 -61.575 1.00 87.81 194 SER A N 1
ATOM 1475 C CA . SER A 1 194 ? 29.521 1.297 -61.427 1.00 87.81 194 SER A CA 1
ATOM 1476 C C . SER A 1 194 ? 28.887 1.762 -60.106 1.00 87.81 194 SER A C 1
ATOM 1478 O O . SER A 1 194 ? 29.563 1.844 -59.071 1.00 87.81 194 SER A O 1
ATOM 1480 N N . PRO A 1 195 ? 27.569 2.031 -60.109 1.00 85.50 195 PRO A N 1
ATOM 1481 C CA . PRO A 1 195 ? 26.765 2.120 -58.898 1.00 85.50 195 PRO A CA 1
ATOM 1482 C C . PRO A 1 195 ? 26.993 0.949 -57.933 1.00 85.50 195 PRO A C 1
ATOM 1484 O O . PRO A 1 195 ? 27.217 1.207 -56.753 1.00 85.50 195 PRO A O 1
ATOM 1487 N N . THR A 1 196 ? 27.005 -0.306 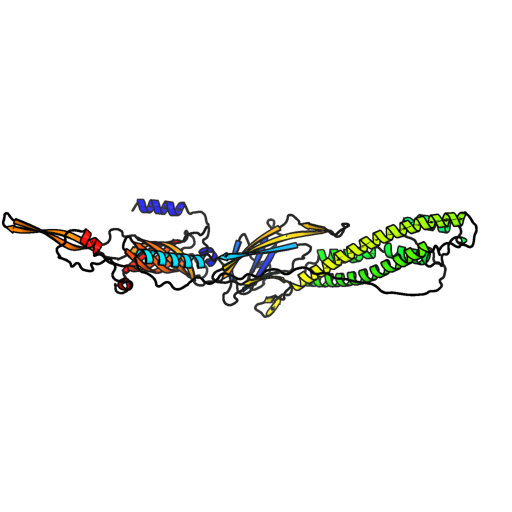-58.406 1.00 86.75 196 THR A N 1
ATOM 1488 C CA . THR A 1 196 ? 27.176 -1.493 -57.544 1.00 86.75 196 THR A CA 1
ATOM 1489 C C . THR A 1 196 ? 28.439 -1.430 -56.686 1.00 86.75 196 THR A C 1
ATOM 1491 O O . THR A 1 196 ? 28.346 -1.575 -55.468 1.00 86.75 196 THR A O 1
ATOM 1494 N N . ILE A 1 197 ? 29.612 -1.166 -57.276 1.00 86.25 197 ILE A N 1
ATOM 1495 C CA . ILE A 1 197 ? 30.878 -1.132 -56.522 1.00 86.25 197 ILE A CA 1
ATOM 1496 C C . ILE A 1 197 ? 30.917 0.045 -55.533 1.00 86.25 197 ILE A C 1
ATOM 1498 O O . ILE A 1 197 ? 31.382 -0.104 -54.403 1.00 86.25 197 ILE A O 1
ATOM 1502 N N . LYS A 1 198 ? 30.348 1.199 -55.896 1.00 87.62 198 LYS A N 1
ATOM 1503 C CA . LYS A 1 198 ? 30.255 2.363 -54.997 1.00 87.62 198 LYS A CA 1
ATOM 1504 C C . LYS A 1 198 ? 29.282 2.133 -53.838 1.00 87.62 198 LYS A C 1
ATOM 1506 O O . LYS A 1 198 ? 29.573 2.533 -52.709 1.00 87.62 198 LYS A O 1
ATOM 1511 N N . TRP A 1 199 ? 28.157 1.458 -54.082 1.00 87.12 199 TRP A N 1
ATOM 1512 C CA . TRP A 1 199 ? 27.250 1.027 -53.018 1.00 87.12 199 TRP A CA 1
ATOM 1513 C C . TRP A 1 199 ? 27.902 -0.013 -52.108 1.00 87.12 199 TRP A C 1
ATOM 1515 O O . TRP A 1 199 ? 27.742 0.093 -50.896 1.00 87.12 199 TRP A O 1
ATOM 1525 N N . LEU A 1 200 ? 28.671 -0.957 -52.660 1.00 86.56 200 LEU A N 1
ATOM 1526 C CA . LEU A 1 200 ? 29.373 -1.994 -51.902 1.00 86.56 200 LEU A CA 1
ATOM 1527 C C . LEU A 1 200 ? 30.343 -1.399 -50.873 1.00 86.56 200 LEU A C 1
ATOM 1529 O O . LEU A 1 200 ? 30.201 -1.664 -49.681 1.00 86.56 200 LEU A O 1
ATOM 1533 N N . ILE A 1 201 ? 31.266 -0.538 -51.317 1.00 82.69 201 ILE A N 1
ATOM 1534 C CA . ILE A 1 201 ? 32.242 0.144 -50.446 1.00 82.69 201 ILE A CA 1
ATOM 1535 C C . ILE A 1 201 ? 31.516 1.018 -49.406 1.00 82.69 201 ILE A C 1
ATOM 1537 O O . ILE A 1 201 ? 31.880 1.050 -48.229 1.00 82.69 201 ILE A O 1
ATOM 1541 N N . GLY A 1 202 ? 30.453 1.716 -49.823 1.00 86.69 202 GLY A N 1
ATOM 1542 C CA . GLY A 1 202 ? 29.650 2.559 -48.937 1.00 86.69 202 GLY A CA 1
ATOM 1543 C C . GLY A 1 202 ? 28.875 1.780 -47.868 1.00 86.69 202 GLY A C 1
ATOM 1544 O O . GLY A 1 202 ? 28.749 2.265 -46.745 1.00 86.69 202 GLY A O 1
ATOM 1545 N N . LEU A 1 203 ? 28.367 0.590 -48.202 1.00 87.12 203 LEU A N 1
ATOM 1546 C CA . LEU A 1 203 ? 27.657 -0.304 -47.285 1.00 87.12 203 LEU A CA 1
ATOM 1547 C C . LEU A 1 203 ? 28.616 -0.995 -46.322 1.00 87.12 203 LEU A C 1
ATOM 1549 O O . LEU A 1 203 ? 28.358 -0.983 -45.120 1.00 87.12 203 LEU A O 1
ATOM 1553 N N . ASP A 1 204 ? 29.725 -1.541 -46.822 1.00 82.50 204 ASP A N 1
ATOM 1554 C CA . ASP A 1 204 ? 30.782 -2.153 -46.013 1.00 82.50 204 ASP A CA 1
ATOM 1555 C C . ASP A 1 204 ? 31.202 -1.202 -44.877 1.00 82.50 204 ASP A C 1
ATOM 1557 O O . ASP A 1 204 ? 30.973 -1.495 -43.701 1.00 82.50 204 ASP A O 1
ATOM 1561 N N . LYS A 1 205 ? 31.597 0.025 -45.234 1.00 82.62 205 LYS A N 1
ATOM 1562 C CA . LYS A 1 205 ? 32.018 1.106 -44.323 1.00 82.62 205 LYS A CA 1
ATOM 1563 C C . LYS A 1 205 ? 30.921 1.665 -43.398 1.00 82.62 205 LYS A C 1
ATOM 1565 O O . LYS A 1 205 ? 31.211 2.475 -42.513 1.00 82.62 205 LYS A O 1
ATOM 1570 N N . GLU A 1 206 ? 29.654 1.287 -43.579 1.00 82.88 206 GLU A N 1
ATOM 1571 C CA . GLU A 1 206 ? 28.517 1.680 -42.720 1.00 82.88 206 GLU A CA 1
ATOM 1572 C C . GLU A 1 206 ? 27.907 0.513 -41.923 1.00 82.88 206 GLU A C 1
ATOM 1574 O O . GLU A 1 206 ? 27.118 0.734 -40.996 1.00 82.88 206 GLU A O 1
ATOM 1579 N N . PHE A 1 207 ? 28.294 -0.722 -42.243 1.00 81.19 207 PHE A N 1
ATOM 1580 C CA . PHE A 1 207 ? 27.993 -1.929 -41.473 1.00 81.19 207 PHE A CA 1
ATOM 1581 C C . PHE A 1 207 ? 29.215 -2.485 -40.719 1.00 81.19 207 PHE A C 1
ATOM 1583 O O . PHE A 1 207 ? 29.028 -3.312 -39.826 1.00 81.19 207 PHE A O 1
ATOM 1590 N N . SER A 1 208 ? 30.433 -2.019 -41.020 1.00 70.56 208 SER A N 1
ATOM 1591 C CA . SER A 1 208 ? 31.652 -2.261 -40.234 1.00 70.56 208 SER A CA 1
ATOM 1592 C C . SER A 1 208 ? 31.816 -1.284 -39.063 1.00 70.56 208 SER A C 1
ATOM 1594 O O . SER A 1 208 ? 32.424 -1.632 -38.053 1.00 70.56 208 SER A O 1
ATOM 1596 N N . LYS A 1 209 ? 31.231 -0.077 -39.154 1.00 71.75 209 LYS A N 1
ATOM 1597 C CA . LYS A 1 209 ? 31.221 0.925 -38.074 1.00 71.75 209 LYS A CA 1
ATOM 1598 C C . LYS A 1 209 ? 30.564 0.374 -36.807 1.00 71.75 209 LYS A C 1
ATOM 1600 O O . LYS A 1 209 ? 29.340 0.367 -36.662 1.00 71.75 209 LYS A O 1
ATOM 1605 N N . THR A 1 210 ? 31.411 -0.008 -35.857 1.00 58.53 210 THR A N 1
ATOM 1606 C CA . THR A 1 210 ? 31.059 -0.510 -34.521 1.00 58.53 210 THR A CA 1
ATOM 1607 C C . THR A 1 210 ? 30.317 0.509 -33.652 1.00 58.53 210 THR A C 1
ATOM 1609 O O . THR A 1 210 ? 29.666 0.115 -32.683 1.00 58.53 210 THR A O 1
ATOM 1612 N N . THR A 1 211 ? 30.353 1.796 -34.020 1.00 60.47 211 THR A N 1
ATOM 1613 C CA . THR A 1 211 ? 29.710 2.903 -33.292 1.00 60.47 211 THR A CA 1
ATOM 1614 C C . THR A 1 211 ? 28.218 2.673 -33.048 1.00 60.47 211 THR A C 1
ATOM 1616 O O . THR A 1 211 ? 27.730 3.033 -31.988 1.00 60.47 211 THR A O 1
ATOM 1619 N N . PHE A 1 212 ? 27.496 1.994 -33.955 1.00 67.62 212 PHE A N 1
ATOM 1620 C CA . PHE A 1 212 ? 26.070 1.688 -33.752 1.00 67.62 212 PHE A CA 1
ATOM 1621 C C . PHE A 1 212 ? 25.811 0.956 -32.423 1.00 67.62 212 PHE A C 1
ATOM 1623 O O . PHE A 1 212 ? 24.913 1.339 -31.676 1.00 67.62 212 PHE A O 1
ATOM 1630 N N . ASN A 1 213 ? 26.586 -0.096 -32.136 1.00 72.38 213 ASN A N 1
ATOM 1631 C CA . ASN A 1 213 ? 26.444 -0.841 -30.886 1.00 72.38 213 ASN A CA 1
ATOM 1632 C C . ASN A 1 213 ? 27.049 -0.038 -29.733 1.00 72.38 213 ASN A C 1
ATOM 1634 O O . ASN A 1 213 ? 26.402 0.130 -28.709 1.00 72.38 213 ASN A O 1
ATOM 1638 N N . HIS A 1 214 ? 28.261 0.494 -29.918 1.00 82.31 214 HIS A N 1
ATOM 1639 C CA . HIS A 1 214 ? 28.997 1.218 -28.880 1.00 82.31 214 HIS A CA 1
ATOM 1640 C C . HIS A 1 214 ? 28.205 2.399 -28.291 1.00 82.31 214 HIS A C 1
ATOM 1642 O O . HIS A 1 214 ? 28.063 2.495 -27.076 1.00 82.31 214 HIS A O 1
ATOM 1648 N N . ASP A 1 215 ? 27.639 3.258 -29.140 1.00 85.44 215 ASP A N 1
ATOM 1649 C CA . ASP A 1 215 ? 26.965 4.492 -28.720 1.00 85.44 215 ASP A CA 1
ATOM 1650 C C . ASP A 1 215 ? 25.596 4.216 -28.071 1.00 85.44 215 ASP A C 1
ATOM 1652 O O . ASP A 1 215 ? 25.101 5.021 -27.281 1.00 85.44 215 ASP A O 1
ATOM 1656 N N . LEU A 1 216 ? 24.983 3.066 -28.380 1.00 85.75 216 LEU A N 1
ATOM 1657 C CA . LEU A 1 216 ? 23.778 2.587 -27.706 1.00 85.75 216 LEU A CA 1
ATOM 1658 C C . LEU A 1 216 ? 24.125 1.909 -26.371 1.00 85.75 216 LEU A C 1
ATOM 1660 O O . LEU A 1 216 ? 23.488 2.202 -25.362 1.00 85.75 216 LEU A O 1
ATOM 1664 N N . THR A 1 217 ? 25.148 1.050 -26.340 1.00 85.50 217 THR A N 1
ATOM 1665 C CA . THR A 1 217 ? 25.601 0.346 -25.130 1.00 85.50 217 THR A CA 1
ATOM 1666 C C . THR A 1 217 ? 26.143 1.307 -24.070 1.00 85.50 217 THR A C 1
ATOM 1668 O O . THR A 1 217 ? 25.761 1.159 -22.915 1.00 85.50 217 THR A O 1
ATOM 1671 N N . ASP A 1 218 ? 26.943 2.324 -24.427 1.00 90.38 218 ASP A N 1
ATOM 1672 C CA . ASP A 1 218 ? 27.398 3.365 -23.481 1.00 90.38 218 ASP A CA 1
ATOM 1673 C C . ASP A 1 218 ? 26.208 4.015 -22.765 1.00 90.38 218 ASP A C 1
ATOM 1675 O O . ASP A 1 218 ? 26.141 4.049 -21.535 1.00 90.38 218 ASP A O 1
ATOM 1679 N N . VAL A 1 219 ? 25.223 4.482 -23.536 1.00 91.44 219 VAL A N 1
ATOM 1680 C CA . VAL A 1 219 ? 24.045 5.154 -22.985 1.00 91.44 219 VAL A CA 1
ATOM 1681 C C . VAL A 1 219 ? 23.201 4.198 -22.136 1.00 91.44 219 VAL A C 1
ATOM 1683 O O . VAL A 1 219 ? 22.693 4.620 -21.100 1.00 91.44 219 VAL A O 1
ATOM 1686 N N . LEU A 1 220 ? 23.076 2.922 -22.516 1.00 89.50 220 LEU A N 1
ATOM 1687 C CA . LEU A 1 220 ? 22.325 1.918 -21.753 1.00 89.50 220 LEU A CA 1
ATOM 1688 C C . LEU A 1 220 ? 23.021 1.504 -20.444 1.00 89.50 220 LEU A C 1
ATOM 1690 O O . LEU A 1 220 ? 22.349 1.424 -19.416 1.00 89.50 220 LEU A O 1
ATOM 1694 N N . GLU A 1 221 ? 24.343 1.319 -20.429 1.00 90.44 221 GLU A N 1
ATOM 1695 C CA . GLU A 1 221 ? 25.100 1.034 -19.197 1.00 90.44 221 GLU A CA 1
ATOM 1696 C C . GLU A 1 221 ? 25.133 2.257 -18.263 1.00 90.44 221 GLU A C 1
ATOM 1698 O O . GLU A 1 221 ? 24.886 2.139 -17.061 1.00 90.44 221 GLU A O 1
ATOM 1703 N N . ARG A 1 222 ? 25.294 3.473 -18.803 1.00 94.25 222 ARG A N 1
ATOM 1704 C CA . ARG A 1 222 ? 25.118 4.717 -18.027 1.00 94.25 222 ARG A CA 1
ATOM 1705 C C . ARG A 1 222 ? 23.713 4.818 -17.426 1.00 94.25 222 ARG A C 1
ATOM 1707 O O . ARG A 1 222 ? 23.557 5.256 -16.288 1.00 94.25 222 ARG A O 1
ATOM 1714 N N . LEU A 1 223 ? 22.682 4.421 -18.172 1.00 92.00 223 LEU A N 1
ATOM 1715 C CA . LEU A 1 223 ? 21.287 4.452 -17.724 1.00 92.00 223 LEU A CA 1
ATOM 1716 C C . LEU A 1 223 ? 20.989 3.379 -16.669 1.00 92.00 223 LEU A C 1
ATOM 1718 O O . LEU A 1 223 ? 20.164 3.614 -15.786 1.00 92.00 223 LEU A O 1
ATOM 1722 N N . LYS A 1 224 ? 21.676 2.234 -16.733 1.00 90.56 224 LYS A N 1
ATOM 1723 C CA . LYS A 1 224 ? 21.680 1.180 -15.711 1.00 90.56 224 LYS A CA 1
ATOM 1724 C C . LYS A 1 224 ? 22.308 1.685 -14.414 1.00 90.56 224 LYS A C 1
ATOM 1726 O O . LYS A 1 224 ? 21.674 1.553 -13.372 1.00 90.56 224 LYS A O 1
ATOM 1731 N N . GLU A 1 225 ? 23.457 2.358 -14.467 1.00 93.62 225 GLU A N 1
ATOM 1732 C CA . GLU A 1 225 ? 24.141 2.835 -13.255 1.00 93.62 225 GLU A CA 1
ATOM 1733 C C . GLU A 1 225 ? 23.613 4.150 -12.659 1.00 93.62 225 GLU A C 1
ATOM 1735 O O . GLU A 1 225 ? 23.817 4.378 -11.471 1.00 93.62 225 GLU A O 1
ATOM 1740 N N . ALA A 1 226 ? 22.870 4.968 -13.413 1.00 93.44 226 ALA A N 1
ATOM 1741 C CA . ALA A 1 226 ? 22.320 6.254 -12.965 1.00 93.44 226 ALA A CA 1
ATOM 1742 C C . ALA A 1 226 ? 21.677 6.221 -11.557 1.00 93.44 226 ALA A C 1
ATOM 1744 O O . ALA A 1 226 ? 20.654 5.557 -11.341 1.00 93.44 226 ALA A O 1
ATOM 1745 N N . GLU A 1 227 ? 22.237 6.996 -10.619 1.00 91.19 227 GLU A N 1
ATOM 1746 C CA . GLU A 1 227 ? 21.865 6.964 -9.193 1.00 91.19 227 GLU A CA 1
ATOM 1747 C C . GLU A 1 227 ? 20.772 7.977 -8.816 1.00 91.19 227 GLU A C 1
ATOM 1749 O O . GLU A 1 227 ? 20.111 7.837 -7.786 1.00 91.19 227 GLU A O 1
ATOM 1754 N N . SER A 1 228 ? 20.550 9.008 -9.640 1.00 91.00 228 SER A N 1
ATOM 1755 C CA . SER A 1 228 ? 19.595 10.087 -9.349 1.00 91.00 228 SER A CA 1
ATOM 1756 C C . SER A 1 228 ? 18.603 10.337 -10.484 1.00 91.00 228 SER A C 1
ATOM 1758 O O . SER A 1 228 ? 18.918 10.171 -11.660 1.00 91.00 228 SER A O 1
ATOM 1760 N N . LEU A 1 229 ? 17.401 10.823 -10.149 1.00 90.19 229 LEU A N 1
ATOM 1761 C CA . LEU A 1 229 ? 16.357 11.088 -11.146 1.00 90.19 229 LEU A CA 1
ATOM 1762 C C . LEU A 1 229 ? 16.779 12.122 -12.203 1.00 90.19 229 LEU A C 1
ATOM 1764 O O . LEU A 1 229 ? 16.413 11.992 -13.369 1.00 90.19 229 LEU A O 1
ATOM 1768 N N . ASN A 1 230 ? 17.528 13.154 -11.807 1.00 90.88 230 ASN A N 1
ATOM 1769 C CA . ASN A 1 230 ? 17.981 14.198 -12.730 1.00 90.88 230 ASN A CA 1
ATOM 1770 C C . ASN A 1 230 ? 19.024 13.654 -13.713 1.00 90.88 230 ASN A C 1
ATOM 1772 O O . ASN A 1 230 ? 18.987 13.972 -14.900 1.00 90.88 230 ASN A O 1
ATOM 1776 N N . GLU A 1 231 ? 19.911 12.782 -13.236 1.00 93.19 231 GLU A N 1
ATOM 1777 C CA . GLU A 1 231 ? 20.856 12.062 -14.080 1.00 93.19 231 GLU A CA 1
ATOM 1778 C C . GLU A 1 231 ? 20.156 11.067 -15.010 1.00 93.19 231 GLU A C 1
ATOM 1780 O O . GLU A 1 231 ? 20.432 11.064 -16.207 1.00 93.19 231 GLU A O 1
ATOM 1785 N N . PHE A 1 232 ? 19.193 10.300 -14.497 1.00 92.75 232 PHE A N 1
ATOM 1786 C CA . PHE A 1 232 ? 18.382 9.375 -15.286 1.00 92.75 232 PHE A CA 1
ATOM 1787 C C . PHE A 1 232 ? 17.622 10.107 -16.406 1.00 92.75 232 PHE A C 1
ATOM 1789 O O . PHE A 1 232 ? 17.636 9.674 -17.556 1.00 92.75 232 PHE A O 1
ATOM 1796 N N . LYS A 1 233 ? 17.026 11.273 -16.108 1.00 92.56 233 LYS A N 1
ATOM 1797 C CA . LYS A 1 233 ? 16.385 12.152 -17.107 1.00 92.56 233 LYS A CA 1
ATOM 1798 C C . LYS A 1 233 ? 17.384 12.680 -18.148 1.00 92.56 233 LYS A C 1
ATOM 1800 O O . LYS A 1 233 ? 17.057 12.705 -19.334 1.00 92.56 233 LYS A O 1
ATOM 1805 N N . ARG A 1 234 ? 18.606 13.053 -17.743 1.00 95.06 234 ARG A N 1
ATOM 1806 C CA . ARG A 1 234 ? 19.685 13.482 -18.657 1.00 95.06 234 ARG A CA 1
ATOM 1807 C C . ARG A 1 234 ? 20.107 12.352 -19.599 1.00 95.06 234 ARG A C 1
ATOM 1809 O O . ARG A 1 234 ? 20.066 12.535 -20.807 1.00 95.06 234 ARG A O 1
ATOM 1816 N N . ILE A 1 235 ? 20.460 11.187 -19.059 1.00 94.88 235 ILE A N 1
ATOM 1817 C CA . ILE A 1 235 ? 20.949 10.046 -19.849 1.00 94.88 235 ILE A CA 1
ATOM 1818 C C . ILE A 1 235 ? 19.841 9.503 -20.759 1.00 94.88 235 ILE A C 1
ATOM 1820 O O . ILE A 1 235 ? 20.104 9.148 -21.902 1.00 94.88 235 ILE A O 1
ATOM 1824 N N . ARG A 1 236 ? 18.577 9.528 -20.316 1.00 94.25 236 ARG A N 1
ATOM 1825 C CA . ARG A 1 236 ? 17.442 9.234 -21.197 1.00 94.25 236 ARG A CA 1
ATOM 1826 C C . ARG A 1 236 ? 17.290 10.263 -22.326 1.00 94.25 236 ARG A C 1
ATOM 1828 O O . ARG A 1 236 ? 16.992 9.872 -23.445 1.00 94.25 236 ARG A O 1
ATOM 1835 N N . THR A 1 237 ? 17.540 11.551 -22.079 1.00 95.06 237 THR A N 1
ATOM 1836 C CA . THR A 1 237 ? 17.552 12.560 -23.160 1.00 95.06 237 THR A CA 1
ATOM 1837 C C . THR A 1 237 ? 18.633 12.241 -24.202 1.00 95.06 237 THR A C 1
ATOM 1839 O O . THR A 1 237 ? 18.381 12.364 -25.403 1.00 95.06 237 THR A O 1
ATOM 1842 N N . ASP A 1 238 ? 19.802 11.759 -23.761 1.00 95.62 238 ASP A N 1
ATOM 1843 C CA . ASP A 1 238 ? 20.838 11.246 -24.665 1.00 95.62 238 ASP A CA 1
ATOM 1844 C C . ASP A 1 238 ? 20.357 9.990 -25.416 1.00 95.62 238 ASP A C 1
ATOM 1846 O O . ASP A 1 238 ? 20.548 9.912 -26.626 1.00 95.62 238 ASP A O 1
ATOM 1850 N N . LEU A 1 239 ? 19.660 9.052 -24.755 1.00 93.88 239 LEU A N 1
ATOM 1851 C CA . LEU A 1 239 ? 19.068 7.866 -25.393 1.00 93.88 239 LEU A CA 1
ATOM 1852 C C . LEU A 1 239 ? 18.080 8.247 -26.499 1.00 93.88 239 LEU A C 1
ATOM 1854 O O . LEU A 1 239 ? 18.226 7.774 -27.623 1.00 93.88 239 LEU A O 1
ATOM 1858 N N . THR A 1 240 ? 17.114 9.130 -26.232 1.00 94.75 240 THR A N 1
ATOM 1859 C CA . THR A 1 240 ? 16.138 9.578 -27.239 1.00 94.75 240 THR A CA 1
ATOM 1860 C C . THR A 1 240 ? 16.830 10.252 -28.433 1.00 94.75 240 THR A C 1
ATOM 1862 O O . THR A 1 240 ? 16.418 10.062 -29.582 1.00 94.75 240 THR A O 1
ATOM 1865 N N . LYS A 1 241 ? 17.916 11.006 -28.195 1.00 95.69 241 LYS A N 1
ATOM 1866 C CA . LYS A 1 241 ? 18.745 11.587 -29.262 1.00 95.69 241 LYS A CA 1
ATOM 1867 C C . LYS A 1 241 ? 19.460 10.496 -30.066 1.00 95.69 241 LYS A C 1
ATOM 1869 O O . LYS A 1 241 ? 19.299 10.458 -31.285 1.00 95.69 241 LYS A O 1
ATOM 1874 N N . THR A 1 242 ? 20.186 9.596 -29.404 1.00 92.69 242 THR A N 1
ATOM 1875 C CA . THR A 1 242 ? 20.876 8.466 -30.041 1.00 92.69 242 THR A CA 1
ATOM 1876 C C . THR A 1 242 ? 19.890 7.646 -30.870 1.00 92.69 242 THR A C 1
ATOM 1878 O O . THR A 1 242 ? 20.117 7.453 -32.056 1.00 92.69 242 THR A O 1
ATOM 1881 N N . LEU A 1 243 ? 18.724 7.273 -30.336 1.00 93.00 243 LEU A N 1
ATOM 1882 C CA . LEU A 1 243 ? 17.694 6.533 -31.076 1.00 93.00 243 LEU A CA 1
ATOM 1883 C C . LEU A 1 243 ? 17.172 7.271 -32.316 1.00 93.00 243 LEU A C 1
ATOM 1885 O O . LEU A 1 243 ? 16.856 6.624 -33.314 1.00 93.00 243 LEU A O 1
ATOM 1889 N N . LYS A 1 244 ? 17.099 8.606 -32.297 1.00 95.00 244 LYS A N 1
ATOM 1890 C CA . LYS A 1 244 ? 16.738 9.408 -33.476 1.00 95.00 244 LYS A CA 1
ATOM 1891 C C . LYS A 1 244 ? 17.820 9.347 -34.559 1.00 95.00 244 LYS A C 1
ATOM 1893 O O . LYS A 1 244 ? 17.498 9.144 -35.731 1.00 95.00 244 LYS A O 1
ATOM 1898 N N . ASP A 1 245 ? 19.084 9.488 -34.172 1.00 91.88 245 ASP A N 1
ATOM 1899 C CA . ASP A 1 245 ? 20.218 9.438 -35.098 1.00 91.88 245 ASP A CA 1
ATOM 1900 C C . ASP A 1 245 ? 20.436 8.006 -35.641 1.00 91.88 245 ASP A C 1
ATOM 1902 O O . ASP A 1 245 ? 20.641 7.822 -36.844 1.00 91.88 245 ASP A O 1
ATOM 1906 N N . LEU A 1 246 ? 20.258 6.978 -34.800 1.00 89.75 246 LEU A N 1
ATOM 1907 C CA . LEU A 1 246 ? 20.292 5.562 -35.183 1.00 89.75 246 LEU A CA 1
ATOM 1908 C C . LEU A 1 246 ? 19.130 5.170 -36.114 1.00 89.75 246 LEU A C 1
ATOM 1910 O O . LEU A 1 246 ? 19.365 4.427 -37.065 1.00 89.75 246 LEU A O 1
ATOM 1914 N N . LYS A 1 247 ? 17.905 5.689 -35.916 1.00 92.62 247 LYS A N 1
ATOM 1915 C CA . LYS A 1 247 ? 16.780 5.501 -36.862 1.00 92.62 247 LYS A CA 1
ATOM 1916 C C . LYS A 1 247 ? 17.107 6.066 -38.245 1.00 92.62 247 LYS A C 1
ATOM 1918 O O . LYS A 1 247 ? 17.017 5.343 -39.233 1.00 92.62 247 LYS A O 1
ATOM 1923 N N . LYS A 1 248 ? 17.587 7.312 -38.309 1.00 92.62 248 LYS A N 1
ATOM 1924 C CA . LYS A 1 248 ? 17.984 7.978 -39.562 1.00 92.62 248 LYS A CA 1
ATOM 1925 C C . LYS A 1 248 ? 19.125 7.245 -40.287 1.00 92.62 248 LYS A C 1
ATOM 1927 O O . LYS A 1 248 ? 19.130 7.159 -41.520 1.00 92.62 248 LYS A O 1
ATOM 1932 N N . LEU A 1 249 ? 20.092 6.710 -39.537 1.00 88.94 249 LEU A N 1
ATOM 1933 C CA . LEU A 1 249 ? 21.144 5.847 -40.079 1.00 88.94 249 LEU A CA 1
ATOM 1934 C C . LEU A 1 249 ? 20.551 4.535 -40.613 1.00 88.94 249 LEU A C 1
ATOM 1936 O O . LEU A 1 249 ? 20.849 4.143 -41.735 1.00 88.94 249 LEU A O 1
ATOM 1940 N N . ASN A 1 250 ? 19.655 3.895 -39.861 1.00 90.50 250 ASN A N 1
ATOM 1941 C CA . ASN A 1 250 ? 19.008 2.646 -40.253 1.00 90.50 250 ASN A CA 1
ATOM 1942 C C . ASN A 1 250 ? 18.177 2.781 -41.541 1.00 90.50 250 ASN A C 1
ATOM 1944 O O . ASN A 1 250 ? 18.340 1.976 -42.450 1.00 90.50 250 ASN A O 1
ATOM 1948 N N . GLU A 1 251 ? 17.358 3.828 -41.659 1.00 92.19 251 GLU A N 1
ATOM 1949 C CA . GLU A 1 251 ? 16.616 4.181 -42.883 1.00 92.19 251 GLU A CA 1
ATOM 1950 C C . GLU A 1 251 ? 17.556 4.407 -44.080 1.00 92.19 251 GLU A C 1
ATOM 1952 O O . GLU A 1 251 ? 17.273 4.003 -45.211 1.00 92.19 251 GLU A O 1
ATOM 1957 N N . THR A 1 252 ? 18.712 5.032 -43.835 1.00 91.12 252 THR A N 1
ATOM 1958 C CA . THR A 1 252 ? 19.725 5.279 -44.867 1.00 91.12 252 THR A CA 1
ATOM 1959 C C . THR A 1 252 ? 20.390 3.981 -45.322 1.00 91.12 252 THR A C 1
ATOM 1961 O O . THR A 1 252 ? 20.470 3.747 -46.528 1.00 91.12 252 THR A O 1
ATOM 1964 N N . ASN A 1 253 ? 20.795 3.114 -44.392 1.00 89.31 253 ASN A N 1
ATOM 1965 C CA . ASN A 1 253 ? 21.371 1.803 -44.689 1.00 89.31 253 ASN A CA 1
ATOM 1966 C C . ASN A 1 253 ? 20.367 0.880 -45.396 1.00 89.31 253 ASN A C 1
ATOM 1968 O O . ASN A 1 253 ? 20.744 0.240 -46.373 1.00 89.31 253 ASN A O 1
ATOM 1972 N N . HIS A 1 254 ? 19.097 0.857 -44.974 1.00 91.88 254 HIS A N 1
ATOM 1973 C CA . HIS A 1 254 ? 18.034 0.070 -45.612 1.00 91.88 254 HIS A CA 1
ATOM 1974 C C . HIS A 1 254 ? 17.850 0.476 -47.085 1.00 91.88 254 HIS A C 1
ATOM 1976 O O . HIS A 1 254 ? 17.875 -0.370 -47.977 1.00 91.88 254 HIS A O 1
ATOM 1982 N N . ARG A 1 255 ? 17.767 1.785 -47.367 1.00 92.94 255 ARG A N 1
ATOM 1983 C CA . ARG A 1 255 ? 17.707 2.324 -48.737 1.00 92.94 255 ARG A CA 1
ATOM 1984 C C . ARG A 1 255 ? 18.952 1.981 -49.561 1.00 92.94 255 ARG A C 1
ATOM 1986 O O . ARG A 1 255 ? 18.819 1.541 -50.697 1.00 92.94 255 ARG A O 1
ATOM 1993 N N . LYS A 1 256 ? 20.160 2.146 -49.007 1.00 91.06 256 LYS A N 1
ATOM 1994 C CA . LYS A 1 256 ? 21.407 1.777 -49.705 1.00 91.06 256 LYS A CA 1
ATOM 1995 C C . LYS A 1 256 ? 21.471 0.283 -50.021 1.00 91.06 256 LYS A C 1
ATOM 1997 O O . LYS A 1 256 ? 21.892 -0.083 -51.112 1.00 91.06 256 LYS A O 1
ATOM 2002 N N . LEU A 1 257 ? 21.028 -0.566 -49.093 1.00 92.75 257 LEU A N 1
ATOM 2003 C CA . LEU A 1 257 ? 20.976 -2.013 -49.275 1.00 92.75 257 LEU A CA 1
ATOM 2004 C C . LEU A 1 257 ? 19.962 -2.401 -50.359 1.00 92.75 257 LEU A C 1
ATOM 2006 O O . LEU A 1 257 ? 20.285 -3.232 -51.198 1.00 92.75 257 LEU A O 1
ATOM 2010 N N . SER A 1 258 ? 18.794 -1.752 -50.408 1.00 93.25 258 SER A N 1
ATOM 2011 C CA . SER A 1 258 ? 17.823 -1.932 -51.498 1.00 93.25 258 SER A CA 1
ATOM 2012 C C . SER A 1 258 ? 18.426 -1.572 -52.862 1.00 93.25 258 SER A C 1
ATOM 2014 O O . SER A 1 258 ? 18.386 -2.388 -53.779 1.00 93.25 258 SER A O 1
ATOM 2016 N N . ASN A 1 259 ? 19.063 -0.400 -52.975 1.00 91.38 259 ASN A N 1
ATOM 2017 C CA . ASN A 1 259 ? 19.730 0.038 -54.208 1.00 91.38 259 ASN A CA 1
ATOM 2018 C C . ASN A 1 259 ? 20.863 -0.918 -54.634 1.00 91.38 259 ASN A C 1
ATOM 2020 O O . ASN A 1 259 ? 21.078 -1.138 -55.823 1.00 91.38 259 ASN A O 1
ATOM 2024 N N . PHE A 1 260 ? 21.603 -1.481 -53.673 1.00 92.12 260 PHE A N 1
ATOM 2025 C CA . PHE A 1 260 ? 22.658 -2.458 -53.941 1.00 92.12 260 PHE A CA 1
ATOM 2026 C C . PHE A 1 260 ? 22.091 -3.798 -54.422 1.00 92.12 260 PHE A C 1
ATOM 2028 O O . PHE A 1 260 ? 22.601 -4.349 -55.390 1.00 92.12 260 PHE A O 1
ATOM 2035 N N . VAL A 1 261 ? 21.012 -4.298 -53.810 1.00 92.31 261 VAL A N 1
ATOM 2036 C CA . VAL A 1 261 ? 20.316 -5.519 -54.258 1.00 92.31 261 VAL A CA 1
ATOM 2037 C C . VAL A 1 261 ? 19.815 -5.376 -55.699 1.00 92.31 261 VAL A C 1
ATOM 2039 O O . VAL A 1 261 ? 19.979 -6.298 -56.495 1.00 92.31 261 VAL A O 1
ATOM 2042 N N . GLU A 1 262 ? 19.259 -4.215 -56.050 1.00 91.19 262 GLU A N 1
ATOM 2043 C CA . GLU A 1 262 ? 18.824 -3.903 -57.415 1.00 91.19 262 GLU A CA 1
ATOM 2044 C C . GLU A 1 262 ? 20.007 -3.866 -58.402 1.00 91.19 262 GLU A C 1
ATOM 2046 O O . GLU A 1 262 ? 19.969 -4.529 -59.438 1.00 91.19 262 GLU A O 1
ATOM 2051 N N . ALA A 1 263 ? 21.096 -3.168 -58.065 1.00 88.44 263 ALA A N 1
ATOM 2052 C CA . ALA A 1 263 ? 22.258 -3.029 -58.948 1.00 88.44 263 ALA A CA 1
ATOM 2053 C C . ALA A 1 263 ? 23.065 -4.343 -59.116 1.00 88.44 263 ALA A C 1
ATOM 2055 O O . ALA A 1 263 ? 23.542 -4.662 -60.206 1.00 88.44 263 ALA A O 1
ATOM 2056 N N . VAL A 1 264 ? 23.123 -5.190 -58.081 1.00 88.00 264 VAL A N 1
ATOM 2057 C CA . VAL A 1 264 ? 23.669 -6.557 -58.190 1.00 88.00 264 VAL A CA 1
ATOM 2058 C C . VAL A 1 264 ? 22.849 -7.407 -59.171 1.00 88.00 264 VAL A C 1
ATOM 2060 O O . VAL A 1 264 ? 23.423 -8.232 -59.884 1.00 88.00 264 VAL A O 1
ATOM 2063 N N . ALA A 1 265 ? 21.531 -7.191 -59.263 1.00 88.50 265 ALA A N 1
ATOM 2064 C CA . ALA A 1 265 ? 20.672 -7.894 -60.213 1.00 88.50 265 ALA A CA 1
ATOM 2065 C C . ALA A 1 265 ? 20.835 -7.401 -61.667 1.00 88.50 265 ALA A C 1
ATOM 2067 O O . ALA A 1 265 ? 20.733 -8.215 -62.587 1.00 88.50 265 ALA A O 1
ATOM 2068 N N . THR A 1 266 ? 21.138 -6.113 -61.892 1.00 87.44 266 THR A N 1
ATOM 2069 C CA . THR A 1 266 ? 21.408 -5.566 -63.241 1.00 87.44 266 THR A CA 1
ATOM 2070 C C . THR A 1 266 ? 22.797 -5.913 -63.782 1.00 87.44 266 THR A C 1
ATOM 2072 O O . THR A 1 266 ? 23.012 -5.809 -64.988 1.00 87.44 266 THR A O 1
ATOM 2075 N N . GLN A 1 267 ? 23.721 -6.364 -62.922 1.00 83.25 267 GLN A N 1
ATOM 2076 C CA . GLN A 1 267 ? 25.085 -6.794 -63.275 1.00 83.25 267 GLN A CA 1
ATOM 2077 C C . GLN A 1 267 ? 25.964 -5.677 -63.884 1.00 83.25 267 GLN A C 1
ATOM 2079 O O . GLN A 1 267 ? 26.944 -5.954 -64.577 1.00 83.25 267 GLN A O 1
ATOM 2084 N N . ASP A 1 268 ? 25.667 -4.409 -63.567 1.00 80.69 268 ASP A N 1
ATOM 2085 C CA . ASP A 1 268 ? 26.338 -3.205 -64.103 1.00 80.69 268 ASP A CA 1
ATOM 2086 C C . ASP A 1 268 ? 27.842 -3.066 -63.761 1.00 80.69 268 ASP A C 1
ATOM 2088 O O . ASP A 1 268 ? 28.543 -2.193 -64.290 1.00 80.69 268 ASP A O 1
ATOM 2092 N N . PHE A 1 269 ? 28.336 -3.941 -62.884 1.00 79.69 269 PHE A N 1
ATOM 2093 C CA . PHE A 1 269 ? 29.722 -4.035 -62.441 1.00 79.69 269 PHE A CA 1
ATOM 2094 C C . PHE A 1 269 ? 30.625 -4.840 -63.389 1.00 79.69 269 PHE A C 1
ATOM 2096 O O . PHE A 1 269 ? 31.844 -4.734 -63.267 1.00 79.69 269 PHE A O 1
ATOM 2103 N N . ILE A 1 270 ? 30.069 -5.615 -64.330 1.00 79.69 270 ILE A N 1
ATOM 2104 C CA . ILE A 1 270 ? 30.846 -6.391 -65.313 1.00 79.69 270 ILE A CA 1
ATOM 2105 C C . ILE A 1 270 ? 30.987 -5.586 -66.610 1.00 79.69 270 ILE A C 1
ATOM 2107 O O . ILE A 1 270 ? 30.006 -5.156 -67.217 1.00 79.69 270 ILE A O 1
ATOM 2111 N N . THR A 1 271 ? 32.216 -5.420 -67.088 1.00 74.50 271 THR A N 1
ATOM 2112 C CA . THR A 1 271 ? 32.513 -4.824 -68.396 1.00 74.50 271 THR A CA 1
ATOM 2113 C C . THR A 1 271 ? 32.245 -5.829 -69.523 1.00 74.50 271 THR A C 1
ATOM 2115 O O . THR A 1 271 ? 33.120 -6.587 -69.938 1.00 74.50 271 THR A O 1
ATOM 2118 N N . MET A 1 272 ? 31.031 -5.802 -70.085 1.00 59.06 272 MET A N 1
ATOM 2119 C CA . MET A 1 272 ? 30.574 -6.678 -71.189 1.00 59.06 272 MET A CA 1
ATOM 2120 C C . MET A 1 272 ? 31.300 -6.472 -72.548 1.00 59.06 272 MET A C 1
ATOM 2122 O O . MET A 1 272 ? 30.745 -6.762 -73.604 1.00 59.06 272 MET A O 1
ATOM 2126 N N . GLY A 1 273 ? 32.521 -5.927 -72.546 1.00 60.91 273 GLY A N 1
ATOM 2127 C CA . GLY A 1 273 ? 33.316 -5.609 -73.736 1.00 60.91 273 GLY A CA 1
ATOM 2128 C C . GLY A 1 273 ? 34.414 -6.619 -74.083 1.00 60.91 273 GLY A C 1
ATOM 2129 O O . GLY A 1 273 ? 35.029 -6.478 -75.137 1.00 60.91 273 GLY A O 1
ATOM 2130 N N . SER A 1 274 ? 34.680 -7.624 -73.238 1.00 55.69 274 SER A N 1
ATOM 2131 C CA . SER A 1 274 ? 35.672 -8.668 -73.533 1.00 55.69 274 SER A CA 1
ATOM 2132 C C . SER A 1 274 ? 35.039 -10.058 -73.555 1.00 55.69 274 SER A C 1
ATOM 2134 O O . SER A 1 274 ? 34.420 -10.486 -72.585 1.00 55.69 274 SER A O 1
ATOM 2136 N N . SER A 1 275 ? 35.237 -10.795 -74.651 1.00 61.75 275 SER A N 1
ATOM 2137 C CA . SER A 1 275 ? 34.884 -12.218 -74.774 1.00 61.75 275 SER A CA 1
ATOM 2138 C C . SER A 1 275 ? 35.942 -13.106 -74.099 1.00 61.75 275 SER A C 1
ATOM 2140 O O . SER A 1 275 ? 36.459 -14.053 -74.694 1.00 61.75 275 SER A O 1
ATOM 2142 N N . ASN A 1 276 ? 36.353 -12.717 -72.892 1.00 77.31 276 ASN A N 1
ATOM 2143 C CA . ASN A 1 276 ? 37.380 -13.382 -72.107 1.00 77.31 276 ASN A CA 1
ATOM 2144 C C . ASN A 1 276 ? 36.700 -14.243 -71.040 1.00 77.31 276 ASN A C 1
ATOM 2146 O O . ASN A 1 276 ? 36.112 -13.715 -70.095 1.00 77.31 276 ASN A O 1
ATOM 2150 N N . THR A 1 277 ? 36.840 -15.563 -71.160 1.00 82.31 277 THR A N 1
ATOM 2151 C CA . THR A 1 277 ? 36.265 -16.548 -70.228 1.00 82.31 277 THR A CA 1
ATOM 2152 C C . THR A 1 277 ? 36.701 -16.329 -68.775 1.00 82.31 277 THR A C 1
ATOM 2154 O O . THR A 1 277 ? 35.984 -16.709 -67.851 1.00 82.31 277 THR A O 1
ATOM 2157 N N . VAL A 1 278 ? 37.837 -15.656 -68.547 1.00 83.50 278 VAL A N 1
ATOM 2158 C CA . VAL A 1 278 ? 38.287 -15.236 -67.210 1.00 83.50 278 VAL A CA 1
ATOM 2159 C C . VAL A 1 278 ? 37.376 -14.154 -66.616 1.00 83.50 278 VAL A C 1
ATOM 2161 O O . VAL A 1 278 ? 37.018 -14.251 -65.443 1.00 83.50 278 VAL A O 1
ATOM 2164 N N . CYS A 1 279 ? 36.956 -13.152 -67.400 1.00 83.75 279 CYS A N 1
ATOM 2165 C CA . CYS A 1 279 ? 36.037 -12.116 -66.917 1.00 83.75 279 CYS A CA 1
ATOM 2166 C C . CYS A 1 279 ? 34.620 -12.676 -66.699 1.00 83.75 279 CYS A C 1
ATOM 2168 O O . CYS A 1 279 ? 33.952 -12.273 -65.750 1.00 83.75 279 CYS A O 1
ATOM 2170 N N . GLU A 1 280 ? 34.170 -13.630 -67.524 1.00 84.06 280 GLU A N 1
ATOM 2171 C CA . GLU A 1 280 ? 32.884 -14.322 -67.335 1.00 84.06 280 GLU A CA 1
ATOM 2172 C C . GLU A 1 280 ? 32.868 -15.113 -66.016 1.00 84.06 280 GLU A C 1
ATOM 2174 O O . GLU A 1 280 ? 31.997 -14.899 -65.169 1.00 84.06 280 GLU A O 1
ATOM 2179 N N . ALA A 1 281 ? 33.885 -15.954 -65.789 1.00 85.88 281 ALA A N 1
ATOM 2180 C CA . ALA A 1 281 ? 34.026 -16.737 -64.562 1.00 85.88 281 ALA A CA 1
ATOM 2181 C C . ALA A 1 281 ? 34.184 -15.853 -63.309 1.00 85.88 281 ALA A C 1
ATOM 2183 O O . ALA A 1 281 ? 33.574 -16.128 -62.272 1.00 85.88 281 ALA A O 1
ATOM 2184 N N . PHE A 1 282 ? 34.953 -14.761 -63.400 1.00 85.06 282 PHE A N 1
ATOM 2185 C CA . PHE A 1 282 ? 35.059 -13.777 -62.320 1.00 85.06 282 PHE A CA 1
ATOM 2186 C C . PHE A 1 282 ? 33.727 -13.046 -62.068 1.00 85.06 282 PHE A C 1
ATOM 2188 O O . PHE A 1 282 ? 33.377 -12.760 -60.920 1.00 85.06 282 PHE A O 1
ATOM 2195 N N . GLY A 1 283 ? 32.952 -12.781 -63.121 1.00 86.50 283 GLY A N 1
ATOM 2196 C CA . GLY A 1 283 ? 31.613 -12.208 -63.037 1.00 86.50 283 GLY A CA 1
ATOM 2197 C C . GLY A 1 283 ? 30.642 -13.097 -62.260 1.00 86.50 283 GLY A C 1
ATOM 2198 O O . GLY A 1 283 ? 29.966 -12.615 -61.352 1.00 86.50 283 GLY A O 1
ATOM 2199 N N . ASP A 1 284 ? 30.596 -14.397 -62.555 1.00 86.62 284 ASP A N 1
ATOM 2200 C CA . ASP A 1 284 ? 29.744 -15.351 -61.827 1.00 86.62 284 ASP A CA 1
ATOM 2201 C C . ASP A 1 284 ? 30.214 -15.592 -60.383 1.00 86.62 284 ASP A C 1
ATOM 2203 O O . ASP A 1 284 ? 29.386 -15.647 -59.468 1.00 86.62 284 ASP A O 1
ATOM 2207 N N . TYR A 1 285 ? 31.528 -15.627 -60.137 1.00 86.69 285 TYR A N 1
ATOM 2208 C CA . TYR A 1 285 ? 32.076 -15.618 -58.775 1.00 86.69 285 TYR A CA 1
ATOM 2209 C C . TYR A 1 285 ? 31.641 -14.363 -57.996 1.00 86.69 285 TYR A C 1
ATOM 2211 O O . TYR A 1 285 ? 31.165 -14.461 -56.863 1.00 86.69 285 TYR A O 1
ATOM 2219 N N . SER A 1 286 ? 31.710 -13.186 -58.625 1.00 88.25 286 SER A N 1
ATOM 2220 C CA . SER A 1 286 ? 31.274 -11.917 -58.028 1.00 88.25 286 SER A CA 1
ATOM 2221 C C . SER A 1 286 ? 29.781 -11.916 -57.688 1.00 88.25 286 SER A C 1
ATOM 2223 O O . SER A 1 286 ? 29.412 -11.473 -56.604 1.00 88.25 286 SER A O 1
ATOM 2225 N N . LYS A 1 287 ? 28.915 -12.486 -58.541 1.00 86.69 287 LYS A N 1
ATOM 2226 C CA . LYS A 1 287 ? 27.478 -12.665 -58.241 1.00 86.69 287 LYS A CA 1
ATOM 2227 C C . LYS A 1 287 ? 27.267 -13.526 -56.990 1.00 86.69 287 LYS A C 1
ATOM 2229 O O . LYS A 1 287 ? 26.433 -13.189 -56.149 1.00 86.69 287 LYS A O 1
ATOM 2234 N N . LEU A 1 288 ? 28.032 -14.612 -56.836 1.00 87.94 288 LEU A N 1
ATOM 2235 C CA . LEU A 1 288 ? 27.963 -15.484 -55.658 1.00 87.94 288 LEU A CA 1
ATOM 2236 C C . LEU A 1 288 ? 28.426 -14.769 -54.378 1.00 87.94 288 LEU A C 1
ATOM 2238 O O . LEU A 1 288 ? 27.767 -14.891 -53.343 1.00 87.94 288 LEU A O 1
ATOM 2242 N N . VAL A 1 289 ? 29.519 -14.001 -54.444 1.00 88.56 289 VAL A N 1
ATOM 2243 C CA . VAL A 1 289 ? 30.002 -13.185 -53.318 1.00 88.56 289 VAL A CA 1
ATOM 2244 C C . VAL A 1 289 ? 28.985 -12.106 -52.953 1.00 88.56 289 VAL A C 1
ATOM 2246 O O . VAL A 1 289 ? 28.568 -12.026 -51.799 1.00 88.56 289 VAL A O 1
ATOM 2249 N N . PHE A 1 290 ? 28.532 -11.304 -53.919 1.00 91.62 290 PHE A N 1
ATOM 2250 C CA . PHE A 1 290 ? 27.599 -10.205 -53.664 1.00 91.62 290 PHE A CA 1
ATOM 2251 C C . PHE A 1 290 ? 26.261 -10.707 -53.118 1.00 91.62 290 PHE A C 1
ATOM 2253 O O . PHE A 1 290 ? 25.701 -10.070 -52.230 1.00 91.62 290 PHE A O 1
ATOM 2260 N N . LYS A 1 291 ? 25.787 -11.888 -53.544 1.00 89.56 291 LYS A N 1
ATOM 2261 C CA . LYS A 1 291 ? 24.625 -12.542 -52.930 1.00 89.56 291 LYS A CA 1
ATOM 2262 C C . LYS A 1 291 ? 24.852 -12.851 -51.442 1.00 89.56 291 LYS A C 1
ATOM 2264 O O . LYS A 1 291 ? 24.003 -12.495 -50.628 1.00 89.56 291 LYS A O 1
ATOM 2269 N N . ARG A 1 292 ? 25.988 -13.454 -51.067 1.00 87.56 292 ARG A N 1
ATOM 2270 C CA . ARG A 1 292 ? 26.322 -13.716 -49.650 1.00 87.56 292 ARG A CA 1
ATOM 2271 C C . ARG A 1 292 ? 26.424 -12.419 -48.846 1.00 87.56 292 ARG A C 1
ATOM 2273 O O . ARG A 1 292 ? 25.906 -12.340 -47.739 1.00 87.56 292 ARG A O 1
ATOM 2280 N N . VAL A 1 293 ? 27.031 -11.383 -49.424 1.00 88.50 293 VAL A N 1
ATOM 2281 C CA . VAL A 1 293 ? 27.131 -10.052 -48.807 1.00 88.50 293 VAL A CA 1
ATOM 2282 C C . VAL A 1 293 ? 25.747 -9.434 -48.600 1.00 88.50 293 VAL A C 1
ATOM 2284 O O . VAL A 1 293 ? 25.484 -8.915 -47.521 1.00 88.50 293 VAL A O 1
ATOM 2287 N N . VAL A 1 294 ? 24.828 -9.546 -49.566 1.00 91.38 294 VAL A N 1
ATOM 2288 C CA . VAL A 1 294 ? 23.416 -9.159 -49.394 1.00 91.38 294 VAL A CA 1
ATOM 2289 C C . VAL A 1 294 ? 22.772 -9.925 -48.236 1.00 91.38 294 VAL A C 1
ATOM 2291 O O . VAL A 1 294 ? 22.159 -9.296 -47.378 1.00 91.38 294 VAL A O 1
ATOM 2294 N N . GLU A 1 295 ? 22.932 -11.247 -48.162 1.00 89.31 295 GLU A N 1
ATOM 2295 C CA . GLU A 1 295 ? 22.354 -12.089 -47.102 1.00 89.31 295 GLU A CA 1
ATOM 2296 C C . GLU A 1 295 ? 22.911 -11.722 -45.705 1.00 89.31 295 GLU A C 1
ATOM 2298 O O . GLU A 1 295 ? 22.145 -11.553 -44.746 1.00 89.31 295 GLU A O 1
ATOM 2303 N N . THR A 1 296 ? 24.223 -11.482 -45.587 1.00 87.31 296 THR A N 1
ATOM 2304 C CA . THR A 1 296 ? 24.873 -10.981 -44.362 1.00 87.31 296 THR A CA 1
ATOM 2305 C C . THR A 1 296 ? 24.396 -9.573 -43.995 1.00 87.31 296 THR A C 1
ATOM 2307 O O . THR A 1 296 ? 24.071 -9.315 -42.832 1.00 87.31 296 THR A O 1
ATOM 2310 N N . LEU A 1 297 ? 24.319 -8.648 -44.957 1.00 88.44 297 LEU A N 1
ATOM 2311 C CA . LEU A 1 297 ? 23.876 -7.271 -44.724 1.00 88.44 297 LEU A CA 1
ATOM 2312 C C . LEU A 1 297 ? 22.395 -7.205 -44.337 1.00 88.44 297 LEU A C 1
ATOM 2314 O O . LEU A 1 297 ? 22.059 -6.498 -43.391 1.00 88.44 297 LEU A O 1
ATOM 2318 N N . GLN A 1 298 ? 21.521 -7.986 -44.979 1.00 89.75 298 GLN A N 1
ATOM 2319 C CA . GLN A 1 298 ? 20.111 -8.127 -44.596 1.00 89.75 298 GLN A CA 1
ATOM 2320 C C . GLN A 1 298 ? 19.970 -8.704 -43.181 1.00 89.75 298 GLN A C 1
ATOM 2322 O O . GLN A 1 298 ? 19.155 -8.222 -42.394 1.00 89.75 298 GLN A O 1
ATOM 2327 N N . THR A 1 299 ? 20.804 -9.681 -42.812 1.00 85.38 299 THR A N 1
ATOM 2328 C CA . THR A 1 299 ? 20.816 -10.254 -41.456 1.00 85.38 299 THR A CA 1
ATOM 2329 C C . THR A 1 299 ? 21.260 -9.224 -40.409 1.00 85.38 299 THR A C 1
ATOM 2331 O O . THR A 1 299 ? 20.597 -9.068 -39.380 1.00 85.38 299 THR A O 1
ATOM 2334 N N . LYS A 1 300 ? 22.328 -8.458 -40.682 1.00 85.31 300 LYS A N 1
ATOM 2335 C CA . LYS A 1 300 ? 22.779 -7.343 -39.826 1.00 85.31 300 LYS A CA 1
ATOM 2336 C C . LYS A 1 300 ? 21.721 -6.238 -39.723 1.00 85.31 300 LYS A C 1
ATOM 2338 O O . LYS A 1 300 ? 21.465 -5.745 -38.627 1.00 85.31 300 LYS A O 1
ATOM 2343 N N . GLN A 1 301 ? 21.079 -5.883 -40.835 1.00 88.38 301 GLN A N 1
ATOM 2344 C CA . GLN A 1 301 ? 20.015 -4.878 -40.908 1.00 88.38 301 GLN A CA 1
ATOM 2345 C C . GLN A 1 301 ? 18.789 -5.294 -40.082 1.00 88.38 301 GLN A C 1
ATOM 2347 O O . GLN A 1 301 ? 18.294 -4.504 -39.285 1.00 88.38 301 GLN A O 1
ATOM 2352 N N . LYS A 1 302 ? 18.361 -6.558 -40.176 1.00 86.81 302 LYS A N 1
ATOM 2353 C CA . LYS A 1 302 ? 17.259 -7.104 -39.374 1.00 86.81 302 LYS A CA 1
ATOM 2354 C C . LYS A 1 302 ? 17.567 -7.091 -37.872 1.00 86.81 302 LYS A C 1
ATOM 2356 O O . LYS A 1 302 ? 16.723 -6.655 -37.091 1.00 86.81 302 LYS A O 1
ATOM 2361 N N . LYS A 1 303 ? 18.777 -7.499 -37.459 1.00 81.69 303 LYS A N 1
ATOM 2362 C CA . LYS A 1 303 ? 19.215 -7.379 -36.052 1.00 81.69 303 LYS A CA 1
ATOM 2363 C C . LYS A 1 303 ? 19.207 -5.920 -35.580 1.00 81.69 303 LYS A C 1
ATOM 2365 O O . LYS A 1 303 ? 18.727 -5.631 -34.488 1.00 81.69 303 LYS A O 1
ATOM 2370 N N . ARG A 1 304 ? 19.678 -4.990 -36.418 1.00 84.50 304 ARG A N 1
ATOM 2371 C CA . ARG A 1 304 ? 19.670 -3.546 -36.136 1.00 84.50 304 ARG A CA 1
ATOM 2372 C C . ARG A 1 304 ? 18.249 -3.003 -35.942 1.00 84.50 304 ARG A C 1
ATOM 2374 O O . ARG A 1 304 ? 17.998 -2.292 -34.974 1.00 84.50 304 ARG A O 1
ATOM 2381 N N . GLU A 1 305 ? 17.315 -3.379 -36.812 1.00 87.62 305 GLU A N 1
ATOM 2382 C CA . GLU A 1 305 ? 15.897 -3.014 -36.708 1.00 87.62 305 GLU A CA 1
ATOM 2383 C C . GLU A 1 305 ? 15.266 -3.545 -35.410 1.00 87.62 305 GLU A C 1
ATOM 2385 O O . GLU A 1 305 ? 14.595 -2.788 -34.710 1.00 87.62 305 GLU A O 1
ATOM 2390 N N . GLN A 1 306 ? 15.563 -4.792 -35.024 1.00 82.69 306 GLN A N 1
ATOM 2391 C CA . GLN A 1 306 ? 15.118 -5.374 -33.750 1.00 82.69 306 GLN A CA 1
ATOM 2392 C C . GLN A 1 306 ? 15.666 -4.607 -32.533 1.00 82.69 306 GLN A C 1
ATOM 2394 O O . GLN A 1 306 ? 14.889 -4.248 -31.647 1.00 82.69 306 GLN A O 1
ATOM 2399 N N . LEU A 1 307 ? 16.966 -4.290 -32.505 1.00 81.38 307 LEU A N 1
ATOM 2400 C CA . LEU A 1 307 ? 17.583 -3.511 -31.420 1.00 81.38 307 LEU A CA 1
ATOM 2401 C C . LEU A 1 307 ? 16.978 -2.103 -31.299 1.00 81.38 307 LEU A C 1
ATOM 2403 O O . LEU A 1 307 ? 16.668 -1.666 -30.190 1.00 81.38 307 LEU A O 1
ATOM 2407 N N . ILE A 1 308 ? 16.734 -1.415 -32.422 1.00 86.94 308 ILE A N 1
ATOM 2408 C CA . ILE A 1 308 ? 16.056 -0.108 -32.428 1.00 86.94 308 ILE A CA 1
ATOM 2409 C C . ILE A 1 308 ? 14.636 -0.236 -31.870 1.00 86.94 308 ILE A C 1
ATOM 2411 O O . ILE A 1 308 ? 14.239 0.585 -31.048 1.00 86.94 308 ILE A O 1
ATOM 2415 N N . THR A 1 309 ? 13.865 -1.253 -32.274 1.00 86.44 309 THR A N 1
ATOM 2416 C CA . THR A 1 309 ? 12.510 -1.474 -31.740 1.00 86.44 309 THR A CA 1
ATOM 2417 C C . THR A 1 309 ? 12.528 -1.701 -30.227 1.00 86.44 309 THR A C 1
ATOM 2419 O O . THR A 1 309 ? 11.748 -1.077 -29.511 1.00 86.44 309 THR A O 1
ATOM 2422 N N . ILE A 1 310 ? 13.437 -2.536 -29.718 1.00 79.75 310 ILE A N 1
ATOM 2423 C CA . ILE A 1 310 ? 13.541 -2.831 -28.280 1.00 79.75 310 ILE A CA 1
ATOM 2424 C C . ILE A 1 310 ? 13.937 -1.575 -27.490 1.00 79.75 310 ILE A C 1
ATOM 2426 O O . ILE A 1 310 ? 13.307 -1.265 -26.479 1.00 79.75 310 ILE A O 1
ATOM 2430 N N . ALA A 1 311 ? 14.919 -0.808 -27.966 1.00 84.06 311 ALA A N 1
ATOM 2431 C CA . ALA A 1 311 ? 15.372 0.399 -27.280 1.00 84.06 311 ALA A CA 1
ATOM 2432 C C . ALA A 1 311 ? 14.359 1.566 -27.355 1.00 84.06 311 ALA A C 1
ATOM 2434 O O . ALA A 1 311 ? 14.288 2.372 -26.430 1.00 84.06 311 ALA A O 1
ATOM 2435 N N . VAL A 1 312 ? 13.516 1.626 -28.394 1.00 87.38 312 VAL A N 1
ATOM 2436 C CA . VAL A 1 312 ? 12.358 2.542 -28.458 1.00 87.38 312 VAL A CA 1
ATOM 2437 C C . VAL A 1 312 ? 11.283 2.143 -27.449 1.00 87.38 312 VAL A C 1
ATOM 2439 O O . VAL A 1 312 ? 10.845 2.987 -26.673 1.00 87.38 312 VAL A O 1
ATOM 2442 N N . ASN A 1 313 ? 10.916 0.858 -27.389 1.00 83.56 313 ASN A N 1
ATOM 2443 C CA . ASN A 1 313 ? 9.965 0.351 -26.393 1.00 83.56 313 ASN A CA 1
ATOM 2444 C C . ASN A 1 313 ? 10.465 0.600 -24.955 1.00 83.56 313 ASN A C 1
ATOM 2446 O O . ASN A 1 313 ? 9.666 0.847 -24.046 1.00 83.56 313 ASN A O 1
ATOM 2450 N N . LEU A 1 314 ? 11.787 0.559 -24.745 1.00 83.88 314 LEU A N 1
ATOM 2451 C CA . LEU A 1 314 ? 12.427 0.944 -23.491 1.00 83.88 314 LEU A CA 1
ATOM 2452 C C . LEU A 1 314 ? 12.260 2.445 -23.214 1.00 83.88 314 LEU A C 1
ATOM 2454 O O . LEU A 1 314 ? 11.737 2.787 -22.159 1.00 83.88 314 LEU A O 1
ATOM 2458 N N . ASP A 1 315 ? 12.636 3.335 -24.138 1.00 89.56 315 ASP A N 1
ATOM 2459 C CA . ASP A 1 315 ? 12.490 4.792 -23.969 1.00 89.56 315 ASP A CA 1
ATOM 2460 C C . ASP A 1 315 ? 11.029 5.198 -23.669 1.00 89.56 315 ASP A C 1
ATOM 2462 O O . ASP A 1 315 ? 10.767 5.951 -22.729 1.00 89.56 315 ASP A O 1
ATOM 2466 N N . GLU A 1 316 ? 10.056 4.606 -24.370 1.00 87.19 316 GLU A N 1
ATOM 2467 C CA . GLU A 1 316 ? 8.621 4.794 -24.109 1.00 87.19 316 GLU A CA 1
ATOM 2468 C C . GLU A 1 316 ? 8.191 4.268 -22.727 1.00 87.19 316 GLU A C 1
ATOM 2470 O O . GLU A 1 316 ? 7.410 4.912 -22.022 1.00 87.19 316 GLU A O 1
ATOM 2475 N N . SER A 1 317 ? 8.726 3.125 -22.287 1.00 81.44 317 SER A N 1
ATOM 2476 C CA . SER A 1 317 ? 8.474 2.594 -20.938 1.00 81.44 317 SER A CA 1
ATOM 2477 C C . SER A 1 317 ? 9.071 3.494 -19.851 1.00 81.44 317 SER A C 1
ATOM 2479 O O . SER A 1 317 ? 8.467 3.688 -18.793 1.00 81.44 317 SER A O 1
ATOM 2481 N N . LEU A 1 318 ? 10.235 4.093 -20.113 1.00 85.00 318 LEU A N 1
ATOM 2482 C CA . LEU A 1 318 ? 10.874 5.044 -19.212 1.00 85.00 318 LEU A CA 1
ATOM 2483 C C . LEU A 1 318 ? 10.134 6.386 -19.181 1.00 85.00 318 LEU A C 1
ATOM 2485 O O . LEU A 1 318 ? 9.984 6.947 -18.100 1.00 85.00 318 LEU A O 1
ATOM 2489 N N . GLU A 1 319 ? 9.580 6.859 -20.300 1.00 88.25 319 GLU A N 1
ATOM 2490 C CA . GLU A 1 319 ? 8.640 7.990 -20.333 1.00 88.25 319 GLU A CA 1
ATOM 2491 C C . GLU A 1 319 ? 7.428 7.720 -19.426 1.00 88.25 319 GLU A C 1
ATOM 2493 O O . GLU A 1 319 ? 7.080 8.539 -18.575 1.00 88.25 319 GLU A O 1
ATOM 2498 N N . GLN A 1 320 ? 6.818 6.535 -19.514 1.00 84.25 320 GLN A N 1
ATOM 2499 C CA . GLN A 1 320 ? 5.682 6.167 -18.657 1.00 84.25 320 GLN A CA 1
ATOM 2500 C C . GLN A 1 320 ? 6.044 6.077 -17.163 1.00 84.25 320 GLN A C 1
ATOM 2502 O O . GLN A 1 320 ? 5.205 6.370 -16.307 1.00 84.25 320 GLN A O 1
ATOM 2507 N N . ILE A 1 321 ? 7.275 5.680 -16.827 1.00 81.44 321 ILE A N 1
ATOM 2508 C CA . ILE A 1 321 ? 7.785 5.664 -15.446 1.00 81.44 321 ILE A CA 1
ATOM 2509 C C . ILE A 1 321 ? 8.081 7.092 -14.962 1.00 81.44 321 ILE A C 1
ATOM 2511 O O . ILE A 1 321 ? 7.729 7.453 -13.839 1.00 81.44 321 ILE A O 1
ATOM 2515 N N . LEU A 1 322 ? 8.659 7.942 -15.810 1.00 84.88 322 LEU A N 1
ATOM 2516 C CA . LEU A 1 322 ? 8.992 9.325 -15.472 1.00 84.88 322 LEU A CA 1
ATOM 2517 C C . LEU A 1 322 ? 7.750 10.214 -15.344 1.00 84.88 322 LEU A C 1
ATOM 2519 O O . LEU A 1 322 ? 7.715 11.053 -14.446 1.00 84.88 322 LEU A O 1
ATOM 2523 N N . ASN A 1 323 ? 6.685 9.973 -16.109 1.00 82.12 323 ASN A N 1
ATOM 2524 C CA . ASN A 1 323 ? 5.388 10.634 -15.905 1.00 82.12 323 ASN A CA 1
ATOM 2525 C C . ASN A 1 323 ? 4.660 10.181 -14.620 1.00 82.12 323 ASN A C 1
ATOM 2527 O O . ASN A 1 323 ? 3.716 10.837 -14.186 1.00 82.12 323 ASN A O 1
ATOM 2531 N N . LYS A 1 324 ? 5.133 9.117 -13.951 1.00 75.69 324 LYS A N 1
ATOM 2532 C CA . LYS A 1 324 ? 4.736 8.758 -12.574 1.00 75.69 324 LYS A CA 1
ATOM 2533 C C . LYS A 1 324 ? 5.629 9.418 -11.503 1.00 75.69 324 LYS A C 1
ATOM 2535 O O . LYS A 1 324 ? 5.345 9.286 -10.311 1.00 75.69 324 LYS A O 1
ATOM 2540 N N . THR A 1 325 ? 6.664 10.183 -11.887 1.00 76.38 325 THR A N 1
ATOM 2541 C CA . THR A 1 325 ? 7.384 11.097 -10.972 1.00 76.38 325 THR A CA 1
ATOM 2542 C C . THR A 1 325 ? 6.585 12.382 -10.765 1.00 76.38 325 THR A C 1
ATOM 2544 O O . THR A 1 325 ? 6.857 13.424 -11.355 1.00 76.38 325 THR A O 1
ATOM 2547 N N . GLY A 1 326 ? 5.550 12.293 -9.929 1.00 61.28 326 GLY A N 1
ATOM 2548 C CA . GLY A 1 326 ? 4.785 13.460 -9.500 1.00 61.28 326 GLY A CA 1
ATOM 2549 C C . GLY A 1 326 ? 5.608 14.369 -8.583 1.00 61.28 326 GLY A C 1
ATOM 2550 O O . GLY A 1 326 ? 6.309 13.894 -7.691 1.00 61.28 326 GLY A O 1
ATOM 2551 N N . LEU A 1 327 ? 5.485 15.686 -8.767 1.00 57.34 327 LEU A N 1
ATOM 2552 C CA . LEU A 1 327 ? 6.077 16.681 -7.870 1.00 57.34 327 LEU A CA 1
ATOM 2553 C C . LEU A 1 327 ? 5.395 16.603 -6.498 1.00 57.34 327 LEU A C 1
ATOM 2555 O O . LEU A 1 327 ? 4.280 17.094 -6.309 1.00 57.34 327 LEU A O 1
ATOM 2559 N N . VAL A 1 328 ? 6.063 15.980 -5.524 1.00 56.53 328 VAL A N 1
ATOM 2560 C CA . VAL A 1 328 ? 5.539 15.875 -4.159 1.00 56.53 328 VAL A CA 1
ATOM 2561 C C . VAL A 1 328 ? 5.752 17.214 -3.456 1.00 56.53 328 VAL A C 1
ATOM 2563 O O . VAL A 1 328 ? 6.821 17.475 -2.895 1.00 56.53 328 VAL A O 1
ATOM 2566 N N . ASN A 1 329 ? 4.721 18.062 -3.478 1.00 52.28 329 ASN A N 1
ATOM 2567 C CA . ASN A 1 329 ? 4.635 19.240 -2.616 1.00 52.28 329 ASN A CA 1
ATOM 2568 C C . ASN A 1 329 ? 4.851 18.800 -1.156 1.00 52.28 329 ASN A C 1
ATOM 2570 O O . ASN A 1 329 ? 4.110 17.967 -0.631 1.00 52.28 329 ASN A O 1
ATOM 2574 N N . THR A 1 330 ? 5.877 19.335 -0.497 1.00 54.31 330 THR A N 1
ATOM 2575 C CA . THR A 1 330 ? 6.036 19.193 0.957 1.00 54.31 330 THR A CA 1
ATOM 2576 C C . THR A 1 330 ? 5.069 20.125 1.690 1.00 54.31 330 THR A C 1
ATOM 2578 O O . THR A 1 330 ? 4.539 21.069 1.102 1.00 54.31 330 THR A O 1
ATOM 2581 N N . ALA A 1 331 ? 4.882 19.912 2.996 1.00 49.38 331 ALA A N 1
ATOM 2582 C CA . ALA A 1 331 ? 4.076 20.797 3.843 1.00 49.38 331 ALA A CA 1
ATOM 2583 C C . ALA A 1 331 ? 4.541 22.272 3.818 1.00 49.38 331 ALA A C 1
ATOM 2585 O O . ALA A 1 331 ? 3.739 23.167 4.070 1.00 49.38 331 ALA A O 1
ATOM 2586 N N . ASN A 1 332 ? 5.805 22.524 3.452 1.00 52.12 332 ASN A N 1
ATOM 2587 C CA . ASN A 1 332 ? 6.408 23.855 3.338 1.00 52.12 332 ASN A CA 1
ATOM 2588 C C . ASN A 1 332 ? 6.331 24.435 1.907 1.00 52.12 332 ASN A C 1
ATOM 2590 O O . ASN A 1 332 ? 7.026 25.397 1.591 1.00 52.12 332 ASN A O 1
ATOM 2594 N N . GLY A 1 333 ? 5.552 23.827 1.005 1.00 56.41 333 GLY A N 1
ATOM 2595 C CA . GLY A 1 333 ? 5.412 24.246 -0.396 1.00 56.41 333 GLY A CA 1
ATOM 2596 C C . GLY A 1 333 ? 6.598 23.892 -1.302 1.00 56.41 333 GLY A C 1
ATOM 2597 O O . GLY A 1 333 ? 6.440 23.838 -2.519 1.00 56.41 333 GLY A O 1
ATOM 2598 N N . THR A 1 334 ? 7.771 23.580 -0.742 1.00 53.28 334 THR A N 1
ATOM 2599 C CA . THR A 1 334 ? 8.933 23.098 -1.501 1.00 53.28 334 THR A CA 1
ATOM 2600 C C . THR A 1 334 ? 8.591 21.783 -2.200 1.00 53.28 334 THR A C 1
ATOM 2602 O O . THR A 1 334 ? 8.113 20.847 -1.555 1.00 53.28 334 THR A O 1
ATOM 2605 N N . GLN A 1 335 ? 8.842 21.683 -3.503 1.00 56.72 335 GLN A N 1
ATOM 2606 C CA . GLN A 1 335 ? 8.629 20.448 -4.257 1.00 56.72 335 GLN A CA 1
ATOM 2607 C C . GLN A 1 335 ? 9.827 19.515 -4.099 1.00 56.72 335 GLN A C 1
ATOM 2609 O O . GLN A 1 335 ? 10.952 19.877 -4.435 1.00 56.72 335 GLN A O 1
ATOM 2614 N N . SER A 1 336 ? 9.589 18.295 -3.614 1.00 59.75 336 SER A N 1
ATOM 2615 C CA . SER A 1 336 ? 10.597 17.240 -3.694 1.00 59.75 336 SER A CA 1
ATOM 2616 C C . SER A 1 336 ? 10.538 16.624 -5.088 1.00 59.75 336 SER A C 1
ATOM 2618 O O . SER A 1 336 ? 9.573 15.944 -5.436 1.00 59.75 336 SER A O 1
ATOM 2620 N N . THR A 1 337 ? 11.557 16.895 -5.902 1.00 61.19 337 THR A N 1
ATOM 2621 C CA . THR A 1 337 ? 11.636 16.428 -7.294 1.00 61.19 337 THR A CA 1
ATOM 2622 C C . THR A 1 337 ? 12.005 14.951 -7.414 1.00 61.19 337 THR A C 1
ATOM 2624 O O . THR A 1 337 ? 11.756 14.353 -8.453 1.00 61.19 337 THR A O 1
ATOM 2627 N N . ASN A 1 338 ? 12.600 14.354 -6.375 1.00 79.44 338 ASN A N 1
ATOM 2628 C CA . ASN A 1 338 ? 13.332 13.084 -6.458 1.00 79.44 338 ASN A CA 1
ATOM 2629 C C . ASN A 1 338 ? 12.566 11.917 -5.804 1.00 79.44 338 ASN A C 1
ATOM 2631 O O . ASN A 1 338 ? 13.132 11.154 -5.020 1.00 79.44 338 ASN A O 1
ATOM 2635 N N . SER A 1 339 ? 11.263 11.788 -6.065 1.00 84.31 339 SER A N 1
ATOM 2636 C CA . SER A 1 339 ? 10.438 10.707 -5.505 1.00 84.31 339 SER A CA 1
ATOM 2637 C C . SER A 1 339 ? 9.377 10.203 -6.484 1.00 84.31 339 SER A C 1
ATOM 2639 O O . SER A 1 339 ? 8.795 10.973 -7.244 1.00 84.31 339 SER A O 1
ATOM 2641 N N . PHE A 1 340 ? 9.102 8.901 -6.428 1.00 87.94 340 PHE A N 1
ATOM 2642 C CA . PHE A 1 340 ? 7.958 8.271 -7.081 1.00 87.94 340 PHE A CA 1
ATOM 2643 C C . PHE A 1 340 ? 6.761 8.253 -6.127 1.00 87.94 340 PHE A C 1
ATOM 2645 O O . PHE A 1 340 ? 6.898 7.879 -4.958 1.00 87.94 340 PHE A O 1
ATOM 2652 N N . ILE A 1 341 ? 5.574 8.600 -6.630 1.00 89.38 341 ILE A N 1
ATOM 2653 C CA . ILE A 1 341 ? 4.317 8.393 -5.904 1.00 89.38 341 ILE A CA 1
ATOM 2654 C C . ILE A 1 341 ? 3.839 6.971 -6.204 1.00 89.38 341 ILE A C 1
ATOM 2656 O O . ILE A 1 341 ? 3.512 6.650 -7.343 1.00 89.38 341 ILE A O 1
ATOM 2660 N N . LEU A 1 342 ? 3.806 6.116 -5.180 1.00 91.12 342 LEU A N 1
ATOM 2661 C CA . LEU A 1 342 ? 3.366 4.720 -5.292 1.00 91.12 342 LEU A CA 1
ATOM 2662 C C . LEU A 1 342 ? 1.842 4.588 -5.242 1.00 91.12 342 LEU A C 1
ATOM 2664 O O . LEU A 1 342 ? 1.284 3.605 -5.717 1.00 91.12 342 LEU A O 1
ATOM 2668 N N . GLY A 1 343 ? 1.171 5.576 -4.654 1.00 91.00 343 GLY A N 1
ATOM 2669 C CA . GLY A 1 343 ? -0.276 5.731 -4.691 1.00 91.00 343 GLY A CA 1
ATOM 2670 C C . GLY A 1 343 ? -0.766 6.775 -3.691 1.00 91.00 343 GLY A C 1
ATOM 2671 O O . GLY A 1 343 ? -0.101 7.062 -2.691 1.00 91.00 343 GLY A O 1
ATOM 2672 N N . THR A 1 344 ? -1.945 7.328 -3.967 1.00 93.50 344 THR A N 1
ATOM 2673 C CA . THR A 1 344 ? -2.680 8.226 -3.067 1.00 93.50 344 THR A CA 1
ATOM 2674 C C . THR A 1 344 ? -3.846 7.453 -2.461 1.00 93.50 344 THR A C 1
ATOM 2676 O O . THR A 1 344 ? -4.911 7.324 -3.066 1.00 93.50 344 THR A O 1
ATOM 2679 N N . TYR A 1 345 ? -3.639 6.914 -1.266 1.00 94.62 345 TYR A N 1
ATOM 2680 C CA . TYR A 1 345 ? -4.569 5.991 -0.623 1.00 94.62 345 TYR A CA 1
ATOM 2681 C C . TYR A 1 345 ? -5.584 6.768 0.206 1.00 94.62 345 TYR A C 1
ATOM 2683 O O . TYR A 1 345 ? -5.205 7.512 1.111 1.00 94.62 345 TYR A O 1
ATOM 2691 N N . ARG A 1 346 ? -6.875 6.623 -0.111 1.00 93.31 346 ARG A N 1
ATOM 2692 C CA . ARG A 1 346 ? -7.979 7.253 0.630 1.00 93.31 346 ARG A CA 1
ATOM 2693 C C . ARG A 1 346 ? -8.381 6.372 1.808 1.00 93.31 346 ARG A C 1
ATOM 2695 O O . ARG A 1 346 ? -8.576 5.177 1.630 1.00 93.31 346 ARG A O 1
ATOM 2702 N N . VAL A 1 347 ? -8.556 6.967 2.985 1.00 90.81 347 VAL A N 1
ATOM 2703 C CA . VAL A 1 347 ? -9.054 6.267 4.179 1.00 90.81 347 VAL A CA 1
ATOM 2704 C C . VAL A 1 347 ? -10.504 6.637 4.472 1.00 90.81 347 VAL A C 1
ATOM 2706 O O . VAL A 1 347 ? -10.924 7.778 4.264 1.00 90.81 347 VAL A O 1
ATOM 2709 N N . SER A 1 348 ? -11.259 5.685 5.012 1.00 91.31 348 SER A N 1
ATOM 2710 C CA . SER A 1 348 ? -12.609 5.894 5.538 1.00 91.31 348 SER A CA 1
ATOM 2711 C C . SER A 1 348 ? -12.717 5.355 6.972 1.00 91.31 348 SER A C 1
ATOM 2713 O O . SER A 1 348 ? -11.720 4.953 7.571 1.00 91.31 348 SER A O 1
ATOM 2715 N N . PHE A 1 349 ? -13.911 5.401 7.569 1.00 87.19 349 PHE A N 1
ATOM 2716 C CA . PHE A 1 349 ? -14.152 4.828 8.901 1.00 87.19 349 PHE A CA 1
ATOM 2717 C C . PHE A 1 349 ? -14.544 3.347 8.855 1.00 87.19 349 PHE A C 1
ATOM 2719 O O . PHE A 1 349 ? -14.353 2.638 9.836 1.00 87.19 349 PHE A O 1
ATOM 2726 N N . ASP A 1 350 ? -15.138 2.892 7.762 1.00 87.88 350 ASP A N 1
ATOM 2727 C CA . ASP A 1 350 ? -15.568 1.512 7.544 1.00 87.88 350 ASP A CA 1
ATOM 2728 C C . ASP A 1 350 ? -14.423 0.612 7.056 1.00 87.88 350 ASP A C 1
ATOM 2730 O O . ASP A 1 350 ? -14.467 -0.596 7.284 1.00 87.88 350 ASP A O 1
ATOM 2734 N N . LYS A 1 351 ? -13.383 1.185 6.427 1.00 91.88 351 LYS A N 1
ATOM 2735 C CA . LYS A 1 351 ? -12.316 0.436 5.749 1.00 91.88 351 LYS A CA 1
ATOM 2736 C C . LYS A 1 351 ? -10.907 0.884 6.131 1.00 91.88 351 LYS A C 1
ATOM 2738 O O . LYS A 1 351 ? -10.649 2.044 6.451 1.00 91.88 351 LYS A O 1
ATOM 2743 N N . MET A 1 352 ? -9.983 -0.062 6.021 1.00 93.50 352 MET A N 1
ATOM 2744 C CA . MET A 1 352 ? -8.535 0.127 6.052 1.00 93.50 352 MET A CA 1
ATOM 2745 C C . MET A 1 352 ? -7.899 -0.511 4.806 1.00 93.50 352 MET A C 1
ATOM 2747 O O . MET A 1 352 ? -8.511 -1.381 4.189 1.00 93.50 352 MET A O 1
ATOM 2751 N N . SER A 1 353 ? -6.694 -0.080 4.436 1.00 95.62 353 SER A N 1
ATOM 2752 C CA . SER A 1 353 ? -5.928 -0.622 3.301 1.00 95.62 353 SER A CA 1
ATOM 2753 C C . SER A 1 353 ? -4.657 -1.303 3.793 1.00 95.62 353 SER A C 1
ATOM 2755 O O . SER A 1 353 ? -3.794 -0.644 4.376 1.00 95.62 353 SER A O 1
ATOM 2757 N N . ASP A 1 354 ? -4.531 -2.603 3.535 1.00 96.25 354 ASP A N 1
ATOM 2758 C CA . ASP A 1 354 ? -3.315 -3.381 3.766 1.00 96.25 354 ASP A CA 1
ATOM 2759 C C . ASP A 1 354 ? -2.468 -3.381 2.488 1.00 96.25 354 ASP A C 1
ATOM 2761 O O . ASP A 1 354 ? -2.730 -4.117 1.536 1.00 96.25 354 ASP A O 1
ATOM 2765 N N . LEU A 1 355 ? -1.429 -2.549 2.479 1.00 97.12 355 LEU A N 1
ATOM 2766 C CA . LEU A 1 355 ? -0.464 -2.446 1.394 1.00 97.12 355 LEU A CA 1
ATOM 2767 C C . LEU A 1 355 ? 0.674 -3.441 1.616 1.00 97.12 355 LEU A C 1
ATOM 2769 O O . LEU A 1 355 ? 1.398 -3.357 2.611 1.00 97.12 355 LEU A O 1
ATOM 2773 N N . THR A 1 356 ? 0.885 -4.352 0.669 1.00 97.50 356 THR A N 1
ATOM 2774 C CA . THR A 1 356 ? 2.116 -5.150 0.605 1.00 97.50 356 THR A CA 1
ATOM 2775 C C . THR A 1 356 ? 3.028 -4.570 -0.469 1.00 97.50 356 THR A C 1
ATOM 2777 O O . THR A 1 356 ? 2.636 -4.452 -1.629 1.00 97.50 356 THR A O 1
ATOM 2780 N N . LEU A 1 357 ? 4.249 -4.207 -0.079 1.00 96.50 357 LEU A N 1
ATOM 2781 C CA . LEU A 1 357 ? 5.286 -3.711 -0.979 1.00 96.50 357 LEU A CA 1
ATOM 2782 C C . LEU A 1 357 ? 6.349 -4.789 -1.159 1.00 96.50 357 LEU A C 1
ATOM 2784 O O . LEU A 1 357 ? 6.879 -5.305 -0.174 1.00 96.50 357 LEU A O 1
ATOM 2788 N N . VAL A 1 358 ? 6.686 -5.099 -2.408 1.00 96.38 358 VAL A N 1
ATOM 2789 C CA . VAL A 1 358 ? 7.755 -6.035 -2.767 1.00 96.38 358 VAL A CA 1
ATOM 2790 C C . VAL A 1 358 ? 8.706 -5.324 -3.718 1.00 96.38 358 VAL A C 1
ATOM 2792 O O . VAL A 1 358 ? 8.338 -5.042 -4.857 1.00 96.38 358 VAL A O 1
ATOM 2795 N N . MET A 1 359 ? 9.928 -5.046 -3.262 1.00 95.94 359 MET A N 1
ATOM 2796 C CA . MET A 1 359 ? 11.009 -4.590 -4.136 1.00 95.94 359 MET A CA 1
ATOM 2797 C C . MET A 1 359 ? 11.953 -5.756 -4.414 1.00 95.94 359 MET A C 1
ATOM 2799 O O . MET A 1 359 ? 12.382 -6.423 -3.478 1.00 95.94 359 MET A O 1
ATOM 2803 N N . ARG A 1 360 ? 12.288 -6.000 -5.680 1.00 96.19 360 ARG A N 1
ATOM 2804 C CA . ARG A 1 360 ? 13.282 -6.997 -6.108 1.00 96.19 360 ARG A CA 1
ATOM 2805 C C . ARG A 1 360 ? 14.451 -6.287 -6.771 1.00 96.19 360 ARG A C 1
ATOM 2807 O O . ARG A 1 360 ? 14.212 -5.331 -7.513 1.00 96.19 360 ARG A O 1
ATOM 2814 N N . LYS A 1 361 ? 15.678 -6.761 -6.548 1.00 94.88 361 LYS A N 1
ATOM 2815 C CA . LYS A 1 361 ? 16.791 -6.421 -7.442 1.00 94.88 361 LYS A CA 1
ATOM 2816 C C . LYS A 1 361 ? 16.586 -7.107 -8.793 1.00 94.88 361 LYS A C 1
ATOM 2818 O O . LYS A 1 361 ? 16.054 -8.216 -8.870 1.00 94.88 361 LYS A O 1
ATOM 2823 N N . ARG A 1 362 ? 17.029 -6.446 -9.853 1.00 93.38 362 ARG A N 1
ATOM 2824 C CA . ARG A 1 362 ? 17.069 -6.969 -11.216 1.00 93.38 362 ARG A CA 1
ATOM 2825 C C . ARG A 1 362 ? 18.406 -6.621 -11.844 1.00 93.38 362 ARG A C 1
ATOM 2827 O O . ARG A 1 362 ? 19.005 -5.602 -11.507 1.00 93.38 362 ARG A O 1
ATOM 2834 N N . GLU A 1 363 ? 18.835 -7.458 -12.768 1.00 90.31 363 GLU A N 1
ATOM 2835 C CA . GLU A 1 363 ? 19.929 -7.166 -13.677 1.00 90.31 363 GLU A CA 1
ATOM 2836 C C . GLU A 1 363 ? 19.382 -7.123 -15.102 1.00 90.31 363 GLU A C 1
ATOM 2838 O O . GLU A 1 363 ? 18.568 -7.963 -15.487 1.00 90.31 363 GLU A O 1
ATOM 2843 N N . VAL A 1 364 ? 19.809 -6.121 -15.870 1.00 82.44 364 VAL A N 1
ATOM 2844 C CA . VAL A 1 364 ? 19.552 -6.053 -17.308 1.00 82.44 364 VAL A CA 1
ATOM 2845 C C . VAL A 1 364 ? 20.859 -6.353 -18.023 1.00 82.44 364 VAL A C 1
ATOM 2847 O O . VAL A 1 364 ? 21.875 -5.693 -17.768 1.00 82.44 364 VAL A O 1
ATOM 2850 N N . ASP A 1 365 ? 20.814 -7.354 -18.896 1.00 82.50 365 ASP A N 1
ATOM 2851 C CA . ASP A 1 365 ? 21.902 -7.706 -19.798 1.00 82.50 365 ASP A CA 1
ATOM 2852 C C . ASP A 1 365 ? 21.587 -7.155 -21.194 1.00 82.50 365 ASP A C 1
ATOM 2854 O O . ASP A 1 365 ? 20.600 -7.540 -21.821 1.00 82.50 365 ASP A O 1
ATOM 2858 N N . PHE A 1 366 ? 22.424 -6.230 -21.665 1.00 74.94 366 PHE A N 1
ATOM 2859 C CA . PHE A 1 366 ? 22.354 -5.645 -23.006 1.00 74.94 366 PHE A CA 1
ATOM 2860 C C . PHE A 1 366 ? 23.356 -6.279 -23.992 1.00 74.94 366 PHE A C 1
ATOM 2862 O O . PHE A 1 366 ? 23.427 -5.848 -25.142 1.00 74.94 366 PHE A O 1
ATOM 2869 N N . SER A 1 367 ? 24.146 -7.267 -23.553 1.00 73.19 367 SER A N 1
ATOM 2870 C CA . SER A 1 367 ? 25.133 -7.983 -24.373 1.00 73.19 367 SER A CA 1
ATOM 2871 C C . SER A 1 367 ? 24.549 -9.200 -25.101 1.00 73.19 367 SER A C 1
ATOM 2873 O O . SER A 1 367 ? 25.071 -9.607 -26.141 1.00 73.19 367 SER A O 1
ATOM 2875 N N . ALA A 1 368 ? 23.447 -9.750 -24.585 1.00 68.50 368 ALA A N 1
ATOM 2876 C CA . ALA A 1 368 ? 22.682 -10.812 -25.221 1.00 68.50 368 ALA A CA 1
ATOM 2877 C C . ALA A 1 368 ? 22.033 -10.359 -26.547 1.00 68.50 368 ALA A C 1
ATOM 2879 O O . ALA A 1 368 ? 21.650 -9.203 -26.728 1.00 68.50 368 ALA A O 1
ATOM 2880 N N . ASP A 1 369 ? 21.848 -11.310 -27.471 1.00 62.34 369 ASP A N 1
ATOM 2881 C CA . ASP A 1 369 ? 21.283 -11.083 -28.817 1.00 62.34 369 ASP A CA 1
ATOM 2882 C C . ASP A 1 369 ? 19.823 -10.561 -28.789 1.00 62.34 369 ASP A C 1
ATOM 2884 O O . ASP A 1 369 ? 19.305 -10.050 -29.784 1.00 62.34 369 ASP A O 1
ATOM 2888 N N . GLN A 1 370 ? 19.165 -10.683 -27.632 1.00 66.44 370 GLN A N 1
ATOM 2889 C CA . GLN A 1 370 ? 17.974 -9.944 -27.216 1.00 66.44 370 GLN A CA 1
ATOM 2890 C C . GLN A 1 370 ? 18.203 -9.512 -25.756 1.00 66.44 370 GLN A C 1
ATOM 2892 O O . GLN A 1 370 ? 18.576 -10.375 -24.964 1.00 66.44 370 GLN A O 1
ATOM 2897 N N . PRO A 1 371 ? 17.992 -8.240 -25.366 1.00 65.31 371 PRO A N 1
ATOM 2898 C CA . PRO A 1 371 ? 18.206 -7.817 -23.983 1.00 65.31 371 PRO A CA 1
ATOM 2899 C C . PRO A 1 371 ? 17.302 -8.546 -22.981 1.00 65.31 371 PRO A C 1
ATOM 2901 O O . PRO A 1 371 ? 16.074 -8.513 -23.106 1.00 65.31 371 PRO A O 1
ATOM 2904 N N . GLU A 1 372 ? 17.906 -9.162 -21.966 1.00 77.06 372 GLU A N 1
ATOM 2905 C CA . GLU A 1 372 ? 17.203 -9.942 -20.942 1.00 77.06 372 GLU A CA 1
ATOM 2906 C C . GLU A 1 372 ? 17.134 -9.196 -19.602 1.00 77.06 372 GLU A C 1
ATOM 2908 O O . GLU A 1 372 ? 18.035 -8.442 -19.232 1.00 77.06 372 GLU A O 1
ATOM 2913 N N . ILE A 1 373 ? 16.043 -9.414 -18.858 1.00 80.75 373 ILE A N 1
ATOM 2914 C CA . ILE A 1 373 ? 15.829 -8.848 -17.519 1.00 80.75 373 ILE A CA 1
ATOM 2915 C C . ILE A 1 373 ? 15.782 -9.996 -16.513 1.00 80.75 373 ILE A C 1
ATOM 2917 O O . ILE A 1 373 ? 14.749 -10.642 -16.327 1.00 80.75 373 ILE A O 1
ATOM 2921 N N . ASN A 1 374 ? 16.904 -10.223 -15.842 1.00 88.56 374 ASN A N 1
ATOM 2922 C CA . ASN A 1 374 ? 17.068 -11.272 -14.850 1.00 88.56 374 ASN A CA 1
ATOM 2923 C C . ASN A 1 374 ? 16.621 -10.772 -13.469 1.00 88.56 374 ASN A C 1
ATOM 2925 O O . ASN A 1 374 ? 17.182 -9.823 -12.917 1.00 88.56 374 ASN A O 1
ATOM 2929 N N . GLU A 1 375 ? 15.596 -11.400 -12.883 1.00 87.75 375 GLU A N 1
ATOM 2930 C CA . GLU A 1 375 ? 15.227 -11.129 -11.489 1.00 87.75 375 GLU A CA 1
ATOM 2931 C C . GLU A 1 375 ? 16.198 -11.821 -10.535 1.00 87.75 375 GLU A C 1
ATOM 2933 O O . GLU A 1 375 ? 16.321 -13.046 -10.532 1.00 87.75 375 GLU A O 1
ATOM 2938 N N . LEU A 1 376 ? 16.850 -11.040 -9.673 1.00 91.94 376 LEU A N 1
ATOM 2939 C CA . LEU A 1 376 ? 17.712 -11.589 -8.637 1.00 91.94 376 LEU A CA 1
ATOM 2940 C C . LEU A 1 376 ? 16.861 -12.055 -7.446 1.00 91.94 376 LEU A C 1
ATOM 2942 O O . LEU A 1 376 ? 15.827 -11.471 -7.119 1.00 91.94 376 LEU A O 1
ATOM 2946 N N . ASN A 1 377 ? 17.325 -13.095 -6.747 1.00 91.50 377 ASN A N 1
ATOM 2947 C CA . ASN A 1 377 ? 16.629 -13.643 -5.573 1.00 91.50 377 ASN A CA 1
ATOM 2948 C C . ASN A 1 377 ? 16.534 -12.651 -4.392 1.00 91.50 377 ASN A C 1
ATOM 2950 O O . ASN A 1 377 ? 15.735 -12.851 -3.473 1.00 91.50 377 ASN A O 1
ATOM 2954 N N . GLU A 1 378 ? 17.333 -11.581 -4.412 1.00 94.38 378 GLU A N 1
ATOM 2955 C CA . GLU A 1 378 ? 17.295 -10.499 -3.433 1.00 94.38 378 GLU A CA 1
ATOM 2956 C C . GLU A 1 378 ? 16.015 -9.659 -3.544 1.00 94.38 378 GLU A C 1
ATOM 2958 O O . GLU A 1 378 ? 15.787 -8.933 -4.518 1.00 94.38 378 GLU A O 1
ATOM 2963 N N . LYS A 1 379 ? 15.201 -9.702 -2.486 1.00 95.06 379 LYS A N 1
ATOM 2964 C CA . LYS A 1 379 ? 13.967 -8.924 -2.375 1.00 95.06 379 LYS A CA 1
ATOM 2965 C C . LYS A 1 379 ? 13.774 -8.357 -0.974 1.00 95.06 379 LYS A C 1
ATOM 2967 O O . LYS A 1 379 ? 13.989 -9.049 0.017 1.00 95.06 379 LYS A O 1
ATOM 2972 N N . ILE A 1 380 ? 13.264 -7.134 -0.912 1.00 94.81 380 ILE A N 1
ATOM 2973 C CA . ILE A 1 380 ? 12.683 -6.539 0.288 1.00 94.81 380 ILE A CA 1
ATOM 2974 C C . ILE A 1 380 ? 11.170 -6.763 0.230 1.00 94.81 380 ILE A C 1
ATOM 2976 O O . ILE A 1 380 ? 10.543 -6.607 -0.819 1.00 94.81 380 ILE A O 1
ATOM 2980 N N . THR A 1 381 ? 10.553 -7.118 1.355 1.00 96.00 381 THR A N 1
ATOM 2981 C CA . THR A 1 381 ? 9.090 -7.163 1.491 1.00 96.00 381 THR A CA 1
ATOM 2982 C C . THR A 1 381 ? 8.668 -6.423 2.751 1.00 96.00 381 THR A C 1
ATOM 2984 O O . THR A 1 381 ? 9.218 -6.663 3.820 1.00 96.00 381 THR A O 1
ATOM 2987 N N . ALA A 1 382 ? 7.678 -5.542 2.628 1.00 95.75 382 ALA A N 1
ATOM 2988 C CA . ALA A 1 382 ? 7.091 -4.812 3.746 1.00 95.75 382 ALA A CA 1
ATOM 2989 C C . ALA A 1 382 ? 5.565 -4.860 3.706 1.00 95.75 382 ALA A C 1
ATOM 2991 O O . ALA A 1 382 ? 4.963 -4.980 2.636 1.00 95.75 382 ALA A O 1
ATOM 2992 N N . LYS A 1 383 ? 4.945 -4.715 4.881 1.00 96.94 383 LYS A N 1
ATOM 2993 C CA . LYS A 1 383 ? 3.503 -4.512 5.013 1.00 96.94 383 LYS A CA 1
ATOM 2994 C C . LYS A 1 383 ? 3.202 -3.215 5.750 1.00 96.94 383 LYS A C 1
ATOM 2996 O O . LYS A 1 383 ? 3.795 -2.914 6.786 1.00 96.94 383 LYS A O 1
ATOM 3001 N N . ILE A 1 384 ? 2.276 -2.450 5.192 1.00 97.19 384 ILE A N 1
ATOM 3002 C CA . ILE A 1 384 ? 1.820 -1.172 5.724 1.00 97.19 384 ILE A CA 1
ATOM 3003 C C . ILE A 1 384 ? 0.302 -1.195 5.778 1.00 97.19 384 ILE A C 1
ATOM 3005 O O . ILE A 1 384 ? -0.340 -1.437 4.763 1.00 97.19 384 ILE A O 1
ATOM 3009 N N . ARG A 1 385 ? -0.275 -0.886 6.936 1.00 96.75 385 ARG A N 1
ATOM 3010 C CA . ARG A 1 385 ? -1.725 -0.763 7.100 1.00 96.75 385 ARG A CA 1
ATOM 3011 C C . ARG A 1 385 ? -2.116 0.697 7.267 1.00 96.75 385 ARG A C 1
ATOM 3013 O O . ARG A 1 385 ? -1.626 1.383 8.163 1.00 96.75 385 ARG A O 1
ATOM 3020 N N . LEU A 1 386 ? -3.010 1.173 6.409 1.00 96.56 386 LEU A N 1
ATOM 3021 C CA . LEU A 1 386 ? -3.509 2.546 6.401 1.00 96.56 386 LEU A CA 1
ATOM 3022 C C . LEU A 1 386 ? -4.939 2.577 6.929 1.00 96.56 386 LEU A C 1
ATOM 3024 O O . LEU A 1 386 ? -5.823 1.921 6.382 1.00 96.56 386 LEU A O 1
ATOM 3028 N N . ARG A 1 387 ? -5.173 3.341 7.997 1.00 95.06 387 ARG A N 1
ATOM 3029 C CA . ARG A 1 387 ? -6.456 3.370 8.713 1.00 95.06 387 ARG A CA 1
ATOM 3030 C C . ARG A 1 387 ? -6.767 4.793 9.166 1.00 95.06 387 ARG A C 1
ATOM 3032 O O . ARG A 1 387 ? -5.852 5.541 9.509 1.00 95.06 387 ARG A O 1
ATOM 3039 N N . ALA A 1 388 ? -8.036 5.199 9.167 1.00 94.25 388 ALA A N 1
ATOM 3040 C CA . ALA A 1 388 ? -8.398 6.548 9.599 1.00 94.25 388 ALA A CA 1
ATOM 3041 C C . ALA A 1 388 ? -8.086 6.772 11.090 1.00 94.25 388 ALA A C 1
ATOM 3043 O O . ALA A 1 388 ? -8.460 5.972 11.951 1.00 94.25 388 ALA A O 1
ATOM 3044 N N . TYR A 1 389 ? -7.428 7.888 11.411 1.00 93.62 389 TYR A N 1
ATOM 3045 C CA . TYR A 1 389 ? -7.126 8.258 12.790 1.00 93.62 389 TYR A CA 1
ATOM 3046 C C . TYR A 1 389 ? -8.405 8.533 13.589 1.00 93.62 389 TYR A C 1
ATOM 3048 O O . TYR A 1 389 ? -9.206 9.397 13.228 1.00 93.62 389 TYR A O 1
ATOM 3056 N N . ARG A 1 390 ? -8.548 7.867 14.740 1.00 90.81 390 ARG A N 1
ATOM 3057 C CA . ARG A 1 390 ? -9.650 8.088 15.684 1.00 90.81 390 ARG A CA 1
ATOM 3058 C C . ARG A 1 390 ? -9.136 8.596 17.028 1.00 90.81 390 ARG A C 1
ATOM 3060 O O . ARG A 1 390 ? -8.197 8.041 17.592 1.00 90.81 390 ARG A O 1
ATOM 3067 N N . ARG A 1 391 ? -9.812 9.607 17.587 1.00 91.12 391 ARG A N 1
ATOM 3068 C CA . ARG A 1 391 ? -9.607 10.038 18.985 1.00 91.12 391 ARG A CA 1
ATOM 3069 C C . ARG A 1 391 ? -10.272 9.084 19.985 1.00 91.12 391 ARG A C 1
ATOM 3071 O O . ARG A 1 391 ? -9.746 8.913 21.078 1.00 91.12 391 ARG A O 1
ATOM 3078 N N . LEU A 1 392 ? -11.398 8.480 19.608 1.00 92.31 392 LEU A N 1
ATOM 3079 C CA . LEU A 1 392 ? -12.083 7.422 20.352 1.00 92.31 392 LEU A CA 1
ATOM 3080 C C . LEU A 1 392 ? -12.042 6.143 19.513 1.00 92.31 392 LEU A C 1
ATOM 3082 O O . LEU A 1 392 ? -12.507 6.145 18.373 1.00 92.31 392 LEU A O 1
ATOM 3086 N N . ILE A 1 393 ? -11.477 5.075 20.064 1.00 92.75 393 ILE A N 1
ATOM 3087 C CA . ILE A 1 393 ? -11.396 3.761 19.429 1.00 92.75 393 ILE A CA 1
ATOM 3088 C C . ILE A 1 393 ? -12.500 2.888 20.036 1.00 92.75 393 ILE A C 1
ATOM 3090 O O . ILE A 1 393 ? -12.388 2.541 21.214 1.00 92.75 393 ILE A O 1
ATOM 3094 N N . PRO A 1 394 ? -13.570 2.564 19.287 1.00 90.75 394 PRO A N 1
ATOM 3095 C CA . PRO A 1 394 ? -14.545 1.580 19.729 1.00 90.75 394 PRO A CA 1
ATOM 3096 C C . PRO A 1 394 ? -13.930 0.176 19.766 1.00 90.75 394 PRO A C 1
ATOM 3098 O O . PRO A 1 394 ? -13.277 -0.262 18.816 1.00 90.75 394 PRO A O 1
ATOM 3101 N N . GLU A 1 395 ? -14.161 -0.509 20.879 1.00 90.38 395 GLU A N 1
ATOM 3102 C CA . GLU A 1 395 ? -13.691 -1.855 21.191 1.00 90.38 395 GLU A CA 1
ATOM 3103 C C . GLU A 1 395 ? -14.826 -2.616 21.888 1.00 90.38 395 GLU A C 1
ATOM 3105 O O . GLU A 1 395 ? -15.379 -2.126 22.877 1.00 90.38 395 GLU A O 1
ATOM 3110 N N . PHE A 1 396 ? -15.184 -3.798 21.383 1.00 88.38 396 PHE A N 1
ATOM 3111 C CA . PHE A 1 396 ? -16.157 -4.669 22.042 1.00 88.38 396 PHE A CA 1
ATOM 3112 C C . PHE A 1 396 ? -15.476 -5.567 23.088 1.00 88.38 396 PHE A C 1
ATOM 3114 O O . PHE A 1 396 ? -14.433 -6.178 22.839 1.00 88.38 396 PHE A O 1
ATOM 3121 N N . SER A 1 397 ? -16.086 -5.668 24.265 1.00 90.06 397 SER A N 1
ATOM 3122 C CA . SER A 1 397 ? -15.643 -6.501 25.380 1.00 90.06 397 SER A CA 1
ATOM 3123 C C . SER A 1 397 ? -16.814 -7.274 25.986 1.00 90.06 397 SER A C 1
ATOM 3125 O O . SER A 1 397 ? -17.982 -6.899 25.862 1.00 90.06 397 SER A O 1
ATOM 3127 N N . ILE A 1 398 ? -16.493 -8.360 26.691 1.00 89.31 398 ILE A N 1
ATOM 3128 C CA . ILE A 1 398 ? -17.423 -8.995 27.630 1.00 89.31 398 ILE A CA 1
ATOM 3129 C C . ILE A 1 398 ? -16.796 -8.907 29.016 1.00 89.31 398 ILE A C 1
ATOM 3131 O O . ILE A 1 398 ? -15.586 -9.074 29.194 1.00 89.31 398 ILE A O 1
ATOM 3135 N N . GLY A 1 399 ? -17.623 -8.610 30.010 1.00 90.94 399 GLY A N 1
ATOM 3136 C CA . GLY A 1 399 ? -17.189 -8.477 31.389 1.00 90.94 399 GLY A CA 1
ATOM 3137 C C . GLY A 1 399 ? -18.195 -9.024 32.383 1.00 90.94 399 GLY A C 1
ATOM 3138 O O . GLY A 1 399 ? -19.298 -9.447 32.039 1.00 90.94 399 GLY A O 1
ATOM 3139 N N . THR A 1 400 ? -17.792 -8.979 33.647 1.00 93.19 400 THR A N 1
ATOM 3140 C CA . THR A 1 400 ? -18.687 -9.165 34.789 1.00 93.19 400 THR A CA 1
ATOM 3141 C C . THR A 1 400 ? -18.781 -7.862 35.563 1.00 93.19 400 THR A C 1
ATOM 3143 O O . THR A 1 400 ? -17.791 -7.137 35.679 1.00 93.19 400 THR A O 1
ATOM 3146 N N . TYR A 1 401 ? -19.955 -7.559 36.107 1.00 93.50 401 TYR A N 1
ATOM 3147 C CA . TYR A 1 401 ? -20.142 -6.397 36.968 1.00 93.50 401 TYR A CA 1
ATOM 3148 C C . TYR A 1 401 ? -20.799 -6.762 38.298 1.00 93.50 401 TYR A C 1
ATOM 3150 O O . TYR A 1 401 ? -21.715 -7.583 38.361 1.00 93.50 401 TYR A O 1
ATOM 3158 N N . TYR A 1 402 ? -20.327 -6.104 39.354 1.00 92.38 402 TYR A N 1
ATOM 3159 C CA . TYR A 1 402 ? -21.001 -5.971 40.639 1.00 92.38 402 TYR A CA 1
ATOM 3160 C C . TYR A 1 402 ? -21.922 -4.751 40.602 1.00 92.38 402 TYR A C 1
ATOM 3162 O O . TYR A 1 402 ? -21.569 -3.749 39.983 1.00 92.38 402 TYR A O 1
ATOM 3170 N N . SER A 1 403 ? -23.082 -4.793 41.263 1.00 89.81 403 SER A N 1
ATOM 3171 C CA . SER A 1 403 ? -24.001 -3.643 41.324 1.00 89.81 403 SER A CA 1
ATOM 3172 C C . SER A 1 403 ? -24.781 -3.554 42.636 1.00 89.81 403 SER A C 1
ATOM 3174 O O . SER A 1 403 ? -24.960 -4.555 43.327 1.00 89.81 403 SER A O 1
ATOM 3176 N N . SER A 1 404 ? -25.291 -2.362 42.961 1.00 84.81 404 SER A N 1
ATOM 3177 C CA . SER A 1 404 ? -26.165 -2.130 44.125 1.00 84.81 404 SER A CA 1
ATOM 3178 C C . SER A 1 404 ? -27.651 -2.456 43.881 1.00 84.81 404 SER A C 1
ATOM 3180 O O . SER A 1 404 ? -28.503 -2.045 44.666 1.00 84.81 404 SER A O 1
ATOM 3182 N N . LEU A 1 405 ? -27.985 -3.172 42.800 1.00 84.12 405 LEU A N 1
ATOM 3183 C CA . LEU A 1 405 ? -29.368 -3.434 42.389 1.00 84.12 405 LEU A CA 1
ATOM 3184 C C . LEU A 1 405 ? -30.136 -4.323 43.385 1.00 84.12 405 LEU A C 1
ATOM 3186 O O . LEU A 1 405 ? -29.752 -5.457 43.673 1.00 84.12 405 LEU A O 1
ATOM 3190 N N . THR A 1 406 ? -31.269 -3.806 43.864 1.00 81.19 406 THR A N 1
ATOM 3191 C CA . THR A 1 406 ? -32.237 -4.508 44.717 1.00 81.19 406 THR A CA 1
ATOM 3192 C C . THR A 1 406 ? -33.544 -4.773 43.971 1.00 81.19 406 THR A C 1
ATOM 3194 O O . THR A 1 406 ? -33.983 -3.973 43.133 1.00 81.19 406 THR A O 1
ATOM 3197 N N . TYR A 1 407 ? -34.179 -5.901 44.294 1.00 79.12 407 TYR A N 1
ATOM 3198 C CA . TYR A 1 407 ? -35.394 -6.375 43.640 1.00 79.12 407 TYR A CA 1
ATOM 3199 C C . TYR A 1 407 ? -36.396 -6.884 44.677 1.00 79.12 407 TYR A C 1
ATOM 3201 O O . TYR A 1 407 ? -36.019 -7.446 45.705 1.00 79.12 407 TYR A O 1
ATOM 3209 N N . ASN A 1 408 ? -37.682 -6.737 44.377 1.00 82.81 408 ASN A N 1
ATOM 3210 C CA . ASN A 1 408 ? -38.725 -7.421 45.127 1.00 82.81 408 ASN A CA 1
ATOM 3211 C C . ASN A 1 408 ? -38.783 -8.878 44.647 1.00 82.81 408 ASN A C 1
ATOM 3213 O O . ASN A 1 408 ? -38.793 -9.139 43.443 1.00 82.81 408 ASN A O 1
ATOM 3217 N N . LEU A 1 409 ? -38.797 -9.828 45.581 1.00 83.25 409 LEU A N 1
ATOM 3218 C CA . LEU A 1 409 ? -39.057 -11.237 45.308 1.00 83.25 409 LEU A CA 1
ATOM 3219 C C . LEU A 1 409 ? -40.482 -11.544 45.766 1.00 83.25 409 LEU A C 1
ATOM 3221 O O . LEU A 1 409 ? -40.757 -11.626 46.966 1.00 83.25 409 LEU A O 1
ATOM 3225 N N . TYR A 1 410 ? -41.378 -11.684 44.794 1.00 86.00 410 TYR A N 1
ATOM 3226 C CA . TYR A 1 410 ? -42.785 -11.999 45.009 1.00 86.00 410 TYR A CA 1
ATOM 3227 C C . TYR A 1 410 ? -42.944 -13.514 45.142 1.00 86.00 410 TYR A C 1
ATOM 3229 O O . TYR A 1 410 ? -42.603 -14.257 44.222 1.00 86.00 410 TYR A O 1
ATOM 3237 N N . ASN A 1 411 ? -43.424 -13.968 46.298 1.00 85.94 411 ASN A N 1
ATOM 3238 C CA . ASN A 1 411 ? -43.575 -15.385 46.615 1.00 85.94 411 ASN A CA 1
ATOM 3239 C C . ASN A 1 411 ? -44.997 -15.664 47.110 1.00 85.94 411 ASN A C 1
ATOM 3241 O O . ASN A 1 411 ? -45.562 -14.886 47.881 1.00 85.94 411 ASN A O 1
ATOM 3245 N N . ALA A 1 412 ? -45.545 -16.809 46.716 1.00 85.38 412 ALA A N 1
ATOM 3246 C CA . ALA A 1 412 ? -46.758 -17.357 47.299 1.00 85.38 412 ALA A CA 1
ATOM 3247 C C . ALA A 1 412 ? -46.495 -17.799 48.751 1.00 85.38 412 ALA A C 1
ATOM 3249 O O . ALA A 1 412 ? -45.665 -18.673 49.007 1.00 85.38 412 ALA A O 1
ATOM 3250 N N . LYS A 1 413 ? -47.211 -17.204 49.709 1.00 85.56 413 LYS A N 1
ATOM 3251 C CA . LYS A 1 413 ? -47.077 -17.471 51.144 1.00 85.56 413 LYS A CA 1
ATOM 3252 C C . LYS A 1 413 ? -48.372 -18.039 51.699 1.00 85.56 413 LYS A C 1
ATOM 3254 O O . LYS A 1 413 ? -49.397 -17.367 51.699 1.00 85.56 413 LYS A O 1
ATOM 3259 N N . VAL A 1 414 ? -48.322 -19.266 52.211 1.00 82.81 414 VAL A N 1
ATOM 3260 C CA . VAL A 1 414 ? -49.458 -19.857 52.927 1.00 82.81 414 VAL A CA 1
ATOM 3261 C C . VAL A 1 414 ? -49.580 -19.178 54.290 1.00 82.81 414 VAL A C 1
ATOM 3263 O O . VAL A 1 414 ? -48.675 -19.269 55.119 1.00 82.81 414 VAL A O 1
ATOM 3266 N N . SER A 1 415 ? -50.693 -18.486 54.510 1.00 75.69 415 SER A N 1
ATOM 3267 C CA . SER A 1 415 ? -51.070 -17.903 55.792 1.00 75.69 415 SER A CA 1
ATOM 3268 C C . SER A 1 415 ? -52.192 -18.738 56.406 1.00 75.69 415 SER A C 1
ATOM 3270 O O . SER A 1 415 ? -53.274 -18.858 55.830 1.00 75.69 415 SER A O 1
ATOM 3272 N N . SER A 1 416 ? -51.924 -19.331 57.569 1.00 73.56 416 SER A N 1
ATOM 3273 C CA . SER A 1 416 ? -52.869 -20.186 58.292 1.00 73.56 416 SER A CA 1
ATOM 3274 C C . SER A 1 416 ? -53.557 -19.384 59.393 1.00 73.56 416 SER A C 1
ATOM 3276 O O . SER A 1 416 ? -52.941 -19.079 60.415 1.00 73.56 416 SER A O 1
ATOM 3278 N N . LYS A 1 417 ? -54.834 -19.046 59.207 1.00 70.62 417 LYS A N 1
ATOM 3279 C CA . LYS A 1 417 ? -55.638 -18.338 60.205 1.00 70.62 417 LYS A CA 1
ATOM 3280 C C . LYS A 1 417 ? -56.501 -19.336 60.972 1.00 70.62 417 LYS A C 1
ATOM 3282 O O . LYS A 1 417 ? -57.436 -19.918 60.429 1.00 70.62 417 LYS A O 1
ATOM 3287 N N . VAL A 1 418 ? -56.185 -19.537 62.248 1.00 60.09 418 VAL A N 1
ATOM 3288 C CA . VAL A 1 418 ? -57.010 -20.349 63.152 1.00 60.09 418 VAL A CA 1
ATOM 3289 C C . VAL A 1 418 ? -58.276 -19.555 63.483 1.00 60.09 418 VAL A C 1
ATOM 3291 O O . VAL A 1 418 ? -58.190 -18.467 64.050 1.00 60.09 418 VAL A O 1
ATOM 3294 N N . LEU A 1 419 ? -59.439 -20.078 63.094 1.00 66.94 419 LEU A N 1
ATOM 3295 C CA . LEU A 1 419 ? -60.754 -19.472 63.340 1.00 66.94 419 LEU A CA 1
ATOM 3296 C C . LEU A 1 419 ? -61.438 -20.082 64.573 1.00 66.94 419 LEU A C 1
ATOM 3298 O O . LEU A 1 419 ? -62.180 -19.397 65.273 1.00 66.94 419 LEU A O 1
ATOM 3302 N N . SER A 1 420 ? -61.165 -21.355 64.860 1.00 56.16 420 SER A N 1
ATOM 3303 C CA . SER A 1 420 ? -61.566 -22.051 66.088 1.00 56.16 420 SER A CA 1
ATOM 3304 C C . SER A 1 420 ? -60.594 -23.200 66.383 1.00 56.16 420 SER A C 1
ATOM 3306 O O . SER A 1 420 ? -59.705 -23.489 65.583 1.00 56.16 420 SER A O 1
ATOM 3308 N N . SER A 1 421 ? -60.783 -23.909 67.499 1.00 60.09 421 SER A N 1
ATOM 3309 C CA . SER A 1 421 ? -59.989 -25.092 67.875 1.00 60.09 421 SER A CA 1
ATOM 3310 C C . SER A 1 421 ? -60.076 -26.280 66.899 1.00 60.09 421 SER A C 1
ATOM 3312 O O . SER A 1 421 ? -59.350 -27.255 67.083 1.00 60.09 421 SER A O 1
ATOM 3314 N N . SER A 1 422 ? -60.927 -26.214 65.870 1.00 53.75 422 SER A N 1
ATOM 3315 C CA . SER A 1 422 ? -61.083 -27.245 64.833 1.00 53.75 422 SER A CA 1
ATOM 3316 C C . SER A 1 422 ? -61.070 -26.713 63.391 1.00 53.75 422 SER A C 1
ATOM 3318 O O . SER A 1 422 ? -61.152 -27.511 62.459 1.00 53.75 422 SER A O 1
ATOM 3320 N N . LEU A 1 423 ? -60.949 -25.395 63.180 1.00 45.34 423 LEU A N 1
ATOM 3321 C CA . LEU A 1 423 ? -60.972 -24.768 61.852 1.00 45.34 423 LEU A CA 1
ATOM 3322 C C . LEU A 1 423 ? -59.754 -23.867 61.631 1.00 45.34 423 LEU A C 1
ATOM 3324 O O . LEU A 1 423 ? -59.590 -22.835 62.288 1.00 45.34 423 LEU A O 1
ATOM 3328 N N . VAL A 1 424 ? -58.939 -24.245 60.647 1.00 54.72 424 VAL A N 1
ATOM 3329 C CA . VAL A 1 424 ? -57.813 -23.460 60.132 1.00 54.72 424 VAL A CA 1
ATOM 3330 C C . VAL A 1 424 ? -58.109 -23.098 58.682 1.00 54.72 424 VAL A C 1
ATOM 3332 O O . VAL A 1 424 ? -58.186 -23.974 57.826 1.00 54.72 424 VAL A O 1
ATOM 3335 N N . GLU A 1 425 ? -58.263 -21.808 58.405 1.00 63.59 425 GLU A N 1
ATOM 3336 C CA . GLU A 1 425 ? -58.364 -21.289 57.044 1.00 63.59 425 GLU A CA 1
ATOM 3337 C C . GLU A 1 425 ? -56.950 -21.063 56.491 1.00 63.59 425 GLU A C 1
ATOM 3339 O O . GLU A 1 425 ? -56.166 -20.298 57.056 1.00 63.59 425 GLU A O 1
ATOM 3344 N N . THR A 1 426 ? -56.600 -21.745 55.401 1.00 67.00 426 THR A N 1
ATOM 3345 C CA . THR A 1 426 ? -55.301 -21.618 54.726 1.00 67.00 426 THR A CA 1
ATOM 3346 C C . THR A 1 426 ? -55.436 -20.787 53.454 1.00 67.00 426 THR A C 1
ATOM 3348 O O . THR A 1 426 ? -55.787 -21.291 52.389 1.00 67.00 426 THR A O 1
ATOM 3351 N N . ALA A 1 427 ? -55.116 -19.497 53.553 1.00 72.38 427 ALA A N 1
ATOM 3352 C CA . ALA A 1 427 ? -55.081 -18.592 52.409 1.00 72.38 427 ALA A CA 1
ATOM 3353 C C . ALA A 1 427 ? -53.642 -18.445 51.897 1.00 72.38 427 ALA A C 1
ATOM 3355 O O . ALA A 1 427 ? -52.759 -17.993 52.627 1.00 72.38 427 ALA A O 1
ATOM 3356 N N . THR A 1 428 ? -53.395 -18.788 50.633 1.00 76.19 428 THR A N 1
ATOM 3357 C CA . THR A 1 428 ? -52.122 -18.467 49.973 1.00 76.19 428 THR A CA 1
ATOM 3358 C C . THR A 1 428 ? -52.181 -17.030 49.477 1.00 76.19 428 THR A C 1
ATOM 3360 O O . THR A 1 428 ? -52.985 -16.721 48.602 1.00 76.19 428 THR A O 1
ATOM 3363 N N . THR A 1 429 ? -51.350 -16.146 50.024 1.00 81.62 429 THR A N 1
ATOM 3364 C CA . THR A 1 429 ? -51.304 -14.729 49.647 1.00 81.62 429 THR A CA 1
ATOM 3365 C C . THR A 1 429 ? -49.994 -14.356 48.960 1.00 81.62 429 THR A C 1
ATOM 3367 O O . THR A 1 429 ? -48.971 -15.028 49.109 1.00 81.62 429 THR A O 1
ATOM 3370 N N . VAL A 1 430 ? -50.020 -13.274 48.183 1.00 72.94 430 VAL A N 1
ATOM 3371 C CA . VAL A 1 430 ? -48.814 -12.655 47.619 1.00 72.94 430 VAL A CA 1
ATOM 3372 C C . VAL A 1 430 ? -48.025 -11.960 48.735 1.00 72.94 430 VAL A C 1
ATOM 3374 O O . VAL A 1 430 ? -48.509 -10.979 49.301 1.00 72.94 430 VAL A O 1
ATOM 3377 N N . ASP A 1 431 ? -46.797 -12.404 49.010 1.00 80.31 431 ASP A N 1
ATOM 3378 C CA . ASP A 1 431 ? -45.844 -11.687 49.871 1.00 80.31 431 ASP A CA 1
ATOM 3379 C C . ASP A 1 431 ? -44.645 -11.173 49.054 1.00 80.31 431 ASP A C 1
ATOM 3381 O O . ASP A 1 431 ? -44.225 -11.796 48.075 1.00 80.31 431 ASP A O 1
ATOM 3385 N N . SER A 1 432 ? -44.075 -10.039 49.462 1.00 75.19 432 SER A N 1
ATOM 3386 C CA . SER A 1 432 ? -42.885 -9.443 48.850 1.00 75.19 432 SER A CA 1
ATOM 3387 C C . SER A 1 432 ? -41.725 -9.420 49.834 1.00 75.19 432 SER A C 1
ATOM 3389 O O . SER A 1 432 ? -41.662 -8.578 50.732 1.00 75.19 432 SER A O 1
ATOM 3391 N N . VAL A 1 433 ? -40.742 -10.287 49.609 1.00 71.81 433 VAL A N 1
ATOM 3392 C CA . VAL A 1 433 ? -39.459 -10.204 50.308 1.00 71.81 433 VAL A CA 1
ATOM 3393 C C . VAL A 1 433 ? -38.565 -9.236 49.539 1.00 71.81 433 VAL A C 1
ATOM 3395 O O . VAL A 1 433 ? -38.298 -9.445 48.355 1.00 71.81 433 VAL A O 1
ATOM 3398 N N . VAL A 1 434 ? -38.061 -8.188 50.198 1.00 62.12 434 VAL A N 1
ATOM 3399 C CA . VAL A 1 434 ? -37.040 -7.295 49.617 1.00 62.12 434 VAL A CA 1
ATOM 3400 C C . VAL A 1 434 ? -35.706 -8.044 49.574 1.00 62.12 434 VAL A C 1
ATOM 3402 O O . VAL A 1 434 ? -34.884 -7.981 50.489 1.00 62.12 434 VAL A O 1
ATOM 3405 N N . GLY A 1 435 ? -35.515 -8.817 48.509 1.00 59.75 435 GLY A N 1
ATOM 3406 C CA . GLY A 1 435 ? -34.325 -9.620 48.289 1.00 59.75 435 GLY A CA 1
ATOM 3407 C C . GLY A 1 435 ? -33.188 -8.786 47.708 1.00 59.75 435 GLY A C 1
ATOM 3408 O O . GLY A 1 435 ? -33.300 -8.214 46.622 1.00 59.75 435 GLY A O 1
ATOM 3409 N N . ARG A 1 436 ? -32.026 -8.798 48.369 1.00 58.47 436 ARG A N 1
ATOM 3410 C CA . ARG A 1 436 ? -30.778 -8.641 47.610 1.00 58.47 436 ARG A CA 1
ATOM 3411 C C . ARG A 1 436 ? -30.593 -9.892 46.766 1.00 58.47 436 ARG A C 1
ATOM 3413 O O . ARG A 1 436 ? -30.767 -11.004 47.269 1.00 58.47 436 ARG A O 1
ATOM 3420 N N . ASP A 1 437 ? -30.252 -9.708 45.497 1.00 56.53 437 ASP A N 1
ATOM 3421 C CA . ASP A 1 437 ? -29.989 -10.840 44.621 1.00 56.53 437 ASP A CA 1
ATOM 3422 C C . ASP A 1 437 ? -28.765 -11.613 45.127 1.00 56.53 437 ASP A C 1
ATOM 3424 O O . ASP A 1 437 ? -27.745 -11.016 45.476 1.00 56.53 437 ASP A O 1
ATOM 3428 N N . LYS A 1 438 ? -28.849 -12.947 45.183 1.00 58.75 438 LYS A N 1
ATOM 3429 C CA . LYS A 1 438 ? -27.739 -13.785 45.682 1.00 58.75 438 LYS A CA 1
ATOM 3430 C C . LYS A 1 438 ? -26.581 -13.907 44.681 1.00 58.75 438 LYS A C 1
ATOM 3432 O O . LYS A 1 438 ? -25.558 -14.496 45.016 1.00 58.75 438 LYS A O 1
ATOM 3437 N N . ASN A 1 439 ? -26.737 -13.334 43.487 1.00 60.16 439 ASN A N 1
ATOM 3438 C CA . ASN A 1 439 ? -25.751 -13.303 42.413 1.00 60.16 439 ASN A CA 1
ATOM 3439 C C . ASN A 1 439 ? -25.127 -11.896 42.311 1.00 60.16 439 ASN A C 1
ATOM 3441 O O . ASN A 1 439 ? -25.585 -11.080 41.513 1.00 60.16 439 ASN A O 1
ATOM 3445 N N . PRO A 1 440 ? -24.076 -11.580 43.091 1.00 65.12 440 PRO A N 1
ATOM 3446 C CA . PRO A 1 440 ? -23.442 -10.260 43.084 1.00 65.12 440 PRO A CA 1
ATOM 3447 C C . PRO A 1 440 ? -22.610 -9.977 41.822 1.00 65.12 440 PRO A C 1
ATOM 3449 O O . PRO A 1 440 ? -21.975 -8.933 41.752 1.00 65.12 440 PRO A O 1
ATOM 3452 N N . MET A 1 441 ? -22.557 -10.895 40.852 1.00 77.25 441 MET A N 1
ATOM 3453 C CA . MET A 1 441 ? -21.833 -10.731 39.591 1.00 77.25 441 MET A CA 1
ATOM 3454 C C . MET A 1 441 ? -22.724 -11.161 38.427 1.00 77.25 441 MET A C 1
ATOM 3456 O O . MET A 1 441 ? -23.227 -12.284 38.412 1.00 77.25 441 MET A O 1
ATOM 3460 N N . VAL A 1 442 ? -22.898 -10.273 37.449 1.00 85.88 442 VAL A N 1
ATOM 3461 C CA . VAL A 1 442 ? -23.699 -10.502 36.236 1.00 85.88 442 VAL A CA 1
ATOM 3462 C C . VAL A 1 442 ? -22.828 -10.252 35.003 1.00 85.88 442 VAL A C 1
ATOM 3464 O O . VAL A 1 442 ? -21.958 -9.381 35.029 1.00 85.88 442 VAL A O 1
ATOM 3467 N N . LEU A 1 443 ? -23.029 -11.036 33.940 1.00 88.56 443 LEU A N 1
ATOM 3468 C CA . LEU A 1 443 ? -22.337 -10.867 32.658 1.00 88.56 443 LEU A CA 1
ATOM 3469 C C . LEU A 1 443 ? -22.907 -9.678 31.872 1.00 88.56 443 LEU A C 1
ATOM 3471 O O . LEU A 1 443 ? -24.112 -9.426 31.904 1.00 88.56 443 LEU A O 1
ATOM 3475 N N . ALA A 1 444 ? -22.047 -8.976 31.139 1.00 90.88 444 ALA A N 1
ATOM 3476 C CA . ALA A 1 444 ? -22.439 -7.903 30.230 1.00 90.88 444 ALA A CA 1
ATOM 3477 C C . ALA A 1 444 ? -21.588 -7.889 28.957 1.00 90.88 444 ALA A C 1
ATOM 3479 O O . ALA A 1 444 ? -20.374 -8.094 29.018 1.00 90.88 444 ALA A O 1
ATOM 3480 N N . GLY A 1 445 ? -22.229 -7.586 27.827 1.00 89.75 445 GLY A N 1
ATOM 3481 C CA . GLY A 1 445 ? -21.558 -7.149 26.602 1.00 89.75 445 GLY A CA 1
ATOM 3482 C C . GLY A 1 445 ? -21.392 -5.630 26.627 1.00 89.75 445 GLY A C 1
ATOM 3483 O O . GLY A 1 445 ? -22.316 -4.909 27.007 1.00 89.75 445 GLY A O 1
ATOM 3484 N N . MET A 1 446 ? -20.213 -5.131 26.270 1.00 91.75 446 MET A N 1
ATOM 3485 C CA . MET A 1 446 ? -19.804 -3.748 26.517 1.00 91.75 446 MET A CA 1
ATOM 3486 C C . MET A 1 446 ? -19.072 -3.166 25.303 1.00 91.75 446 MET A C 1
ATOM 3488 O O . MET A 1 446 ? -18.189 -3.799 24.734 1.00 91.75 446 MET A O 1
ATOM 3492 N N . LEU A 1 447 ? -19.436 -1.945 24.915 1.00 91.88 447 LEU A N 1
ATOM 3493 C CA . LEU A 1 447 ? -18.716 -1.128 23.945 1.00 91.88 447 LEU A CA 1
ATOM 3494 C C . LEU A 1 447 ? -17.906 -0.074 24.700 1.00 91.88 447 LEU A C 1
ATOM 3496 O O . LEU A 1 447 ? -18.457 0.841 25.318 1.00 91.88 447 LEU A O 1
ATOM 3500 N N . ASN A 1 448 ? -16.587 -0.205 24.620 1.00 94.50 448 ASN A N 1
ATOM 3501 C CA . ASN A 1 448 ? -15.636 0.730 25.195 1.00 94.50 448 ASN A CA 1
ATOM 3502 C C . ASN A 1 448 ? -15.150 1.696 24.117 1.00 94.50 448 ASN A C 1
ATOM 3504 O O . ASN A 1 448 ? -14.543 1.293 23.129 1.00 94.50 448 ASN A O 1
ATOM 3508 N N . LEU A 1 449 ? -15.383 2.989 24.322 1.00 94.31 449 LEU A N 1
ATOM 3509 C CA . LEU A 1 449 ? -14.801 4.062 23.526 1.00 94.31 449 LEU A CA 1
ATOM 3510 C C . LEU A 1 449 ? -13.487 4.487 24.188 1.00 94.31 449 LEU A C 1
ATOM 3512 O O . LEU A 1 449 ? -13.458 5.375 25.045 1.00 94.31 449 LEU A O 1
ATOM 3516 N N . THR A 1 450 ? -12.400 3.815 23.815 1.00 94.12 450 THR A N 1
ATOM 3517 C CA . THR A 1 450 ? -11.060 4.053 24.365 1.00 94.12 450 THR A CA 1
ATOM 3518 C C . THR A 1 450 ? -10.482 5.355 23.825 1.00 94.12 450 THR A C 1
ATOM 3520 O O . THR A 1 450 ? -10.376 5.538 22.612 1.00 94.12 450 THR A O 1
ATOM 3523 N N . LEU A 1 451 ? -10.071 6.267 24.706 1.00 93.31 451 LEU A N 1
ATOM 3524 C CA . LEU A 1 451 ? -9.450 7.523 24.296 1.00 93.31 451 LEU A CA 1
ATOM 3525 C C . LEU A 1 451 ? -8.000 7.283 23.841 1.00 93.31 451 LEU A C 1
ATOM 3527 O O . LEU A 1 451 ? -7.157 6.838 24.621 1.00 93.31 451 LEU A O 1
ATOM 3531 N N . ASN A 1 452 ? -7.691 7.641 22.591 1.00 89.44 452 ASN A N 1
ATOM 3532 C CA . ASN A 1 452 ? -6.335 7.643 22.026 1.00 89.44 452 ASN A CA 1
ATOM 3533 C C . ASN A 1 452 ? -5.533 8.835 22.589 1.00 89.44 452 ASN A C 1
ATOM 3535 O O . ASN A 1 452 ? -5.259 9.834 21.914 1.00 89.44 452 ASN A O 1
ATOM 3539 N N . THR A 1 453 ? -5.230 8.752 23.884 1.00 79.19 453 THR A N 1
ATOM 3540 C CA . THR A 1 453 ? -4.240 9.575 24.583 1.00 79.19 453 THR A CA 1
ATOM 3541 C C . THR A 1 453 ? -2.833 9.131 24.196 1.00 79.19 453 THR A C 1
ATOM 3543 O O . THR A 1 453 ? -2.588 7.946 23.975 1.00 79.19 453 THR A O 1
ATOM 3546 N N . TYR A 1 454 ? -1.906 10.083 24.108 1.00 64.75 454 TYR A N 1
ATOM 3547 C CA . TYR A 1 454 ? -0.523 9.810 23.715 1.00 64.75 454 TYR A CA 1
ATOM 3548 C C . TYR A 1 454 ? 0.191 8.890 24.724 1.00 64.75 454 TYR A C 1
ATOM 3550 O O . TYR A 1 454 ? -0.091 8.971 25.918 1.00 64.75 454 TYR A O 1
ATOM 3558 N N . SER A 1 455 ? 1.073 8.021 24.210 1.00 69.69 455 SER A N 1
ATOM 3559 C CA . SER A 1 455 ? 1.922 7.027 24.901 1.00 69.69 455 SER A CA 1
ATOM 3560 C C . SER A 1 455 ? 1.643 6.799 26.399 1.00 69.69 455 SER A C 1
ATOM 3562 O O . SER A 1 455 ? 2.226 7.464 27.258 1.00 69.69 455 SER A O 1
ATOM 3564 N N . GLY A 1 456 ? 0.812 5.804 26.714 1.00 82.00 456 GLY A N 1
ATOM 3565 C CA . GLY A 1 456 ? 0.545 5.371 28.085 1.00 82.00 456 GLY A CA 1
ATOM 3566 C C . GLY A 1 456 ? 0.335 3.860 28.196 1.00 82.00 456 GLY A C 1
ATOM 3567 O O . GLY A 1 456 ? 0.124 3.165 27.205 1.00 82.00 456 GLY A O 1
ATOM 3568 N N . GLU A 1 457 ? 0.385 3.356 29.429 1.00 88.50 457 GLU A N 1
ATOM 3569 C CA . GLU A 1 457 ? 0.022 1.968 29.770 1.00 88.50 457 GLU A CA 1
ATOM 3570 C C . GLU A 1 457 ? -1.456 1.818 30.160 1.00 88.50 457 GLU A C 1
ATOM 3572 O O . GLU A 1 457 ? -1.969 0.705 30.282 1.00 88.50 457 GLU A O 1
ATOM 3577 N N . ALA A 1 458 ? -2.130 2.949 30.363 1.00 90.56 458 ALA A N 1
ATOM 3578 C CA . ALA A 1 458 ? -3.492 3.072 30.844 1.00 90.56 458 ALA A CA 1
ATOM 3579 C C . ALA A 1 458 ? -4.213 4.143 30.015 1.00 90.56 458 ALA A C 1
ATOM 3581 O O . ALA A 1 458 ? -3.733 5.272 29.909 1.00 90.56 458 ALA A O 1
ATOM 3582 N N . HIS A 1 459 ? -5.361 3.791 29.440 1.00 92.81 459 HIS A N 1
ATOM 3583 C CA . HIS A 1 459 ? -6.176 4.683 28.616 1.00 92.81 459 HIS A CA 1
ATOM 3584 C C . HIS A 1 459 ? -7.570 4.835 29.232 1.00 92.81 459 HIS A C 1
ATOM 3586 O O . HIS A 1 459 ? -8.177 3.818 29.582 1.00 92.81 459 HIS A O 1
ATOM 3592 N N . PRO A 1 460 ? -8.108 6.059 29.374 1.00 94.94 460 PRO A N 1
ATOM 3593 C CA . PRO A 1 460 ? -9.462 6.234 29.870 1.00 94.94 460 PRO A CA 1
ATOM 3594 C C . PRO A 1 460 ? -10.471 5.781 28.808 1.00 94.94 460 PRO A C 1
ATOM 3596 O O . PRO A 1 460 ? -10.302 6.055 27.615 1.00 94.94 460 PRO A O 1
ATOM 3599 N N . VAL A 1 461 ? -11.527 5.097 29.243 1.00 95.56 461 VAL A N 1
ATOM 3600 C CA . VAL A 1 461 ? -12.631 4.649 28.382 1.00 95.56 461 VAL A CA 1
ATOM 3601 C C . VAL A 1 461 ? -13.941 5.302 28.805 1.00 95.56 461 VAL A C 1
ATOM 3603 O O . VAL A 1 461 ? -14.186 5.486 29.999 1.00 95.56 461 VAL A O 1
ATOM 3606 N N . PHE A 1 462 ? -14.801 5.593 27.832 1.00 96.44 462 PHE A N 1
ATOM 3607 C CA . PHE A 1 462 ? -16.240 5.762 28.057 1.00 96.44 462 PHE A CA 1
ATOM 3608 C C . PHE A 1 462 ? -16.937 4.452 27.697 1.00 96.44 462 PHE A C 1
ATOM 3610 O O . PHE A 1 462 ? -16.543 3.804 26.728 1.00 96.44 462 PHE A O 1
ATOM 3617 N N . GLN A 1 463 ? -17.945 4.049 28.462 1.00 95.62 463 GLN A N 1
ATOM 3618 C CA . GLN A 1 463 ? -18.572 2.738 28.336 1.00 95.62 463 GLN A CA 1
ATOM 3619 C C . GLN A 1 463 ? -20.087 2.830 28.172 1.00 95.62 463 GLN A C 1
ATOM 3621 O O . GLN A 1 463 ? -20.770 3.463 28.976 1.00 95.62 463 GLN A O 1
ATOM 3626 N N . PHE A 1 464 ? -20.583 2.064 27.203 1.00 94.00 464 PHE A N 1
ATOM 3627 C CA . PHE A 1 464 ? -21.980 1.672 27.055 1.00 94.00 464 PHE A CA 1
ATOM 3628 C C . PHE A 1 464 ? -22.045 0.142 27.131 1.00 94.00 464 PHE A C 1
ATOM 3630 O O . PHE A 1 464 ? -21.187 -0.538 26.572 1.00 94.00 464 PHE A O 1
ATOM 3637 N N . GLY A 1 465 ? -23.013 -0.431 27.838 1.00 91.69 465 GLY A N 1
ATOM 3638 C CA . GLY A 1 465 ? -23.102 -1.884 27.984 1.00 91.69 465 GLY A CA 1
ATOM 3639 C C . GLY A 1 465 ? -24.512 -2.387 28.232 1.00 91.69 465 GLY A C 1
ATOM 3640 O O . GLY A 1 465 ? -25.386 -1.630 28.653 1.00 91.69 465 GLY A O 1
ATOM 3641 N N . VAL A 1 466 ? -24.711 -3.682 27.993 1.00 89.88 466 VAL A N 1
ATOM 3642 C CA . VAL A 1 466 ? -25.971 -4.380 28.257 1.00 89.88 466 VAL A CA 1
ATOM 3643 C C . VAL A 1 466 ? -25.695 -5.627 29.091 1.00 89.88 466 VAL A C 1
ATOM 3645 O O . VAL A 1 466 ? -24.888 -6.474 28.700 1.00 89.88 466 VAL A O 1
ATOM 3648 N N . GLY A 1 467 ? -26.338 -5.737 30.253 1.00 89.50 467 GLY A N 1
ATOM 3649 C CA . GLY A 1 467 ? -26.210 -6.888 31.142 1.00 89.50 467 GLY A CA 1
ATOM 3650 C C . GLY A 1 467 ? -27.224 -7.978 30.814 1.00 89.50 467 GLY A C 1
ATOM 3651 O O . GLY A 1 467 ? -28.421 -7.716 30.707 1.00 89.50 467 GLY A O 1
ATOM 3652 N N . THR A 1 468 ? -26.754 -9.220 30.703 1.00 81.25 468 THR A N 1
ATOM 3653 C CA . THR A 1 468 ? -27.560 -10.399 30.344 1.00 81.25 468 THR A CA 1
ATOM 3654 C C . THR A 1 468 ? -28.078 -11.118 31.597 1.00 81.25 468 THR A C 1
ATOM 3656 O O . THR A 1 468 ? -27.932 -12.334 31.754 1.00 81.25 468 THR A O 1
ATOM 3659 N N . GLY A 1 469 ? -28.616 -10.361 32.558 1.00 77.88 469 GLY A N 1
ATOM 3660 C CA . GLY A 1 469 ? -29.176 -10.921 33.788 1.00 77.88 469 GLY A CA 1
ATOM 3661 C C . GLY A 1 469 ? -30.416 -11.766 33.490 1.00 77.88 469 GLY A C 1
ATOM 3662 O O . GLY A 1 469 ? -31.321 -11.312 32.791 1.00 77.88 469 GLY A O 1
ATOM 3663 N N . LYS A 1 470 ? -30.493 -12.994 34.026 1.00 76.06 470 LYS A N 1
ATOM 3664 C CA . LYS A 1 470 ? -31.648 -13.889 33.813 1.00 76.06 470 LYS A CA 1
ATOM 3665 C C . LYS A 1 470 ? -32.946 -13.213 34.277 1.00 76.06 470 LYS A C 1
ATOM 3667 O O . LYS A 1 470 ? -33.124 -12.984 35.471 1.00 76.06 470 LYS A O 1
ATOM 3672 N N . GLY A 1 471 ? -33.831 -12.886 33.331 1.00 77.88 471 GLY A N 1
ATOM 3673 C CA . GLY A 1 471 ? -35.078 -12.150 33.589 1.00 77.88 471 GLY A CA 1
ATOM 3674 C C . GLY A 1 471 ? -34.885 -10.707 34.085 1.00 77.88 471 GLY A C 1
ATOM 3675 O O . GLY A 1 471 ? -35.800 -10.144 34.682 1.00 77.88 471 GLY A O 1
ATOM 3676 N N . ARG A 1 472 ? -33.678 -10.148 33.917 1.00 82.56 472 ARG A N 1
ATOM 3677 C CA . ARG A 1 472 ? -33.234 -8.836 34.416 1.00 82.56 472 ARG A CA 1
ATOM 3678 C C . ARG A 1 472 ? -32.213 -8.222 33.442 1.00 82.56 472 ARG A C 1
ATOM 3680 O O . ARG A 1 472 ? -31.031 -8.118 33.787 1.00 82.56 472 ARG A O 1
ATOM 3687 N N . PRO A 1 473 ? -32.631 -7.855 32.218 1.00 86.94 473 PRO A N 1
ATOM 3688 C CA . PRO A 1 473 ? -31.783 -7.086 31.317 1.00 86.94 473 PRO A CA 1
ATOM 3689 C C . PRO A 1 473 ? -31.447 -5.734 31.957 1.00 86.94 473 PRO A C 1
ATOM 3691 O O . PRO A 1 473 ? -32.218 -5.197 32.764 1.00 86.94 473 PRO A O 1
ATOM 3694 N N . SER A 1 474 ? -30.298 -5.169 31.603 1.00 90.31 474 SER A N 1
ATOM 3695 C CA . SER A 1 474 ? -29.838 -3.893 32.153 1.00 90.31 474 SER A CA 1
ATOM 3696 C C . SER A 1 474 ? -29.044 -3.082 31.138 1.00 90.31 474 SER A C 1
ATOM 3698 O O . SER A 1 474 ? -28.369 -3.653 30.289 1.00 90.31 474 SER A O 1
ATOM 3700 N N . ILE A 1 475 ? -29.105 -1.754 31.243 1.00 91.88 475 ILE A N 1
ATOM 3701 C CA . ILE A 1 475 ? -28.233 -0.821 30.522 1.00 91.88 475 ILE A CA 1
ATOM 3702 C C . ILE A 1 475 ? -27.207 -0.271 31.509 1.00 91.88 475 ILE A C 1
ATOM 3704 O O . ILE A 1 475 ? -27.563 0.210 32.587 1.00 91.88 475 ILE A O 1
ATOM 3708 N N . LEU A 1 476 ? -25.939 -0.320 31.111 1.00 94.62 476 LEU A N 1
ATOM 3709 C CA . LEU A 1 476 ? -24.796 0.217 31.834 1.00 94.62 476 LEU A CA 1
ATOM 3710 C C . LEU A 1 476 ? -24.249 1.439 31.091 1.00 94.62 476 LEU A C 1
ATOM 3712 O O . LEU A 1 476 ? -24.010 1.376 29.884 1.00 94.62 476 LEU A O 1
ATOM 3716 N N . LEU A 1 477 ? -24.015 2.526 31.822 1.00 96.44 477 LEU A N 1
ATOM 3717 C CA . LEU A 1 477 ? -23.329 3.722 31.338 1.00 96.44 477 LEU A CA 1
ATOM 3718 C C . LEU A 1 477 ? -22.238 4.098 32.339 1.00 96.44 477 LEU A C 1
ATOM 3720 O O . LEU A 1 477 ? -22.516 4.291 33.524 1.00 96.44 477 LEU A O 1
ATOM 3724 N N . GLY A 1 478 ? -20.999 4.233 31.882 1.00 96.12 478 GLY A N 1
ATOM 3725 C CA . GLY A 1 478 ? -19.888 4.483 32.793 1.00 96.12 478 GLY A CA 1
ATOM 3726 C C . GLY A 1 478 ? -18.611 4.954 32.123 1.00 96.12 478 GLY A C 1
ATOM 3727 O O . GLY A 1 478 ? -18.573 5.299 30.942 1.00 96.12 478 GLY A O 1
ATOM 3728 N N . GLY A 1 479 ? -17.546 4.950 32.913 1.00 96.31 479 GLY A N 1
ATOM 3729 C CA . GLY A 1 479 ? -16.185 5.190 32.460 1.00 96.31 479 GLY A CA 1
ATOM 3730 C C . GLY A 1 479 ? -15.216 4.232 33.139 1.00 96.31 479 GLY A C 1
ATOM 3731 O O . GLY A 1 479 ? -15.587 3.467 34.030 1.00 96.31 479 GLY A O 1
ATOM 3732 N N . GLY A 1 480 ? -13.959 4.245 32.718 1.00 94.94 480 GLY A N 1
ATOM 3733 C CA . GLY A 1 480 ? -12.979 3.314 33.260 1.00 94.94 480 GLY A CA 1
ATOM 3734 C C . GLY A 1 480 ? -11.572 3.520 32.735 1.00 94.94 480 GLY A C 1
ATOM 3735 O O . GLY A 1 480 ? -11.274 4.521 32.085 1.00 94.94 480 GLY A O 1
ATOM 3736 N N . VAL A 1 481 ? -10.723 2.532 32.999 1.00 94.44 481 VAL A N 1
ATOM 3737 C CA . VAL A 1 481 ? -9.338 2.468 32.532 1.00 94.44 481 VAL A CA 1
ATOM 3738 C C . VAL A 1 481 ? -9.095 1.125 31.850 1.00 94.44 481 VAL A C 1
ATOM 3740 O O . VAL A 1 481 ? -9.348 0.070 32.433 1.00 94.44 481 VAL A O 1
ATOM 3743 N N . ARG A 1 482 ? -8.580 1.183 30.620 1.00 92.75 482 ARG A N 1
ATOM 3744 C CA . ARG A 1 482 ? -8.085 0.053 29.828 1.00 92.75 482 ARG A CA 1
ATOM 3745 C C . ARG A 1 482 ? -6.568 -0.040 29.965 1.00 92.75 482 ARG A C 1
ATOM 3747 O O . ARG A 1 482 ? -5.874 0.936 29.679 1.00 92.75 482 ARG A O 1
ATOM 3754 N N . PHE A 1 483 ? -6.058 -1.205 30.353 1.00 90.62 483 PHE A N 1
ATOM 3755 C CA . PHE A 1 483 ? -4.627 -1.445 30.558 1.00 90.62 483 PHE A CA 1
ATOM 3756 C C . PHE A 1 483 ? -3.990 -2.171 29.371 1.00 90.62 483 PHE A C 1
ATOM 3758 O O . PHE A 1 483 ? -4.469 -3.217 28.941 1.00 90.62 483 PHE A O 1
ATOM 3765 N N . ARG A 1 484 ? -2.877 -1.632 28.867 1.00 81.25 484 ARG A N 1
ATOM 3766 C CA . ARG A 1 484 ? -2.230 -2.053 27.615 1.00 81.25 484 ARG A CA 1
ATOM 3767 C C . ARG A 1 484 ? -1.480 -3.388 27.722 1.00 81.25 484 ARG A C 1
ATOM 3769 O O . ARG A 1 484 ? -1.762 -4.317 26.975 1.00 81.25 484 ARG A O 1
ATOM 3776 N N . ARG A 1 485 ? -0.521 -3.517 28.649 1.00 70.06 485 ARG A N 1
ATOM 3777 C CA . ARG A 1 485 ? 0.334 -4.725 28.768 1.00 70.06 485 ARG A CA 1
ATOM 3778 C C . ARG A 1 485 ? -0.347 -5.954 29.385 1.00 70.06 485 ARG A C 1
ATOM 3780 O O . ARG A 1 485 ? 0.236 -7.032 29.350 1.00 70.06 485 ARG A O 1
ATOM 3787 N N . ALA A 1 486 ? -1.542 -5.814 29.956 1.00 61.34 486 ALA A N 1
ATOM 3788 C CA . ALA A 1 486 ? -2.156 -6.819 30.831 1.00 61.34 486 ALA A CA 1
ATOM 3789 C C . ALA A 1 486 ? -3.205 -7.730 30.146 1.00 61.34 486 ALA A C 1
ATOM 3791 O O . ALA A 1 486 ? -4.059 -8.263 30.844 1.00 61.34 486 ALA A O 1
ATOM 3792 N N . ASN A 1 487 ? -3.140 -7.900 28.813 1.00 67.62 487 ASN A N 1
ATOM 3793 C CA . ASN A 1 487 ? -4.182 -8.489 27.941 1.00 67.62 487 ASN A CA 1
ATOM 3794 C C . ASN A 1 487 ? -5.550 -7.798 28.122 1.00 67.62 487 ASN A C 1
ATOM 3796 O O . ASN A 1 487 ? -6.258 -8.111 29.075 1.00 67.62 487 ASN A O 1
ATOM 3800 N N . PRO A 1 488 ? -5.917 -6.860 27.228 1.00 76.62 488 PRO A N 1
ATOM 3801 C CA . PRO A 1 488 ? -6.615 -5.613 27.544 1.00 76.62 488 PRO A CA 1
ATOM 3802 C C . PRO A 1 488 ? -7.726 -5.737 28.584 1.00 76.62 488 PRO A C 1
ATOM 3804 O O . PRO A 1 488 ? -8.906 -5.947 28.290 1.00 76.62 488 PRO A O 1
ATOM 3807 N N . LEU A 1 489 ? -7.289 -5.573 29.831 1.00 90.88 489 LEU A N 1
ATOM 3808 C CA . LEU A 1 489 ? -8.127 -5.576 31.009 1.00 90.88 489 LEU A CA 1
ATOM 3809 C C . LEU A 1 489 ? -8.761 -4.196 31.132 1.00 90.88 489 LEU A C 1
ATOM 3811 O O . LEU A 1 489 ? -8.052 -3.185 31.109 1.00 90.88 489 LEU A O 1
ATOM 3815 N N . VAL A 1 490 ? -10.080 -4.152 31.296 1.00 93.75 490 VAL A N 1
ATOM 3816 C CA . VAL A 1 490 ? -10.803 -2.900 31.536 1.00 93.75 490 VAL A CA 1
ATOM 3817 C C . VAL A 1 490 ? -11.452 -2.953 32.910 1.00 93.75 490 VAL A C 1
ATOM 3819 O O . VAL A 1 490 ? -12.218 -3.869 33.214 1.00 93.75 490 VAL A O 1
ATOM 3822 N N . ILE A 1 491 ? -11.133 -1.960 33.740 1.00 95.31 491 ILE A N 1
ATOM 3823 C CA . ILE A 1 491 ? -11.793 -1.710 35.024 1.00 95.31 491 ILE A CA 1
ATOM 3824 C C . ILE A 1 491 ? -12.710 -0.506 34.834 1.00 95.31 491 ILE A C 1
ATOM 3826 O O . ILE A 1 491 ? -12.264 0.543 34.372 1.00 95.31 491 ILE A O 1
ATOM 3830 N N . SER A 1 492 ? -13.984 -0.653 35.186 1.00 96.75 492 SER A N 1
ATOM 3831 C CA . SER A 1 492 ? -15.032 0.343 34.933 1.00 96.75 492 SER A CA 1
ATOM 3832 C C . SER A 1 492 ? -15.883 0.627 36.164 1.00 96.75 492 SER A C 1
ATOM 3834 O O . SER A 1 492 ? -16.179 -0.282 36.938 1.00 96.75 492 SER A O 1
ATOM 3836 N N . LEU A 1 493 ? -16.336 1.870 36.291 1.00 97.56 493 LEU A N 1
ATOM 3837 C CA . LEU A 1 493 ? -17.295 2.339 37.286 1.00 97.56 493 LEU A CA 1
ATOM 3838 C C . LEU A 1 493 ? -18.378 3.159 36.577 1.00 97.56 493 LEU A C 1
ATOM 3840 O O . LEU A 1 493 ? -18.089 3.897 35.632 1.00 97.56 493 LEU A O 1
ATOM 3844 N N . GLY A 1 494 ? -19.621 3.063 37.035 1.00 96.12 494 GLY A N 1
ATOM 3845 C CA . GLY A 1 494 ? -20.702 3.821 36.418 1.00 96.12 494 GLY A CA 1
ATOM 3846 C C . GLY A 1 494 ? -22.065 3.599 37.048 1.00 96.12 494 GLY A C 1
ATOM 3847 O O . GLY A 1 494 ? -22.186 3.092 38.167 1.00 96.12 494 GLY A O 1
ATOM 3848 N N . VAL A 1 495 ? -23.089 3.986 36.294 1.00 95.88 495 VAL A N 1
ATOM 3849 C CA . VAL A 1 495 ? -24.499 3.826 36.636 1.00 95.88 495 VAL A CA 1
ATOM 3850 C C . VAL A 1 495 ? -25.152 2.724 35.808 1.00 95.88 495 VAL A C 1
ATOM 3852 O O . VAL A 1 495 ? -24.806 2.490 34.651 1.00 95.88 495 VAL A O 1
ATOM 3855 N N . ILE A 1 496 ? -26.096 2.028 36.428 1.00 94.44 496 ILE A N 1
ATOM 3856 C CA . ILE A 1 496 ? -26.843 0.929 35.834 1.00 94.44 496 ILE A CA 1
ATOM 3857 C C . ILE A 1 496 ? -28.338 1.096 36.100 1.00 94.44 496 ILE A C 1
ATOM 3859 O O . ILE A 1 496 ? -28.767 1.373 37.225 1.00 94.44 496 ILE A O 1
ATOM 3863 N N . TRP A 1 497 ? -29.126 0.875 35.054 1.00 92.69 497 TRP A N 1
ATOM 3864 C CA . TRP A 1 497 ? -30.577 0.743 35.113 1.00 92.69 497 TRP A CA 1
ATOM 3865 C C . TRP A 1 497 ? -30.948 -0.673 34.672 1.00 92.69 497 TRP A C 1
ATOM 3867 O O . TRP A 1 497 ? -30.350 -1.204 33.740 1.00 92.69 497 TRP A O 1
ATOM 3877 N N . ALA A 1 498 ? -31.921 -1.299 35.329 1.00 90.31 498 ALA A N 1
ATOM 3878 C CA . ALA A 1 498 ? -32.380 -2.644 34.992 1.00 90.31 498 ALA A CA 1
ATOM 3879 C C . ALA A 1 498 ? -33.902 -2.663 34.871 1.00 90.31 498 ALA A C 1
ATOM 3881 O O . ALA A 1 498 ? -34.586 -2.037 35.684 1.00 90.31 498 ALA A O 1
ATOM 3882 N N . TRP A 1 499 ? -34.429 -3.403 33.893 1.00 88.69 499 TRP A N 1
ATOM 3883 C CA . TRP A 1 499 ? -35.863 -3.674 33.851 1.00 88.69 499 TRP A CA 1
ATOM 3884 C C . TRP A 1 499 ? -36.212 -4.623 34.993 1.00 88.69 499 TRP A C 1
ATOM 3886 O O . TRP A 1 499 ? -35.600 -5.681 35.164 1.00 88.69 499 TRP A O 1
ATOM 3896 N N . LYS A 1 500 ? -37.214 -4.235 35.777 1.00 87.06 500 LYS A N 1
ATOM 3897 C CA . LYS A 1 500 ? -37.789 -5.065 36.830 1.00 87.06 500 LYS A CA 1
ATOM 3898 C C . LYS A 1 500 ? -39.068 -5.697 36.300 1.00 87.06 500 LYS A C 1
ATOM 3900 O O . LYS A 1 500 ? -39.863 -5.029 35.642 1.00 87.06 500 LYS A O 1
ATOM 3905 N N . LYS A 1 501 ? -39.254 -6.984 36.589 1.00 88.12 501 LYS A N 1
ATOM 3906 C CA . LYS A 1 501 ? -40.586 -7.584 36.573 1.00 88.12 501 LYS A CA 1
ATOM 3907 C C . LYS A 1 501 ? -41.287 -7.177 37.860 1.00 88.12 501 LYS A C 1
ATOM 3909 O O . LYS A 1 501 ? -40.738 -7.384 38.942 1.00 88.12 501 LYS A O 1
ATOM 3914 N N . GLU A 1 502 ? -42.476 -6.619 37.726 1.00 89.06 502 GLU A N 1
ATOM 3915 C CA . GLU A 1 502 ? -43.351 -6.259 38.837 1.00 89.06 502 GLU A CA 1
ATOM 3916 C C . GLU A 1 502 ? -44.751 -6.809 38.551 1.00 89.06 502 GLU A C 1
ATOM 3918 O O . GLU A 1 502 ? -45.046 -7.219 37.426 1.00 89.06 502 GLU A O 1
ATOM 3923 N N . LEU A 1 503 ? -45.587 -6.887 39.584 1.00 91.19 503 LEU A N 1
ATOM 3924 C CA . LEU A 1 503 ? -46.974 -7.324 39.434 1.00 91.19 503 LEU A CA 1
ATOM 3925 C C . LEU A 1 503 ? -47.761 -6.275 38.639 1.00 91.19 503 LEU A C 1
ATOM 3927 O O . LEU A 1 503 ? -47.521 -5.073 38.786 1.00 91.19 503 LEU A O 1
ATOM 3931 N N . ASN A 1 504 ? -48.680 -6.733 37.796 1.00 93.12 504 ASN A N 1
ATOM 3932 C CA . ASN A 1 504 ? -49.462 -5.896 36.889 1.00 93.12 504 ASN A CA 1
ATOM 3933 C C . ASN A 1 504 ? -50.928 -5.811 37.331 1.00 93.12 504 ASN A C 1
ATOM 3935 O O . ASN A 1 504 ? -51.505 -4.726 37.350 1.00 93.12 504 ASN A O 1
ATOM 3939 N N . GLU A 1 505 ? -51.515 -6.942 37.719 1.00 93.94 505 GLU A N 1
ATOM 3940 C CA . GLU A 1 505 ? -52.886 -7.044 38.229 1.00 93.94 505 GLU A CA 1
ATOM 3941 C C . GLU A 1 505 ? -52.933 -7.462 39.707 1.00 93.94 505 GLU A C 1
ATOM 3943 O O . GLU A 1 505 ? -53.833 -7.032 40.436 1.00 93.94 505 GLU A O 1
ATOM 3948 N N . LEU A 1 506 ? -51.969 -8.266 40.174 1.00 91.88 506 LEU A N 1
ATOM 3949 C CA . LEU A 1 506 ? -51.932 -8.770 41.546 1.00 91.88 506 LEU A CA 1
ATOM 3950 C C . LEU A 1 506 ? -51.395 -7.731 42.539 1.00 91.88 506 LEU A C 1
ATOM 3952 O O . LEU A 1 506 ? -50.452 -6.986 42.269 1.00 91.88 506 LEU A O 1
ATOM 3956 N N . LYS A 1 507 ? -51.962 -7.723 43.747 1.00 92.56 507 LYS A N 1
ATOM 3957 C CA . LYS A 1 507 ? -51.552 -6.842 44.851 1.00 92.56 507 LYS A CA 1
ATOM 3958 C C . LYS A 1 507 ? -50.949 -7.634 46.007 1.00 92.56 507 LYS A C 1
ATOM 3960 O O . LYS A 1 507 ? -51.286 -8.793 46.235 1.00 92.56 507 LYS A O 1
ATOM 3965 N N . LEU A 1 508 ? -50.072 -6.992 46.777 1.00 89.88 508 LEU A N 1
ATOM 3966 C CA . LEU A 1 508 ? -49.525 -7.578 48.004 1.00 89.88 508 LEU A CA 1
ATOM 3967 C C . LEU A 1 508 ? -50.656 -7.900 48.992 1.00 89.88 508 LEU A C 1
ATOM 3969 O O . LEU A 1 508 ? -51.580 -7.107 49.162 1.00 89.88 508 LEU A O 1
ATOM 3973 N N . GLY A 1 509 ? -50.590 -9.073 49.620 1.00 86.81 509 GLY A N 1
ATOM 3974 C CA . GLY A 1 509 ? -51.635 -9.598 50.500 1.00 86.81 509 GLY A CA 1
ATOM 3975 C C . GLY A 1 509 ? -52.857 -10.196 49.790 1.00 86.81 509 GLY A C 1
ATOM 3976 O O . GLY A 1 509 ? -53.695 -10.787 50.465 1.00 86.81 509 GLY A O 1
ATOM 3977 N N . GLN A 1 510 ? -52.971 -10.101 48.459 1.00 89.75 510 GLN A N 1
ATOM 3978 C CA . GLN A 1 510 ? -54.071 -10.712 47.706 1.00 89.75 510 GLN A CA 1
ATOM 3979 C C . GLN A 1 510 ? -53.989 -12.243 47.747 1.00 89.75 510 GLN A C 1
ATOM 3981 O O . GLN A 1 510 ? -52.913 -12.811 47.553 1.00 89.75 510 GLN A O 1
ATOM 3986 N N . THR A 1 511 ? -55.129 -12.906 47.959 1.00 89.25 511 THR A N 1
ATOM 3987 C CA . THR A 1 511 ? -55.249 -14.369 47.880 1.00 89.25 511 THR A CA 1
ATOM 3988 C C . THR A 1 511 ? -55.124 -14.850 46.433 1.00 89.25 511 THR A C 1
ATOM 3990 O O . THR A 1 511 ? -55.746 -14.289 45.530 1.00 89.25 511 THR A O 1
ATOM 3993 N N . ILE A 1 512 ? -54.331 -15.899 46.225 1.00 91.00 512 ILE A N 1
ATOM 3994 C CA . ILE A 1 512 ? -53.968 -16.484 44.927 1.00 91.00 512 ILE A CA 1
ATOM 3995 C C . ILE A 1 512 ? -54.018 -18.017 44.989 1.00 91.00 512 ILE A C 1
ATOM 3997 O O . ILE A 1 512 ? -53.898 -18.612 46.058 1.00 91.00 512 ILE A O 1
ATOM 4001 N N . SER A 1 513 ? -54.147 -18.679 43.838 1.00 89.50 513 SER A N 1
ATOM 4002 C CA . SER A 1 513 ? -54.160 -20.148 43.750 1.00 89.50 513 SER A CA 1
ATOM 4003 C C . SER A 1 513 ? -52.766 -20.787 43.813 1.00 89.50 513 SER A C 1
ATOM 4005 O O . SER A 1 513 ? -52.661 -21.998 43.986 1.00 89.50 513 SER A O 1
ATOM 4007 N N . GLY A 1 514 ? -51.691 -20.008 43.647 1.00 88.12 514 GLY A N 1
ATOM 4008 C CA . GLY A 1 514 ? -50.309 -20.491 43.711 1.00 88.12 514 GLY A CA 1
ATOM 4009 C C . GLY A 1 514 ? -49.312 -19.614 42.950 1.00 88.12 514 GLY A C 1
ATOM 4010 O O . GLY A 1 514 ? -49.689 -18.649 42.287 1.00 88.12 514 GLY A O 1
ATOM 4011 N N . GLN A 1 515 ? -48.026 -19.973 43.030 1.00 90.06 515 GLN A N 1
ATOM 4012 C CA . GLN A 1 515 ? -46.912 -19.199 42.458 1.00 90.06 515 GLN A CA 1
ATOM 4013 C C . GLN A 1 515 ? -47.049 -18.943 40.946 1.00 90.06 515 GLN A C 1
ATOM 4015 O O . GLN A 1 515 ? -46.671 -17.875 40.479 1.00 90.06 515 GLN A O 1
ATOM 4020 N N . SER A 1 516 ? -47.664 -19.853 40.185 1.00 91.88 516 SER A N 1
ATOM 4021 C CA . SER A 1 516 ? -47.875 -19.675 38.741 1.00 91.88 516 SER A CA 1
ATOM 4022 C C . SER A 1 516 ? -48.738 -18.457 38.382 1.00 91.88 516 SER A C 1
ATOM 4024 O O . SER A 1 516 ? -48.578 -17.910 37.294 1.00 91.88 516 SER A O 1
ATOM 4026 N N . GLN A 1 517 ? -49.614 -17.982 39.278 1.00 91.50 517 GLN A N 1
ATOM 4027 C CA . GLN A 1 517 ? -50.329 -16.716 39.067 1.00 91.50 517 GLN A CA 1
ATOM 4028 C C . GLN A 1 517 ? -49.396 -15.505 39.207 1.00 91.50 517 GLN A C 1
ATOM 4030 O O . GLN A 1 517 ? -49.487 -14.584 38.401 1.00 91.50 517 GLN A O 1
ATOM 4035 N N . ILE A 1 518 ? -48.462 -15.530 40.167 1.00 90.94 518 ILE A N 1
ATOM 4036 C CA . ILE A 1 518 ? -47.412 -14.507 40.303 1.00 90.94 518 ILE A CA 1
ATOM 4037 C C . ILE A 1 518 ? -46.513 -14.521 39.062 1.00 90.94 518 ILE A C 1
ATOM 4039 O O . ILE A 1 518 ? -46.307 -13.482 38.444 1.00 90.94 518 ILE A O 1
ATOM 4043 N N . ASP A 1 519 ? -46.016 -15.690 38.658 1.00 90.75 519 ASP A N 1
ATOM 4044 C CA . ASP A 1 519 ? -45.053 -15.810 37.557 1.00 90.75 519 ASP A CA 1
ATOM 4045 C C . ASP A 1 519 ? -45.633 -15.351 36.201 1.00 90.75 519 ASP A C 1
ATOM 4047 O O . ASP A 1 519 ? -44.902 -14.791 35.379 1.00 90.75 519 ASP A O 1
ATOM 4051 N N . ASN A 1 520 ? -46.947 -15.527 35.999 1.00 93.50 520 ASN A N 1
ATOM 4052 C CA . ASN A 1 520 ? -47.687 -15.044 34.827 1.00 93.50 520 ASN A CA 1
ATOM 4053 C C . ASN A 1 520 ? -48.025 -13.540 34.888 1.00 93.50 520 ASN A C 1
ATOM 4055 O O . ASN A 1 520 ? -48.052 -12.880 33.848 1.00 93.50 520 ASN A O 1
ATOM 4059 N N . ASP A 1 521 ? -48.284 -12.985 36.077 1.00 93.88 521 ASP A N 1
ATOM 4060 C CA . ASP A 1 521 ? -48.572 -11.553 36.256 1.00 93.88 521 ASP A CA 1
ATOM 4061 C C . ASP A 1 521 ? -47.304 -10.677 36.266 1.00 93.88 521 ASP A C 1
ATOM 4063 O O . ASP A 1 521 ? -47.367 -9.484 35.973 1.00 93.88 521 ASP A O 1
ATOM 4067 N N . LEU A 1 522 ? -46.138 -11.272 36.549 1.00 91.75 522 LEU A N 1
ATOM 4068 C CA . LEU A 1 522 ? -44.829 -10.614 36.563 1.00 91.75 522 LEU A CA 1
ATOM 4069 C C . LEU A 1 522 ? -44.390 -10.146 35.164 1.00 91.75 522 LEU A C 1
ATOM 4071 O O . LEU A 1 522 ? -43.593 -10.793 34.471 1.00 91.75 522 LEU A O 1
ATOM 4075 N N . LYS A 1 523 ? -44.874 -8.973 34.761 1.00 90.62 523 LYS A N 1
ATOM 4076 C CA . LYS A 1 523 ? -44.594 -8.316 33.478 1.00 90.62 523 LYS A CA 1
ATOM 4077 C C . LYS A 1 523 ? -43.492 -7.266 33.651 1.00 90.62 523 LYS A C 1
ATOM 4079 O O . LYS A 1 523 ? -43.282 -6.731 34.739 1.00 90.62 523 LYS A O 1
ATOM 4084 N N . TYR A 1 524 ? -42.764 -6.967 32.575 1.00 88.19 524 TYR A N 1
ATOM 4085 C CA . TYR A 1 524 ? -41.938 -5.761 32.548 1.00 88.19 524 TYR A CA 1
ATOM 4086 C C . TYR A 1 524 ? -42.860 -4.561 32.343 1.00 88.19 524 TYR A C 1
ATOM 4088 O O . TYR A 1 524 ? -43.591 -4.505 31.353 1.00 88.19 524 TYR A O 1
ATOM 4096 N N . GLN A 1 525 ? -42.802 -3.588 33.249 1.00 81.00 525 GLN A N 1
ATOM 4097 C CA . GLN A 1 525 ? -43.341 -2.262 32.963 1.00 81.00 525 GLN A CA 1
ATOM 4098 C C . GLN A 1 525 ? -42.489 -1.629 31.828 1.00 81.00 525 GLN A C 1
ATOM 4100 O O . GLN A 1 525 ? -41.332 -2.011 31.628 1.00 81.00 525 GLN A O 1
ATOM 4105 N N . GLY A 1 526 ? -43.086 -0.745 31.018 1.00 79.88 526 GLY A N 1
ATOM 4106 C CA . GLY A 1 526 ? -42.639 -0.447 29.643 1.00 79.88 526 GLY A CA 1
ATOM 4107 C C . GLY A 1 526 ? -41.212 0.106 29.457 1.00 79.88 526 GLY A C 1
ATOM 4108 O O . GLY A 1 526 ? -40.529 0.465 30.408 1.00 79.88 526 GLY A O 1
ATOM 4109 N N . PHE A 1 527 ? -40.769 0.227 28.195 1.00 76.81 527 PHE A N 1
ATOM 4110 C CA . PHE A 1 527 ? -39.382 0.558 27.790 1.00 76.81 527 PHE A CA 1
ATOM 4111 C C . PHE A 1 527 ? -38.683 1.660 28.619 1.00 76.81 527 PHE A C 1
ATOM 4113 O O . PHE A 1 527 ? -37.499 1.533 28.916 1.00 76.81 527 PHE A O 1
ATOM 4120 N N . TRP A 1 528 ? -39.404 2.715 29.014 1.00 82.38 528 TRP A N 1
ATOM 4121 C CA . TRP A 1 528 ? -38.865 3.868 29.750 1.00 82.38 528 TRP A CA 1
ATOM 4122 C C . TRP A 1 528 ? -38.731 3.681 31.277 1.00 82.38 528 TRP A C 1
ATOM 4124 O O . TRP A 1 528 ? -38.118 4.514 31.942 1.00 82.38 528 TRP A O 1
ATOM 4134 N N . GLU A 1 529 ? -39.269 2.608 31.855 1.00 82.31 529 GLU A N 1
ATOM 4135 C CA . GLU A 1 529 ? -39.318 2.387 33.311 1.00 82.31 529 GLU A CA 1
ATOM 4136 C C . GLU A 1 529 ? -37.973 2.174 34.024 1.00 82.31 529 GLU A C 1
ATOM 4138 O O . GLU A 1 529 ? -37.837 2.630 35.168 1.00 82.31 529 GLU A O 1
ATOM 4143 N N . PRO A 1 530 ? -36.925 1.593 33.401 1.00 80.06 530 PRO A N 1
ATOM 4144 C CA . PRO A 1 530 ? -35.595 1.600 34.000 1.00 80.06 530 PRO A CA 1
ATOM 4145 C C . PRO A 1 530 ? -35.118 3.026 34.279 1.00 80.06 530 PRO A C 1
ATOM 4147 O O . PRO A 1 530 ? -34.543 3.263 35.331 1.00 80.06 530 PRO A O 1
ATOM 4150 N N . PHE A 1 531 ? -35.414 3.982 33.391 1.00 84.25 531 PHE A N 1
ATOM 4151 C CA . PHE A 1 531 ? -34.992 5.382 33.516 1.00 84.25 531 PHE A CA 1
ATOM 4152 C C . PHE A 1 531 ? -35.857 6.203 34.487 1.00 84.25 531 PHE A C 1
ATOM 4154 O O . PHE A 1 531 ? -35.400 7.229 34.987 1.00 84.25 531 PHE A O 1
ATOM 4161 N N . ARG A 1 532 ? -37.085 5.751 34.787 1.00 84.81 532 ARG A N 1
ATOM 4162 C CA . ARG A 1 532 ? -37.913 6.279 35.890 1.00 84.81 532 ARG A CA 1
ATOM 4163 C C . ARG A 1 532 ? -37.381 5.833 37.256 1.00 84.81 532 ARG A C 1
ATOM 4165 O O . ARG A 1 532 ? -37.465 6.578 38.232 1.00 84.81 532 ARG A O 1
ATOM 4172 N N . ASN A 1 533 ? -36.795 4.639 37.326 1.00 81.12 533 ASN A N 1
ATOM 4173 C CA . ASN A 1 533 ? -36.101 4.150 38.513 1.00 81.12 533 ASN A CA 1
ATOM 4174 C C . ASN A 1 533 ? -34.777 4.907 38.742 1.00 81.12 533 ASN A C 1
ATOM 4176 O O . ASN A 1 533 ? -34.048 5.241 37.807 1.00 81.12 533 ASN A O 1
ATOM 4180 N N . ARG A 1 534 ? -34.419 5.145 40.014 1.00 87.44 534 ARG A N 1
ATOM 4181 C CA . ARG A 1 534 ? -33.135 5.783 40.354 1.00 87.44 534 ARG A CA 1
ATOM 4182 C C . ARG A 1 534 ? -31.963 4.887 39.915 1.00 87.44 534 ARG A C 1
ATOM 4184 O O . ARG A 1 534 ? -31.931 3.732 40.360 1.00 87.44 534 ARG A O 1
ATOM 4191 N N . PRO A 1 535 ? -30.989 5.398 39.130 1.00 91.62 535 PRO A N 1
ATOM 4192 C CA . PRO A 1 535 ? -29.809 4.630 38.743 1.00 91.62 535 PRO A CA 1
ATOM 4193 C C . PRO A 1 535 ? -29.111 4.040 39.964 1.00 91.62 535 PRO A C 1
ATOM 4195 O O . PRO A 1 535 ? -29.001 4.680 41.010 1.00 91.62 535 PRO A O 1
ATOM 4198 N N . GLN A 1 536 ? -28.638 2.811 39.812 1.00 91.69 536 GLN A N 1
ATOM 4199 C CA . GLN A 1 536 ? -27.778 2.145 40.782 1.00 91.69 536 GLN A CA 1
ATOM 4200 C C . GLN A 1 536 ? -26.322 2.245 40.339 1.00 91.69 536 GLN A C 1
ATOM 4202 O O . GLN A 1 536 ? -26.052 2.556 39.183 1.00 91.69 536 GLN A O 1
ATOM 4207 N N . PHE A 1 537 ? -25.376 1.988 41.239 1.00 94.19 537 PHE A N 1
ATOM 4208 C CA . PHE A 1 537 ? -23.955 1.987 40.886 1.00 94.19 537 PHE A CA 1
ATOM 4209 C C . PHE A 1 537 ? -23.494 0.588 40.485 1.00 94.19 537 PHE A C 1
ATOM 4211 O O . PHE A 1 537 ? -23.979 -0.410 41.030 1.00 94.19 537 PHE A O 1
ATOM 4218 N N . TYR A 1 538 ? -22.530 0.519 39.564 1.00 94.62 538 TYR A N 1
ATOM 4219 C CA . TYR A 1 538 ? -21.822 -0.713 39.228 1.00 94.62 538 TYR A CA 1
ATOM 4220 C C . TYR A 1 538 ? -20.300 -0.544 39.235 1.00 94.62 538 TYR A C 1
ATOM 4222 O O . TYR A 1 538 ? -19.770 0.545 39.006 1.00 94.62 538 TYR A O 1
ATOM 4230 N N . ALA A 1 539 ? -19.612 -1.662 39.463 1.00 95.88 539 ALA A N 1
ATOM 4231 C CA . ALA A 1 539 ? -18.178 -1.826 39.264 1.00 95.88 539 ALA A CA 1
ATOM 4232 C C . ALA A 1 539 ? -17.945 -3.052 38.374 1.00 95.88 539 ALA A C 1
ATOM 4234 O O . ALA A 1 539 ? -18.391 -4.150 38.703 1.00 95.88 539 ALA A O 1
ATOM 4235 N N . GLY A 1 540 ? -17.298 -2.857 37.227 1.00 95.00 540 GLY A N 1
ATOM 4236 C CA . GLY A 1 540 ? -17.115 -3.874 36.190 1.00 95.00 540 GLY A CA 1
ATOM 4237 C C . GLY A 1 540 ? -15.651 -4.233 35.953 1.00 95.00 540 GLY A C 1
ATOM 4238 O O . GLY A 1 540 ? -14.786 -3.357 35.967 1.00 95.00 540 GLY A O 1
ATOM 4239 N N . LEU A 1 541 ? -15.401 -5.518 35.700 1.00 95.25 541 LEU A N 1
ATOM 4240 C CA . LEU A 1 541 ? -14.122 -6.073 35.263 1.00 95.25 541 LEU A CA 1
ATOM 4241 C C . LEU A 1 541 ? -14.338 -6.828 33.948 1.00 95.25 541 LEU A C 1
ATOM 4243 O O . LEU A 1 541 ? -15.222 -7.685 33.860 1.00 95.25 541 LEU A O 1
ATOM 4247 N N . GLN A 1 542 ? -13.554 -6.496 32.925 1.00 93.62 542 GLN A N 1
ATOM 4248 C CA . GLN A 1 542 ? -13.846 -6.876 31.543 1.00 93.62 542 GLN A CA 1
ATOM 4249 C C . GLN A 1 542 ? -12.599 -7.317 30.787 1.00 93.62 542 GLN A C 1
ATOM 4251 O O . GLN A 1 542 ? -11.486 -6.896 31.107 1.00 93.62 542 GLN A O 1
ATOM 4256 N N . TYR A 1 543 ? -12.829 -8.086 29.727 1.00 88.31 543 TYR A N 1
ATOM 4257 C CA . TYR A 1 543 ? -11.816 -8.530 28.784 1.00 88.31 543 TYR A CA 1
ATOM 4258 C C . TYR A 1 543 ? -12.216 -8.117 27.363 1.00 88.31 543 TYR A C 1
ATOM 4260 O O . TYR A 1 543 ? -13.293 -8.486 26.886 1.00 88.31 543 TYR A O 1
ATOM 4268 N N . ALA A 1 544 ? -11.367 -7.341 26.688 1.00 80.38 544 ALA A N 1
ATOM 4269 C CA . ALA A 1 544 ? -11.518 -7.085 25.258 1.00 80.38 544 ALA A CA 1
ATOM 4270 C C . ALA A 1 544 ? -10.901 -8.237 24.452 1.00 80.38 544 ALA A C 1
ATOM 4272 O O . ALA A 1 544 ? -9.771 -8.661 24.709 1.00 80.38 544 ALA A O 1
ATOM 4273 N N . PHE A 1 545 ? -11.648 -8.767 23.483 1.00 71.19 545 PHE A N 1
ATOM 4274 C CA . PHE A 1 545 ? -11.203 -9.932 22.721 1.00 71.19 545 PHE A CA 1
ATOM 4275 C C . PHE A 1 545 ? -10.229 -9.552 21.607 1.00 71.19 545 PHE A C 1
ATOM 4277 O O . PHE A 1 545 ? -10.324 -8.501 20.977 1.00 71.19 545 PHE A O 1
ATOM 4284 N N . LYS A 1 546 ? -9.310 -10.474 21.321 1.00 68.38 546 LYS A N 1
ATOM 4285 C CA . LYS A 1 546 ? -8.512 -10.456 20.096 1.00 68.38 546 LYS A CA 1
ATOM 4286 C C . LYS A 1 546 ? -9.419 -10.941 18.963 1.00 68.38 546 LYS A C 1
ATOM 4288 O O . LYS A 1 546 ? -9.898 -12.074 19.029 1.00 68.38 546 LYS A O 1
ATOM 4293 N N . SER A 1 547 ? -9.659 -10.110 17.947 1.00 54.78 547 SER A N 1
ATOM 4294 C CA . SER A 1 547 ? -10.163 -10.614 16.665 1.00 54.78 547 SER A CA 1
ATOM 4295 C C . SER A 1 547 ? -9.147 -11.616 16.111 1.00 54.78 547 SER A C 1
ATOM 4297 O O . SER A 1 547 ? -7.940 -11.402 16.257 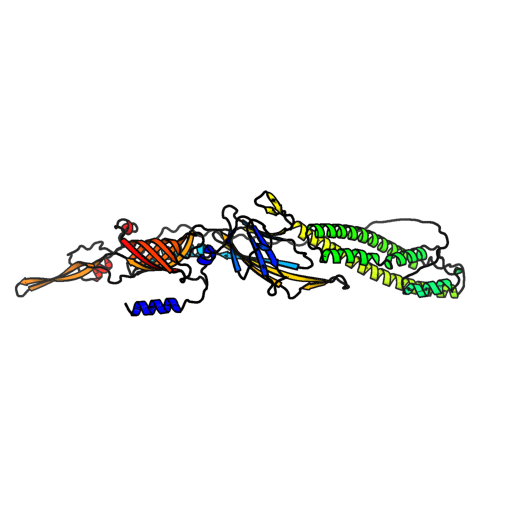1.00 54.78 547 SER A O 1
ATOM 4299 N N . LYS A 1 548 ? -9.633 -12.709 15.524 1.00 46.12 548 LYS A N 1
ATOM 4300 C CA . LYS A 1 548 ? -8.788 -13.663 14.795 1.00 46.12 548 LYS A CA 1
ATOM 4301 C C . LYS A 1 548 ? -8.502 -13.171 13.380 1.00 46.12 548 LYS A C 1
ATOM 4303 O O . LYS A 1 548 ? -9.337 -12.391 12.875 1.00 46.12 548 LYS A O 1
#